Protein AF-A0A965RZA2-F1 (afdb_monomer_lite)

Secondary structure (DSSP, 8-state):
--EEEE-TTT--TTS-S--------SSTTEEETTEEE-TT----SSSTTTT-EEEEE-SSSEEEEEEEEEEETTEEEEEEPTTPPP-----S---EEESPPBS-SSTTSS-GGG--TT-EEEEEPPPPPEEEEEEEE----S-TTTTEEEEEEE-SSSSEEEEESS-TTTTT--TT-EEEEE--BS-GGG-EEEEEEEEETTEEEETT----S---B--EEEE-GGGEEEESS--SEEEES-S-TTTT--PPEEPTTEEEEEESS--SSTT-EEEEEE-TT--SEEEEEEEEEEE--TT--EEEEEEEEEESSPPPTTSEEEEEESSSSS-SEEEEEEPPP--STT--EEEEEE-SS---S-EEEEEEEESS--SSEEEEEEEEEEE--TTSTT---TT-EEE---TTPPPEEEEEEETTEEEEP-S-TT--SSSSS-----S--S--EEEEEEEE--EEPPPPSSTT-BSSB------SSS-EEEEEEE-TTTS-SB-S-EEEE-SSS-SEEEEEES--SEEEESEEEESSSEEEEES-BS-EEEEEEEES-SS-SEEEES-BS-EEEEEEEES-SSSEEEETT-BS-EEEEEEEES-SSEEEEE-TT-BS-EES-EEEESSSEEEEESS-BS-EESSEEEE--

Foldseek 3Di:
DAEAEADQPPAALVQADGWDFDPDDPPAQWQDQQKTFGPPAQDDPPCRQAQFKKWWQQVPGTFIWGFHADDGRGMTGTHHDVPTDHRDGHDDHTTMTRGTHHNAQDCSHVAPVRDDFQYAYEYAAFDDWFFQAWWWADADDDDQPLFKWFWPFWDQAVQTKTFTPAACVSNVHDQQFKKAKAPFPFFQQNGWIFGWDPRDTRMITGHQFHTDGGTPGTMMIGGQRQQKIFHPFFQWFFQAQAEEPRRPHDWWAFDPQKDWDWDQQFALHIRTWIKIKHAQPDFWWFGTKAFRAWAFQQQFFKKKWKKAWADADWDAWQQKWKFFALDRGRDHGDDIFTDHTPLAHQFIFIDMGGNVHTDHGGGGMMTMIGRGDRGIIMMTIHGIITFGDPPDSNRDHQQKWKDLPDDQDDTFGFSYDDTRITGTAFAARNPRGPPNDASQQFGDHDDRDTHTMIITHAAEFDADNAQAAARHENNAAHDPVRAYEHEAQQHNPSSPDRDAAHEYENRRQHHAQYEYECHERYEYERYHYYRHQEHEYENYEDYEYEDYEAYRHHHESYEAEQYEHYEYEEYYYHRHCEYYEYHANHEPYEYQEYHFGSHRAESYEYEAHYEQYEYNEYHQYRHCHSYHDYNYYNYYYHYYDRHHD

Structure (mmCIF, N/CA/C/O backbone):
data_AF-A0A965RZA2-F1
#
_entry.id   AF-A0A965RZA2-F1
#
loop_
_atom_site.group_PDB
_atom_site.id
_atom_site.type_symbol
_atom_site.label_atom_id
_atom_site.label_alt_id
_atom_site.label_comp_id
_atom_site.label_asym_id
_atom_site.label_entity_id
_atom_site.label_seq_id
_atom_site.pdbx_PDB_ins_code
_atom_site.Cartn_x
_atom_site.Cartn_y
_atom_site.Cartn_z
_atom_site.occupancy
_atom_site.B_iso_or_equiv
_atom_site.auth_seq_id
_atom_site.auth_comp_id
_atom_site.auth_asym_id
_atom_site.auth_atom_id
_atom_site.pdbx_PDB_model_num
ATOM 1 N N . MET A 1 1 ? 28.730 -8.278 -23.843 1.00 75.50 1 MET A N 1
ATOM 2 C CA . MET A 1 1 ? 27.408 -8.115 -23.217 1.00 75.50 1 MET A CA 1
ATOM 3 C C . MET A 1 1 ? 27.199 -9.292 -22.291 1.00 75.50 1 MET A C 1
ATOM 5 O O . MET A 1 1 ? 27.036 -10.414 -22.763 1.00 75.50 1 MET A O 1
ATOM 9 N N . ALA A 1 2 ? 27.329 -9.055 -20.994 1.00 77.75 2 ALA A N 1
ATOM 10 C CA . ALA A 1 2 ? 27.080 -10.045 -19.962 1.00 77.75 2 ALA A CA 1
ATOM 11 C C . ALA A 1 2 ? 25.588 -10.082 -19.606 1.00 77.75 2 ALA A C 1
ATOM 13 O O . ALA A 1 2 ? 24.869 -9.091 -19.738 1.00 77.75 2 ALA A O 1
ATOM 14 N N . THR A 1 3 ? 25.128 -11.242 -19.138 1.00 85.12 3 THR A N 1
ATOM 15 C CA . THR A 1 3 ? 23.869 -11.350 -18.396 1.00 85.12 3 THR A CA 1
ATOM 16 C C . THR A 1 3 ? 24.204 -11.483 -16.917 1.00 85.12 3 THR A C 1
ATOM 18 O O . THR A 1 3 ? 24.947 -12.381 -16.526 1.00 85.12 3 THR A O 1
ATOM 21 N N . LEU A 1 4 ? 23.671 -10.572 -16.117 1.00 86.88 4 LEU A N 1
ATOM 22 C CA . LEU A 1 4 ? 23.908 -10.434 -14.685 1.00 86.88 4 LEU A CA 1
ATOM 23 C C . LEU A 1 4 ? 22.589 -10.658 -13.941 1.00 86.88 4 LEU A C 1
ATOM 25 O O . LEU A 1 4 ? 21.515 -10.506 -14.525 1.00 86.88 4 LEU A O 1
ATOM 29 N N . PHE A 1 5 ? 22.653 -11.018 -12.661 1.00 89.19 5 PHE A N 1
ATOM 30 C CA . PHE A 1 5 ? 21.478 -11.461 -11.910 1.00 89.19 5 PHE A CA 1
ATOM 31 C C . PHE A 1 5 ? 21.377 -10.761 -10.561 1.00 89.19 5 PHE A C 1
ATOM 33 O O . PHE A 1 5 ? 22.367 -10.653 -9.835 1.00 89.19 5 PHE A O 1
ATOM 40 N N . ILE A 1 6 ? 20.164 -10.329 -10.221 1.00 92.69 6 ILE A N 1
ATOM 41 C CA . ILE A 1 6 ? 19.840 -9.683 -8.950 1.00 92.69 6 ILE A CA 1
ATOM 42 C C . ILE A 1 6 ? 18.740 -10.463 -8.234 1.00 92.69 6 ILE A C 1
ATOM 44 O O . ILE A 1 6 ? 17.632 -10.633 -8.752 1.00 92.69 6 ILE A O 1
ATOM 48 N N . ASP A 1 7 ? 19.054 -10.880 -7.014 1.00 93.06 7 ASP A N 1
ATOM 49 C CA . ASP A 1 7 ? 18.174 -11.561 -6.073 1.00 93.0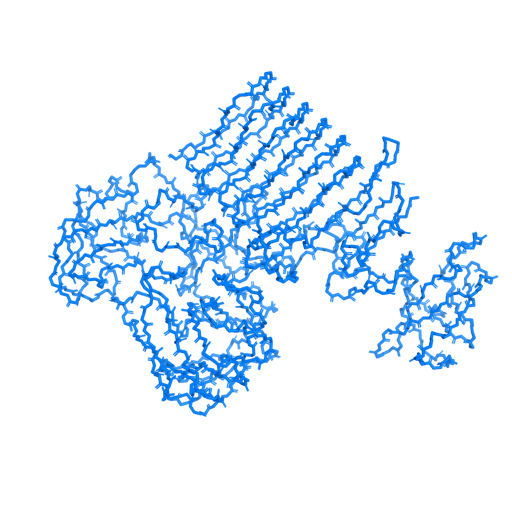6 7 ASP A CA 1
ATOM 50 C C . ASP A 1 7 ? 18.133 -10.748 -4.778 1.00 93.06 7 ASP A C 1
ATOM 52 O O . ASP A 1 7 ? 19.061 -10.760 -3.974 1.00 93.06 7 ASP A O 1
ATOM 56 N N . TYR A 1 8 ? 17.056 -9.995 -4.590 1.00 93.19 8 TYR A N 1
ATOM 57 C CA . TYR A 1 8 ? 16.898 -9.096 -3.450 1.00 93.19 8 TYR A CA 1
ATOM 58 C C . TYR A 1 8 ? 16.758 -9.819 -2.106 1.00 93.19 8 TYR A C 1
ATOM 60 O O . TYR A 1 8 ? 16.966 -9.205 -1.056 1.00 93.19 8 TYR A O 1
ATOM 68 N N . GLU A 1 9 ? 16.415 -11.105 -2.117 1.00 90.19 9 GLU A N 1
ATOM 69 C CA . GLU A 1 9 ? 16.160 -11.874 -0.902 1.00 90.19 9 GLU A CA 1
ATOM 70 C C . GLU A 1 9 ? 17.418 -12.608 -0.439 1.00 90.19 9 GLU A C 1
ATOM 72 O O . GLU A 1 9 ? 17.782 -12.519 0.735 1.00 90.19 9 GLU A O 1
ATOM 77 N N . ASN A 1 10 ? 18.120 -13.263 -1.368 1.00 87.75 10 ASN A N 1
ATOM 78 C CA . ASN A 1 10 ? 19.255 -14.141 -1.070 1.00 87.75 10 ASN A CA 1
ATOM 79 C C . ASN A 1 10 ? 20.590 -13.651 -1.650 1.00 87.75 10 ASN A C 1
ATOM 81 O O . ASN A 1 10 ? 21.641 -14.211 -1.333 1.00 87.75 10 ASN A O 1
ATOM 85 N N . GLY A 1 11 ? 20.567 -12.631 -2.510 1.00 85.88 11 GLY A N 1
ATOM 86 C CA . GLY A 1 11 ? 21.761 -12.081 -3.140 1.00 85.88 11 GLY A CA 1
ATOM 87 C C . GLY A 1 11 ? 22.679 -11.348 -2.165 1.00 85.88 11 GLY A C 1
ATOM 88 O O . GLY A 1 11 ? 22.316 -11.016 -1.030 1.00 85.88 11 GLY A O 1
ATOM 89 N N . ASN A 1 12 ? 23.898 -11.068 -2.625 1.00 82.88 12 ASN A N 1
ATOM 90 C CA . ASN A 1 12 ? 24.902 -10.351 -1.847 1.00 82.88 12 ASN A CA 1
ATOM 91 C C . ASN A 1 12 ? 25.753 -9.437 -2.738 1.00 82.88 12 ASN A C 1
ATOM 93 O O . ASN A 1 12 ? 26.473 -9.889 -3.627 1.00 82.88 12 ASN A O 1
ATOM 97 N N . ASP A 1 13 ? 25.714 -8.139 -2.447 1.00 81.94 13 ASP A N 1
ATOM 98 C CA . ASP A 1 13 ? 26.432 -7.095 -3.189 1.00 81.94 13 ASP A CA 1
ATOM 99 C C . ASP A 1 13 ? 27.968 -7.199 -3.083 1.00 81.94 13 ASP A C 1
ATOM 101 O O . ASP A 1 13 ? 28.698 -6.660 -3.924 1.00 81.94 13 ASP A O 1
ATOM 105 N N . ASN A 1 14 ? 28.467 -7.944 -2.090 1.00 72.81 14 ASN A N 1
ATOM 106 C CA . ASN A 1 14 ? 29.896 -8.163 -1.875 1.00 72.81 14 ASN A CA 1
ATOM 107 C C . ASN A 1 14 ? 30.501 -9.259 -2.779 1.00 72.81 14 ASN A C 1
ATOM 109 O O . ASN A 1 14 ? 31.723 -9.369 -2.820 1.00 72.81 14 ASN A O 1
ATOM 113 N N . TYR A 1 15 ? 29.704 -10.069 -3.496 1.00 58.44 15 TYR A N 1
ATOM 114 C CA . TYR A 1 15 ? 30.184 -11.278 -4.205 1.00 58.44 15 TYR A CA 1
ATOM 115 C C . TYR A 1 15 ? 30.051 -11.238 -5.743 1.00 58.44 15 TYR A C 1
ATOM 117 O O . TYR A 1 15 ? 29.784 -12.257 -6.375 1.00 58.44 15 TYR A O 1
ATOM 125 N N . ALA A 1 16 ? 30.255 -10.074 -6.359 1.00 49.06 16 ALA A N 1
ATOM 126 C CA . ALA A 1 16 ? 29.997 -9.837 -7.781 1.00 49.06 16 ALA A CA 1
ATOM 127 C C . ALA A 1 16 ? 30.829 -10.654 -8.795 1.00 49.06 16 ALA A C 1
ATOM 129 O O . ALA A 1 16 ? 32.048 -10.712 -8.670 1.00 49.06 16 ALA A O 1
ATOM 130 N N . GLY A 1 17 ? 30.169 -11.190 -9.837 1.00 50.19 17 GLY A N 1
ATOM 131 C CA . GLY A 1 17 ? 30.768 -11.744 -11.068 1.00 50.19 17 GLY A CA 1
ATOM 132 C C . GLY A 1 17 ? 29.711 -12.395 -11.993 1.00 50.19 17 GLY A C 1
ATOM 133 O O . GLY A 1 17 ? 28.518 -12.324 -11.717 1.00 50.19 17 GLY A O 1
ATOM 134 N N . THR A 1 18 ? 30.125 -13.015 -13.100 1.00 44.62 18 THR A N 1
ATOM 135 C CA . THR A 1 18 ? 29.249 -13.651 -14.105 1.00 44.62 18 THR A CA 1
ATOM 136 C C . THR A 1 18 ? 28.754 -15.037 -13.666 1.00 44.62 18 THR A C 1
ATOM 138 O O . THR A 1 18 ? 29.510 -16.005 -13.688 1.00 44.62 18 THR A O 1
ATOM 141 N N . SER A 1 19 ? 27.470 -15.172 -13.317 1.00 45.72 19 SER A N 1
ATOM 142 C CA . SER A 1 19 ? 26.909 -16.456 -12.874 1.00 45.72 19 SER A CA 1
ATOM 143 C C . SER A 1 19 ? 26.759 -17.465 -14.015 1.00 45.72 19 SER A C 1
ATOM 145 O O . SER A 1 19 ? 25.868 -17.347 -14.859 1.00 45.72 19 SER A O 1
ATOM 147 N N . PHE A 1 20 ? 27.586 -18.509 -13.998 1.00 48.94 20 PHE A N 1
ATOM 148 C CA . PHE A 1 20 ? 27.369 -19.730 -14.771 1.00 48.94 20 PHE A CA 1
ATOM 149 C C . PHE A 1 20 ? 26.520 -20.683 -13.931 1.00 48.94 20 PHE A C 1
ATOM 151 O O . PHE A 1 20 ? 27.013 -21.275 -12.974 1.00 48.94 20 PHE A O 1
ATOM 158 N N . ASN A 1 21 ? 25.234 -20.808 -14.261 1.00 40.97 21 ASN A N 1
ATOM 159 C CA . ASN A 1 21 ? 24.364 -21.788 -13.622 1.00 40.97 21 ASN A CA 1
ATOM 160 C C . ASN A 1 21 ? 24.612 -23.145 -14.300 1.00 40.97 21 ASN A C 1
ATOM 162 O O . ASN A 1 21 ? 24.090 -23.405 -15.382 1.00 40.97 21 ASN A O 1
ATOM 166 N N . LEU A 1 22 ? 25.459 -23.985 -13.707 1.00 48.12 22 LEU A N 1
ATOM 167 C CA . LEU A 1 22 ? 25.618 -25.378 -14.120 1.00 48.12 22 LEU A CA 1
ATOM 168 C C . LEU A 1 22 ? 24.924 -26.253 -13.081 1.00 48.12 22 LEU A C 1
ATOM 170 O O . LEU A 1 22 ? 25.338 -26.324 -11.925 1.00 48.12 22 LEU A O 1
ATOM 174 N N . LEU A 1 23 ? 23.828 -26.889 -13.500 1.00 41.28 23 LEU A N 1
ATOM 175 C CA . LEU A 1 23 ? 23.187 -27.966 -12.752 1.00 41.28 23 LEU A CA 1
ATOM 176 C C . LEU A 1 23 ? 24.181 -29.128 -12.673 1.00 41.28 23 LEU A C 1
ATOM 178 O O . LEU A 1 23 ? 24.303 -29.913 -13.609 1.00 41.28 23 LEU A O 1
ATOM 182 N N . ALA A 1 24 ? 24.922 -29.195 -11.570 1.00 44.31 24 ALA A N 1
ATOM 183 C CA . ALA A 1 24 ? 25.894 -30.245 -11.319 1.00 44.31 24 ALA A CA 1
ATOM 184 C C . ALA A 1 24 ? 25.198 -31.615 -11.247 1.00 44.31 24 ALA A C 1
ATOM 186 O O . ALA A 1 24 ? 24.317 -31.835 -10.413 1.00 44.31 24 ALA A O 1
ATOM 187 N N . SER A 1 25 ? 25.631 -32.553 -12.089 1.00 44.00 25 SER A N 1
ATOM 188 C CA . SER A 1 25 ? 25.414 -33.987 -11.873 1.00 44.00 25 SER A CA 1
ATOM 189 C C . SER A 1 25 ? 26.753 -34.705 -12.044 1.00 44.00 25 SER A C 1
ATOM 191 O O . SER A 1 25 ? 27.433 -34.500 -13.046 1.00 44.00 25 SER A O 1
ATOM 193 N N . GLY A 1 26 ? 27.155 -35.528 -11.072 1.00 57.25 26 GLY A N 1
ATOM 194 C CA . GLY A 1 26 ? 28.480 -36.160 -11.049 1.00 57.25 26 GLY A CA 1
ATOM 195 C C . GLY A 1 26 ? 29.558 -35.269 -10.418 1.00 57.25 26 GLY A C 1
ATOM 196 O O . GLY A 1 26 ? 29.262 -34.473 -9.540 1.00 57.25 26 GLY A O 1
ATOM 197 N N . ILE A 1 27 ? 30.813 -35.386 -10.868 1.00 57.41 27 ILE A N 1
ATOM 198 C CA . ILE A 1 27 ? 32.014 -34.718 -10.306 1.00 57.41 27 ILE A CA 1
ATOM 199 C C . ILE A 1 27 ? 32.064 -33.178 -10.465 1.00 57.41 27 ILE A C 1
ATOM 201 O O . ILE A 1 27 ? 33.130 -32.576 -10.322 1.00 57.41 27 ILE A O 1
ATOM 205 N N . ASP A 1 28 ? 30.938 -32.540 -10.774 1.00 65.31 28 ASP A N 1
ATOM 206 C CA . ASP A 1 28 ? 30.820 -31.099 -10.970 1.00 65.31 28 ASP A CA 1
ATOM 207 C C . ASP A 1 28 ? 30.882 -30.336 -9.637 1.00 65.31 28 ASP A C 1
ATOM 209 O O . ASP A 1 28 ? 30.158 -30.642 -8.689 1.00 65.31 28 ASP A O 1
ATOM 213 N N . GLY A 1 29 ? 31.740 -29.313 -9.562 1.00 67.56 29 GLY A N 1
ATOM 214 C CA . GLY A 1 29 ? 31.825 -28.411 -8.409 1.00 67.56 29 GLY A CA 1
ATOM 215 C C . GLY A 1 29 ? 32.807 -28.828 -7.314 1.00 67.56 29 GLY A C 1
ATOM 216 O O . GLY A 1 29 ? 32.721 -28.325 -6.192 1.00 67.56 29 GLY A O 1
ATOM 217 N N . ARG A 1 30 ? 33.740 -29.744 -7.599 1.00 75.44 30 ARG A N 1
ATOM 218 C CA . ARG A 1 30 ? 34.694 -30.241 -6.597 1.00 75.44 30 ARG A CA 1
ATOM 219 C C . ARG A 1 30 ? 35.865 -29.288 -6.403 1.00 75.44 30 ARG A C 1
ATOM 221 O O . ARG A 1 30 ? 36.517 -28.881 -7.361 1.00 75.44 30 ARG A O 1
ATOM 228 N N . ILE A 1 31 ? 36.179 -29.014 -5.137 1.00 79.31 31 ILE A N 1
ATOM 229 C CA . ILE A 1 31 ? 37.440 -28.390 -4.733 1.00 79.31 31 ILE A CA 1
ATOM 230 C C . ILE A 1 31 ? 38.409 -29.500 -4.327 1.00 79.31 31 ILE A C 1
ATOM 232 O O . ILE A 1 31 ? 38.156 -30.233 -3.366 1.00 79.31 31 ILE A O 1
ATOM 236 N N . SER A 1 32 ? 39.517 -29.607 -5.055 1.00 84.12 32 SER A N 1
ATOM 237 C CA . SER A 1 32 ? 40.664 -30.446 -4.718 1.00 84.12 32 SER A CA 1
ATOM 238 C C . SER A 1 32 ? 41.873 -29.544 -4.510 1.00 84.12 32 SER A C 1
ATOM 240 O O . SER A 1 32 ? 42.429 -29.009 -5.472 1.00 84.12 32 SER A O 1
ATOM 242 N N . SER A 1 33 ? 42.292 -29.367 -3.256 1.00 83.62 33 SER A N 1
ATOM 243 C CA . SER A 1 33 ? 43.303 -28.373 -2.876 1.00 83.62 33 SER A CA 1
ATOM 244 C C . SER A 1 33 ? 42.891 -26.958 -3.329 1.00 83.62 33 SER A C 1
ATOM 246 O O . SER A 1 33 ? 41.844 -26.467 -2.919 1.00 83.62 33 SER A O 1
ATOM 248 N N . THR A 1 34 ? 43.685 -26.299 -4.171 1.00 86.69 34 THR A N 1
ATOM 249 C CA . THR A 1 34 ? 43.398 -24.983 -4.760 1.00 86.69 34 THR A CA 1
ATOM 250 C C . THR A 1 34 ? 42.669 -25.074 -6.092 1.00 86.69 34 THR A C 1
ATOM 252 O O . THR A 1 34 ? 42.414 -24.048 -6.703 1.00 86.69 34 THR A O 1
ATOM 255 N N . THR A 1 35 ? 42.352 -26.268 -6.588 1.00 87.69 35 THR A N 1
ATOM 256 C CA . THR A 1 35 ? 41.692 -26.424 -7.885 1.00 87.69 35 THR A CA 1
ATOM 257 C C . THR A 1 35 ? 40.202 -26.629 -7.697 1.00 87.69 35 THR A C 1
ATOM 259 O O . THR A 1 35 ? 39.772 -27.562 -7.022 1.00 87.69 35 THR A O 1
ATOM 262 N N . PHE A 1 36 ? 39.421 -25.764 -8.323 1.00 85.75 36 PHE A N 1
ATOM 263 C CA . PHE A 1 36 ? 37.998 -25.930 -8.524 1.00 85.75 36 PHE A CA 1
ATOM 264 C C . PHE A 1 36 ? 37.761 -26.577 -9.894 1.00 85.75 36 PHE A C 1
ATOM 266 O O . PHE A 1 36 ? 38.231 -26.048 -10.901 1.00 85.75 36 PHE A O 1
ATOM 273 N N . SER A 1 37 ? 37.037 -27.695 -9.946 1.00 85.19 37 SER A N 1
ATOM 274 C CA . SER A 1 37 ? 36.746 -28.419 -11.188 1.00 85.19 37 SER A CA 1
ATOM 275 C C . SER A 1 37 ? 35.252 -28.651 -11.387 1.00 85.19 37 SER A C 1
ATOM 277 O O . SER A 1 37 ? 34.529 -29.017 -10.460 1.00 85.19 37 SER A O 1
ATOM 279 N N . ALA A 1 38 ? 34.811 -28.493 -12.631 1.00 79.81 38 ALA A N 1
ATOM 280 C CA . ALA A 1 38 ? 33.471 -28.807 -13.091 1.00 79.81 38 ALA A CA 1
ATOM 281 C C . ALA A 1 38 ? 33.525 -29.388 -14.508 1.00 79.81 38 ALA A C 1
ATOM 283 O O . ALA A 1 38 ? 33.878 -28.697 -15.461 1.00 79.81 38 ALA A O 1
ATOM 284 N N . ALA A 1 39 ? 33.194 -30.671 -14.639 1.00 75.62 39 ALA A N 1
ATOM 285 C CA . ALA A 1 39 ? 33.249 -31.427 -15.886 1.00 75.62 39 ALA A CA 1
ATOM 286 C C . ALA A 1 39 ? 32.291 -30.890 -16.960 1.00 75.62 39 ALA A C 1
ATOM 288 O O . ALA A 1 39 ? 32.595 -30.994 -18.146 1.00 75.62 39 ALA A O 1
ATOM 289 N N . THR A 1 40 ? 31.165 -30.296 -16.562 1.00 68.69 40 THR A N 1
ATOM 290 C CA . THR A 1 40 ? 30.206 -29.657 -17.480 1.00 68.69 40 THR A CA 1
ATOM 291 C C . THR A 1 40 ? 30.495 -28.176 -17.740 1.00 68.69 40 THR A C 1
ATOM 293 O O . THR A 1 40 ? 29.803 -27.550 -18.545 1.00 68.69 40 THR A O 1
ATOM 296 N N . ALA A 1 41 ? 31.516 -27.593 -17.099 1.00 70.00 41 ALA A N 1
ATOM 297 C CA . ALA A 1 41 ? 31.842 -26.188 -17.294 1.00 70.00 41 ALA A CA 1
ATOM 298 C C . ALA A 1 41 ? 32.548 -25.898 -18.622 1.00 70.00 41 ALA A C 1
ATOM 300 O O . ALA A 1 41 ? 33.217 -26.746 -19.211 1.00 70.00 41 ALA A O 1
ATOM 301 N N . ASN A 1 42 ? 32.391 -24.650 -19.068 1.00 77.44 42 ASN A N 1
ATOM 302 C CA . ASN A 1 42 ? 33.123 -24.073 -20.188 1.00 77.44 42 ASN A CA 1
ATOM 303 C C . ASN A 1 42 ? 33.688 -22.698 -19.793 1.00 77.44 42 ASN A C 1
ATOM 305 O O . ASN A 1 42 ? 33.226 -21.655 -20.255 1.00 77.44 42 ASN A O 1
ATOM 309 N N . PHE A 1 43 ? 34.6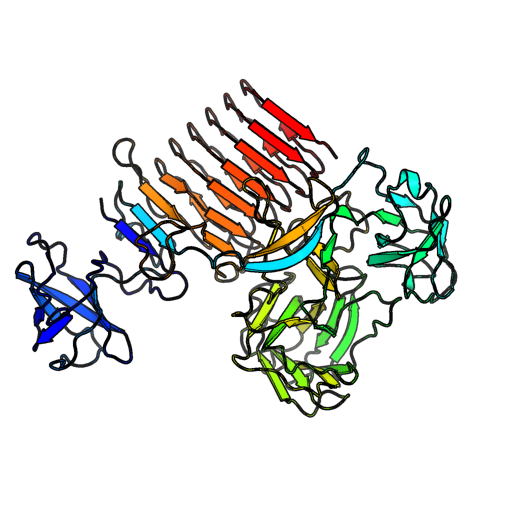44 -22.698 -18.867 1.00 79.94 43 PHE A N 1
ATOM 310 C CA . PHE A 1 43 ? 35.354 -21.510 -18.415 1.00 79.94 43 PHE A CA 1
ATOM 311 C C . PHE A 1 43 ? 36.153 -20.897 -19.570 1.00 79.94 43 PHE A C 1
ATOM 313 O O . PHE A 1 43 ? 37.024 -21.573 -20.129 1.00 79.94 43 PHE A O 1
ATOM 320 N N . PRO A 1 44 ? 35.910 -19.627 -19.928 1.00 73.69 44 PRO A N 1
ATOM 321 C CA . PRO A 1 44 ? 36.624 -18.991 -21.022 1.00 73.69 44 PRO A CA 1
ATOM 322 C C . PRO A 1 44 ? 38.112 -18.820 -20.682 1.00 73.69 44 PRO A C 1
ATOM 324 O O . PRO A 1 44 ? 38.472 -18.378 -19.590 1.00 73.69 44 PRO A O 1
ATOM 327 N N . ASN A 1 45 ? 38.982 -19.168 -21.636 1.00 85.50 45 ASN A N 1
ATOM 328 C CA . ASN A 1 45 ? 40.433 -18.955 -21.557 1.00 85.50 45 ASN A CA 1
ATOM 329 C C . ASN A 1 45 ? 40.821 -17.536 -22.006 1.00 85.50 45 ASN A C 1
ATOM 331 O O . ASN A 1 45 ? 41.660 -17.346 -22.884 1.00 85.50 45 ASN A O 1
ATOM 335 N N . ASP A 1 46 ? 40.134 -16.531 -21.479 1.00 74.88 46 ASP A N 1
ATOM 336 C CA . ASP A 1 46 ? 40.329 -15.122 -21.839 1.00 74.88 46 ASP A CA 1
ATOM 337 C C . ASP A 1 46 ? 40.724 -14.263 -20.628 1.00 74.88 46 ASP A C 1
ATOM 339 O O . ASP A 1 46 ? 40.723 -13.036 -20.700 1.00 74.88 46 ASP A O 1
ATOM 343 N N . ASN A 1 47 ? 41.070 -14.913 -19.511 1.00 76.12 47 ASN A N 1
ATOM 344 C CA . ASN A 1 47 ? 41.362 -14.309 -18.210 1.00 76.12 47 ASN A CA 1
ATOM 345 C C . ASN A 1 47 ? 40.204 -13.518 -17.577 1.00 76.12 47 ASN A C 1
ATOM 347 O O . ASN A 1 47 ? 40.400 -12.957 -16.500 1.00 76.12 47 ASN A O 1
ATOM 351 N N . SER A 1 48 ? 38.998 -13.512 -18.159 1.00 69.12 48 SER A N 1
ATOM 352 C CA . SER A 1 48 ? 37.844 -12.776 -17.612 1.00 69.12 48 SER A CA 1
ATOM 353 C C . SER A 1 48 ? 37.432 -13.248 -16.216 1.00 69.12 48 SER A C 1
ATOM 355 O O . SER A 1 48 ? 36.847 -12.487 -15.447 1.00 69.12 48 SER A O 1
ATOM 357 N N . LEU A 1 49 ? 37.770 -14.495 -15.873 1.00 74.19 49 LEU A N 1
ATOM 358 C CA . LEU A 1 49 ? 37.477 -15.101 -14.579 1.00 74.19 49 LEU A CA 1
ATOM 359 C C . LEU A 1 49 ? 38.548 -14.843 -13.515 1.00 74.19 49 LEU A C 1
ATOM 361 O O . LEU A 1 49 ? 38.272 -15.037 -12.337 1.00 74.19 49 LEU A O 1
ATOM 365 N N . ILE A 1 50 ? 39.761 -14.421 -13.881 1.00 82.88 50 ILE A N 1
ATOM 366 C CA . ILE A 1 50 ? 40.828 -14.188 -12.897 1.00 82.88 50 ILE A CA 1
ATOM 367 C C . ILE A 1 50 ? 40.470 -12.958 -12.050 1.00 82.88 50 ILE A C 1
ATOM 369 O O . ILE A 1 50 ? 40.019 -11.939 -12.565 1.00 82.88 50 ILE A O 1
ATOM 373 N N . ASN A 1 51 ? 40.669 -13.065 -10.737 1.00 78.50 51 ASN A N 1
ATOM 374 C CA . ASN A 1 51 ? 40.227 -12.140 -9.689 1.00 78.50 51 ASN A CA 1
ATOM 375 C C . ASN A 1 51 ? 38.705 -12.045 -9.490 1.00 78.50 51 ASN A C 1
ATOM 377 O O . ASN A 1 51 ? 38.259 -11.262 -8.651 1.00 78.50 51 ASN A O 1
ATOM 381 N N . GLN A 1 52 ? 37.905 -12.846 -10.201 1.00 75.31 52 GLN A N 1
ATOM 382 C CA . GLN A 1 52 ? 36.477 -12.967 -9.914 1.00 75.31 52 GLN A CA 1
ATOM 383 C C . GLN A 1 52 ? 36.253 -13.855 -8.691 1.00 75.31 52 GLN A C 1
ATOM 385 O O . GLN A 1 52 ? 37.072 -14.714 -8.352 1.00 75.31 52 GLN A O 1
ATOM 390 N N . TYR A 1 53 ? 35.122 -13.658 -8.022 1.00 75.62 53 TYR A N 1
ATOM 391 C CA . TYR A 1 53 ? 34.746 -14.480 -6.881 1.00 75.62 53 TYR A CA 1
ATOM 392 C C . TYR A 1 53 ? 34.002 -15.733 -7.331 1.00 75.62 53 TYR A C 1
ATOM 394 O O . TYR A 1 53 ? 33.216 -15.699 -8.272 1.00 75.62 53 TYR A O 1
ATOM 402 N N . ILE A 1 54 ? 34.207 -16.838 -6.626 1.00 75.56 54 ILE A N 1
ATOM 403 C CA . ILE A 1 54 ? 33.427 -18.064 -6.767 1.00 75.56 54 ILE A CA 1
ATOM 404 C C . ILE A 1 54 ? 32.898 -18.482 -5.403 1.00 75.56 54 ILE A C 1
ATOM 406 O O . ILE A 1 54 ? 33.656 -18.715 -4.470 1.00 75.56 54 ILE A O 1
ATOM 410 N N . SER A 1 55 ? 31.583 -18.550 -5.275 1.00 69.75 55 SER A N 1
ATOM 411 C CA . SER A 1 55 ? 30.886 -19.011 -4.087 1.00 69.75 55 SER A CA 1
ATOM 412 C C . SER A 1 55 ? 30.494 -20.473 -4.259 1.00 69.75 55 SER A C 1
ATOM 414 O O . SER A 1 55 ? 29.745 -20.814 -5.167 1.00 69.75 55 SER A O 1
ATOM 416 N N . VAL A 1 56 ? 31.002 -21.354 -3.407 1.00 71.75 56 VAL A N 1
ATOM 417 C CA . VAL A 1 56 ? 30.731 -22.795 -3.450 1.00 71.75 56 VAL A CA 1
ATOM 418 C C . VAL A 1 56 ? 29.880 -23.143 -2.236 1.00 71.75 56 VAL A C 1
ATOM 420 O O . VAL A 1 56 ? 30.286 -22.887 -1.100 1.00 71.75 56 VAL A O 1
ATOM 423 N N . PHE A 1 57 ? 28.680 -23.692 -2.449 1.00 65.75 57 PHE A N 1
ATOM 424 C CA . PHE A 1 57 ? 27.874 -24.211 -1.345 1.00 65.75 57 PHE A CA 1
ATOM 425 C C . PHE A 1 57 ? 28.659 -25.322 -0.671 1.00 65.75 57 PHE A C 1
ATOM 427 O O . PHE A 1 57 ? 29.287 -26.097 -1.379 1.00 65.75 57 PHE A O 1
ATOM 434 N N . ASN A 1 58 ? 28.628 -25.425 0.658 1.00 66.44 58 ASN A N 1
ATOM 435 C CA . ASN A 1 58 ? 29.366 -26.438 1.397 1.00 66.44 58 ASN A CA 1
ATOM 436 C C . ASN A 1 58 ? 28.488 -27.481 2.116 1.00 66.44 58 ASN A C 1
ATOM 438 O O . ASN A 1 58 ? 28.958 -28.177 3.015 1.00 66.44 58 ASN A O 1
ATOM 442 N N . GLY A 1 59 ? 27.213 -27.592 1.746 1.00 61.81 59 GLY A N 1
ATOM 443 C CA . GLY A 1 59 ? 26.236 -28.434 2.445 1.00 61.81 59 GLY A CA 1
ATOM 444 C C . GLY A 1 59 ? 25.542 -27.728 3.615 1.00 61.81 59 GLY A C 1
ATOM 445 O O . GLY A 1 59 ? 24.441 -28.124 3.978 1.00 61.81 59 GLY A O 1
ATOM 446 N N . THR A 1 60 ? 26.137 -26.660 4.155 1.00 63.12 60 THR A N 1
ATOM 447 C CA . THR A 1 60 ? 25.559 -25.837 5.235 1.00 63.12 60 THR A CA 1
ATOM 448 C C . THR A 1 60 ? 25.468 -24.352 4.885 1.00 63.12 60 THR A C 1
ATOM 450 O O . THR A 1 60 ? 24.502 -23.696 5.257 1.00 63.12 60 THR A O 1
ATOM 453 N N . SER A 1 61 ? 26.442 -23.804 4.159 1.00 57.72 61 SER A N 1
ATOM 454 C CA . SER A 1 61 ? 26.481 -22.396 3.753 1.00 57.72 61 SER A CA 1
ATOM 455 C C . SER A 1 61 ? 27.286 -22.209 2.466 1.00 57.72 61 SER A C 1
ATOM 457 O O . SER A 1 61 ? 28.013 -23.105 2.040 1.00 57.72 61 SER A O 1
ATOM 459 N N . TYR A 1 62 ? 27.157 -21.048 1.823 1.00 65.75 62 TYR A N 1
ATOM 460 C CA . TYR A 1 62 ? 28.008 -20.666 0.697 1.00 65.75 62 TYR A CA 1
ATOM 461 C C . TYR A 1 62 ? 29.347 -20.111 1.194 1.00 65.75 62 TYR A C 1
ATOM 463 O O . TYR A 1 62 ? 29.375 -19.223 2.046 1.00 65.75 62 TYR A O 1
ATOM 471 N N . VAL A 1 63 ? 30.454 -20.633 0.658 1.00 71.12 63 VAL A N 1
ATOM 472 C CA . VAL A 1 63 ? 31.821 -20.186 0.960 1.00 71.12 63 VAL A CA 1
ATOM 473 C C . VAL A 1 63 ? 32.423 -19.536 -0.279 1.00 71.12 63 VAL A C 1
ATOM 475 O O . VAL A 1 63 ? 32.467 -20.151 -1.341 1.00 71.12 63 VAL A O 1
ATOM 478 N N . THR A 1 64 ? 32.900 -18.300 -0.144 1.00 73.25 64 THR A N 1
ATOM 479 C CA . THR A 1 64 ? 33.455 -17.523 -1.260 1.00 73.25 64 THR A CA 1
ATOM 480 C C . THR A 1 64 ? 34.976 -17.658 -1.352 1.00 73.25 64 THR A C 1
ATOM 482 O O . THR A 1 64 ? 35.687 -17.493 -0.363 1.00 73.25 64 THR A O 1
ATOM 485 N N . TYR A 1 65 ? 35.468 -17.895 -2.564 1.00 81.88 65 TYR A N 1
ATOM 486 C CA . TYR A 1 65 ? 36.874 -17.949 -2.953 1.00 81.88 65 TYR A CA 1
ATOM 487 C C . TYR A 1 65 ? 37.152 -16.923 -4.057 1.00 81.88 65 TYR A C 1
ATOM 489 O O . TYR A 1 65 ? 36.224 -16.452 -4.713 1.00 81.88 65 TYR A O 1
ATOM 497 N N . ILE A 1 66 ? 38.420 -16.580 -4.280 1.00 82.69 66 ILE A N 1
ATOM 498 C CA . ILE A 1 66 ? 38.853 -15.773 -5.431 1.00 82.69 66 ILE A CA 1
ATOM 499 C C . ILE A 1 66 ? 39.493 -16.681 -6.477 1.00 82.69 66 ILE A C 1
ATOM 501 O O . ILE A 1 66 ? 40.295 -17.540 -6.128 1.00 82.69 66 ILE A O 1
ATOM 505 N N . ILE A 1 67 ? 39.159 -16.512 -7.750 1.00 86.44 67 ILE A N 1
ATOM 506 C CA . ILE A 1 67 ? 39.785 -17.252 -8.847 1.00 86.44 67 ILE A CA 1
ATOM 507 C C . ILE A 1 67 ? 41.153 -16.621 -9.121 1.00 86.44 67 ILE A C 1
ATOM 509 O O . ILE A 1 67 ? 41.245 -15.448 -9.467 1.00 86.44 67 ILE A O 1
ATOM 513 N N . THR A 1 68 ? 42.229 -17.381 -8.949 1.00 91.44 68 THR A N 1
ATOM 514 C CA . THR A 1 68 ? 43.612 -16.894 -9.081 1.00 91.44 68 THR A CA 1
ATOM 515 C C . THR A 1 68 ? 44.259 -17.284 -10.404 1.00 91.44 68 THR A C 1
ATOM 517 O O . THR A 1 68 ? 45.201 -16.621 -10.832 1.00 91.44 68 THR A O 1
ATOM 520 N N . ALA A 1 69 ? 43.759 -18.325 -11.071 1.00 92.06 69 ALA A N 1
ATOM 521 C CA . ALA A 1 69 ? 44.197 -18.695 -12.412 1.00 92.06 69 ALA A CA 1
ATOM 522 C C . ALA A 1 69 ? 43.128 -19.507 -13.149 1.00 92.06 69 ALA A C 1
ATOM 524 O O . ALA A 1 69 ? 42.349 -20.238 -12.537 1.00 92.06 69 ALA A O 1
ATOM 525 N N . TRP A 1 70 ? 43.131 -19.420 -14.475 1.00 91.75 70 TRP A N 1
ATOM 526 C CA . TRP A 1 70 ? 42.445 -20.378 -15.337 1.00 91.75 70 TRP A CA 1
ATOM 527 C C . TRP A 1 70 ? 43.362 -21.588 -15.576 1.00 91.75 70 TRP A C 1
ATOM 529 O O . TRP A 1 70 ? 44.558 -21.406 -15.799 1.00 91.75 70 TRP A O 1
ATOM 539 N N . ILE A 1 71 ? 42.829 -22.813 -15.506 1.00 92.50 71 ILE A N 1
ATOM 540 C CA . ILE A 1 71 ? 43.596 -24.048 -15.774 1.00 92.50 71 ILE A CA 1
ATOM 541 C C . ILE A 1 71 ? 43.130 -24.682 -17.085 1.00 92.50 71 ILE A C 1
ATOM 543 O O . ILE A 1 71 ? 43.941 -25.039 -17.937 1.00 92.50 71 ILE A O 1
ATOM 547 N N . SER A 1 72 ? 41.817 -24.859 -17.225 1.00 90.94 72 SER A N 1
ATOM 548 C CA . SER A 1 72 ? 41.174 -25.428 -18.407 1.00 90.94 72 SER A CA 1
ATOM 549 C C . SER A 1 72 ? 39.735 -24.922 -18.514 1.00 90.94 72 SER A C 1
ATOM 551 O O . SER A 1 72 ? 39.219 -24.287 -17.595 1.00 90.94 72 SER A O 1
ATOM 553 N N . SER A 1 73 ? 39.035 -25.270 -19.598 1.00 83.06 73 SER A N 1
ATOM 554 C CA . SER A 1 73 ? 37.602 -24.978 -19.739 1.00 83.06 73 SER A CA 1
ATOM 555 C C . SER A 1 73 ? 36.747 -25.610 -18.633 1.00 83.06 73 SER A C 1
ATOM 557 O O . SER A 1 73 ? 35.606 -25.216 -18.444 1.00 83.06 73 SER A O 1
ATOM 559 N N . SER A 1 74 ? 37.293 -26.552 -17.868 1.00 86.88 74 SER A N 1
ATOM 560 C CA . SER A 1 74 ? 36.611 -27.257 -16.785 1.00 86.88 74 SER A CA 1
ATOM 561 C C . SE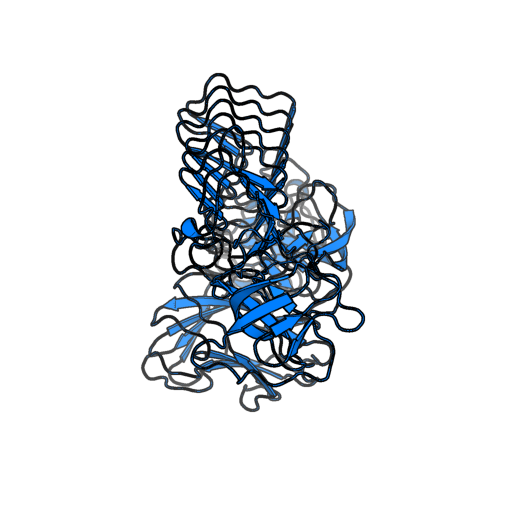R A 1 74 ? 37.250 -27.033 -15.411 1.00 86.88 74 SER A C 1
ATOM 563 O O . SER A 1 74 ? 36.780 -27.615 -14.437 1.00 86.88 74 SER A O 1
ATOM 565 N N . SER A 1 75 ? 38.331 -26.250 -15.302 1.00 88.56 75 SER A N 1
ATOM 566 C CA . SER A 1 75 ? 39.082 -26.104 -14.050 1.00 88.56 75 SER A CA 1
ATOM 567 C C . SER A 1 75 ? 39.653 -24.701 -13.837 1.00 88.56 75 SER A C 1
ATOM 569 O O . SER A 1 75 ? 40.191 -24.078 -14.753 1.00 88.56 75 SER A O 1
ATOM 571 N N . LEU A 1 76 ? 39.609 -24.239 -12.588 1.00 89.25 76 LEU A N 1
ATOM 572 C CA . LEU A 1 76 ? 40.121 -22.949 -12.124 1.00 89.25 76 LEU A CA 1
ATOM 573 C C . LEU A 1 76 ? 41.001 -23.152 -10.890 1.00 89.25 76 LEU A C 1
ATOM 575 O O . LEU A 1 76 ? 40.696 -23.992 -10.046 1.00 89.25 76 LEU A O 1
ATOM 579 N N . THR A 1 77 ? 42.047 -22.348 -10.733 1.00 91.38 77 THR A N 1
ATOM 580 C CA . THR A 1 77 ? 42.726 -22.202 -9.443 1.00 91.38 77 THR A CA 1
ATOM 581 C C . THR A 1 77 ? 41.971 -21.171 -8.617 1.00 91.38 77 THR A C 1
ATOM 583 O O . THR A 1 77 ? 41.654 -20.089 -9.110 1.00 91.38 77 THR A O 1
ATOM 586 N N . ILE A 1 78 ? 41.697 -21.493 -7.360 1.00 89.31 78 ILE A N 1
ATOM 587 C CA . ILE A 1 78 ? 40.999 -20.654 -6.396 1.00 89.31 78 ILE A CA 1
ATOM 588 C C . ILE A 1 78 ? 41.847 -20.456 -5.134 1.00 89.31 78 ILE A C 1
ATOM 590 O O . ILE A 1 78 ? 42.598 -21.337 -4.712 1.00 89.31 78 ILE A O 1
ATOM 594 N N . GLY A 1 79 ? 41.728 -19.282 -4.525 1.00 88.00 79 GLY A N 1
ATOM 595 C CA . GLY A 1 79 ? 42.357 -18.914 -3.262 1.00 88.00 79 GLY A CA 1
ATOM 596 C C . GLY A 1 79 ? 41.316 -18.606 -2.189 1.00 88.00 79 GLY A C 1
ATOM 597 O O . GLY A 1 79 ? 40.247 -18.065 -2.478 1.00 88.00 79 GLY A O 1
ATOM 598 N N . ALA A 1 80 ? 41.630 -18.932 -0.935 1.00 79.81 80 ALA A N 1
ATOM 599 C CA . ALA A 1 80 ? 40.834 -18.481 0.202 1.00 79.81 80 ALA A CA 1
ATOM 600 C C . ALA A 1 80 ? 40.964 -16.958 0.371 1.00 79.81 80 ALA A C 1
ATOM 602 O O . ALA A 1 80 ? 42.057 -16.403 0.260 1.00 79.81 80 ALA A O 1
ATOM 603 N N . ILE A 1 81 ? 39.852 -16.287 0.665 1.00 78.06 81 ILE A N 1
ATOM 604 C CA . ILE A 1 81 ? 39.852 -14.881 1.087 1.00 78.06 81 ILE A CA 1
ATOM 605 C C . ILE A 1 81 ? 40.182 -14.788 2.585 1.00 78.06 81 ILE A C 1
ATOM 607 O O . ILE A 1 81 ? 39.875 -15.704 3.351 1.00 78.06 81 ILE A O 1
ATOM 611 N N . SER A 1 82 ? 40.829 -13.700 3.013 1.00 62.12 82 SER A N 1
ATOM 612 C CA . SER A 1 82 ? 41.212 -13.494 4.419 1.00 62.12 82 SER A CA 1
ATOM 613 C C . SER A 1 82 ? 39.993 -13.622 5.348 1.00 62.12 82 SER A C 1
ATOM 615 O O . SER A 1 82 ? 38.989 -12.946 5.138 1.00 62.12 82 SER A O 1
ATOM 617 N N . GLY A 1 83 ? 40.067 -14.516 6.344 1.00 54.84 83 GLY A N 1
ATOM 618 C CA . GLY A 1 83 ? 38.954 -14.848 7.250 1.00 54.84 83 GLY A CA 1
ATOM 619 C C . GLY A 1 83 ? 38.018 -15.974 6.776 1.00 54.84 83 GLY A C 1
ATOM 620 O O . GLY A 1 83 ? 37.054 -16.285 7.472 1.00 54.84 83 GLY A O 1
ATOM 621 N N . GLY A 1 84 ? 38.281 -16.592 5.619 1.00 56.03 84 GLY A N 1
ATOM 622 C CA . GLY A 1 84 ? 37.512 -17.720 5.082 1.00 56.03 84 GLY A CA 1
ATOM 623 C C . GLY A 1 84 ? 37.915 -19.095 5.635 1.00 56.03 84 GLY A C 1
ATOM 624 O O . GLY A 1 84 ? 38.964 -19.269 6.254 1.00 56.03 84 GLY A O 1
ATOM 625 N N . THR A 1 85 ? 37.074 -20.104 5.389 1.00 58.69 85 THR A N 1
ATOM 626 C CA . THR A 1 85 ? 37.361 -21.513 5.708 1.00 58.69 85 THR A CA 1
ATOM 627 C C . THR A 1 85 ? 38.506 -22.039 4.836 1.00 58.69 85 THR A C 1
ATOM 629 O O . THR A 1 85 ? 38.574 -21.746 3.642 1.00 58.69 85 THR A O 1
ATOM 632 N N . ALA A 1 86 ? 39.409 -22.829 5.426 1.00 63.47 86 ALA A N 1
ATOM 633 C CA . ALA A 1 86 ? 40.524 -23.434 4.701 1.00 63.47 86 ALA A CA 1
ATOM 634 C C . ALA A 1 86 ? 40.033 -24.301 3.527 1.00 63.47 86 ALA A C 1
ATOM 636 O O . ALA A 1 86 ? 38.993 -24.957 3.614 1.00 63.47 86 ALA A O 1
ATOM 637 N N . LEU A 1 87 ? 40.802 -24.313 2.435 1.00 63.12 87 LEU A N 1
ATOM 638 C CA . LEU A 1 87 ? 40.575 -25.183 1.282 1.00 63.12 87 LEU A CA 1
ATOM 639 C C . LEU A 1 87 ? 40.735 -26.648 1.717 1.00 63.12 87 LEU A C 1
ATOM 641 O O . LEU A 1 87 ? 41.847 -27.163 1.800 1.00 63.12 87 LEU A O 1
ATOM 645 N N . ALA A 1 88 ? 39.628 -27.310 2.040 1.00 65.06 88 ALA A N 1
ATOM 646 C CA . ALA A 1 88 ? 39.601 -28.735 2.339 1.00 65.06 88 ALA A CA 1
ATOM 647 C C . ALA A 1 88 ? 38.984 -29.491 1.159 1.00 65.06 88 ALA A C 1
ATOM 649 O O . ALA A 1 88 ? 37.987 -29.041 0.592 1.00 65.06 88 ALA A O 1
ATOM 650 N N . ASN A 1 89 ? 39.567 -30.644 0.812 1.00 64.12 89 ASN A N 1
ATOM 651 C CA . ASN A 1 89 ? 39.016 -31.541 -0.204 1.00 64.12 89 ASN A CA 1
ATOM 652 C C . ASN A 1 89 ? 37.565 -31.881 0.144 1.00 64.12 89 ASN A C 1
ATOM 654 O O . ASN A 1 89 ? 37.284 -32.384 1.234 1.00 64.12 89 ASN A O 1
ATOM 658 N N . GLN A 1 90 ? 36.647 -31.604 -0.777 1.00 64.88 90 GLN A N 1
ATOM 659 C CA . GLN A 1 90 ? 35.222 -31.830 -0.548 1.00 64.88 90 GLN A CA 1
ATOM 660 C C . GLN A 1 90 ? 34.803 -33.190 -1.120 1.00 64.88 90 GLN A C 1
ATOM 662 O O . GLN A 1 90 ? 35.148 -33.526 -2.251 1.00 64.88 90 GLN A O 1
ATOM 667 N N . SER A 1 91 ? 34.085 -33.988 -0.324 1.00 60.53 91 SER A N 1
ATOM 668 C CA . SER A 1 91 ? 33.698 -35.370 -0.656 1.00 60.53 91 SER A CA 1
ATOM 669 C C . SER A 1 91 ? 32.278 -35.522 -1.212 1.00 60.53 91 SER A C 1
ATOM 671 O O . SER A 1 91 ? 31.883 -36.636 -1.548 1.00 60.53 91 SER A O 1
ATOM 673 N N . ILE A 1 92 ? 31.515 -34.431 -1.313 1.00 60.41 92 ILE A N 1
ATOM 674 C CA . ILE A 1 92 ? 30.160 -34.421 -1.877 1.00 60.41 92 ILE A CA 1
ATOM 675 C C . ILE A 1 92 ? 30.072 -33.396 -3.008 1.00 60.41 92 ILE A C 1
ATOM 677 O O . ILE A 1 92 ? 30.751 -32.371 -2.959 1.00 60.41 92 ILE A O 1
ATOM 681 N N . ASP A 1 93 ? 29.241 -33.687 -4.006 1.00 59.38 93 ASP A N 1
ATOM 682 C CA . ASP A 1 93 ? 29.005 -32.825 -5.167 1.00 59.38 93 ASP A CA 1
ATOM 683 C C . ASP A 1 93 ? 28.093 -31.648 -4.757 1.00 59.38 93 ASP A C 1
ATOM 685 O O . ASP A 1 93 ? 27.177 -31.823 -3.944 1.00 59.38 93 ASP A O 1
ATOM 689 N N . ARG A 1 94 ? 28.377 -30.421 -5.226 1.00 60.50 94 ARG A N 1
ATOM 690 C CA . ARG A 1 94 ? 27.741 -29.194 -4.700 1.00 60.50 94 ARG A CA 1
ATOM 691 C C . ARG A 1 94 ? 27.465 -28.149 -5.779 1.00 60.50 94 ARG A C 1
ATOM 693 O O . ARG A 1 94 ? 28.128 -28.092 -6.808 1.00 60.50 94 ARG A O 1
ATOM 700 N N . GLN A 1 95 ? 26.495 -27.280 -5.494 1.00 57.09 95 GLN A N 1
ATOM 701 C CA . GLN A 1 95 ? 26.210 -26.089 -6.295 1.00 57.09 95 GLN A CA 1
ATOM 702 C C . GLN A 1 95 ? 27.295 -25.030 -6.082 1.00 57.09 95 GLN A C 1
ATOM 704 O O . GLN A 1 95 ? 27.706 -24.765 -4.950 1.00 57.09 95 GLN A O 1
ATOM 709 N N . TYR A 1 96 ? 27.717 -24.381 -7.159 1.00 54.50 96 TYR A N 1
ATOM 710 C CA . TYR A 1 96 ? 28.669 -23.281 -7.120 1.00 54.50 96 TYR A CA 1
ATOM 711 C C . TYR A 1 96 ? 28.205 -22.149 -8.033 1.00 54.50 96 TYR A C 1
ATOM 713 O O . TYR A 1 96 ? 27.540 -22.366 -9.041 1.00 54.50 96 TYR A O 1
ATOM 721 N N . TYR A 1 97 ? 28.593 -20.937 -7.667 1.00 53.91 97 TYR A N 1
ATOM 722 C CA . TYR A 1 97 ? 28.312 -19.709 -8.384 1.00 53.91 97 TYR A CA 1
ATOM 723 C C . TYR A 1 97 ? 29.621 -18.969 -8.565 1.00 53.91 97 TYR A C 1
ATOM 725 O O . TYR A 1 97 ? 30.184 -18.455 -7.604 1.00 53.91 97 TYR A O 1
ATOM 733 N N . ILE A 1 98 ? 30.113 -18.878 -9.790 1.00 53.28 98 ILE A N 1
ATOM 734 C CA . ILE A 1 98 ? 31.112 -17.856 -10.094 1.00 53.28 98 ILE A CA 1
ATOM 735 C C . ILE A 1 98 ? 30.345 -16.538 -10.129 1.00 53.28 98 ILE A C 1
ATOM 737 O O . ILE A 1 98 ? 29.409 -16.416 -10.901 1.00 53.28 98 ILE A O 1
ATOM 741 N N . GLY A 1 99 ? 30.647 -15.613 -9.222 1.00 57.22 99 GLY A N 1
ATOM 742 C CA . GLY A 1 99 ? 29.985 -14.320 -9.137 1.00 57.22 99 GLY A CA 1
ATOM 743 C C . GLY A 1 99 ? 28.500 -14.383 -8.796 1.00 57.22 99 GLY A C 1
ATOM 744 O O . GLY A 1 99 ? 27.659 -14.188 -9.664 1.00 57.22 99 GLY A O 1
ATOM 745 N N . GLY A 1 100 ? 28.170 -14.699 -7.543 1.00 66.56 100 GLY A N 1
ATOM 746 C CA . GLY A 1 100 ? 26.787 -14.869 -7.090 1.00 66.56 100 GLY A CA 1
ATOM 747 C C . GLY A 1 100 ? 25.856 -13.697 -7.436 1.00 66.56 100 GLY A C 1
ATOM 748 O O . GLY A 1 100 ? 26.289 -12.594 -7.771 1.00 66.56 100 GLY A O 1
ATOM 749 N N . ARG A 1 101 ? 24.546 -13.941 -7.321 1.00 82.44 101 ARG A N 1
ATOM 750 C CA . ARG A 1 101 ? 23.523 -12.919 -7.578 1.00 82.44 101 ARG A CA 1
ATOM 751 C C . ARG A 1 101 ? 23.755 -11.705 -6.678 1.00 82.44 101 ARG A C 1
ATOM 753 O O . ARG A 1 101 ? 23.936 -11.853 -5.464 1.00 82.44 101 ARG A O 1
ATOM 760 N N . TRP A 1 102 ? 23.725 -10.510 -7.255 1.00 87.56 102 TRP A N 1
ATOM 761 C CA . TRP A 1 102 ? 23.751 -9.282 -6.464 1.00 87.56 102 TRP A CA 1
ATOM 762 C C . TRP A 1 102 ? 22.461 -9.138 -5.681 1.00 87.56 102 TRP A C 1
ATOM 764 O O . TRP A 1 102 ? 21.430 -9.701 -6.049 1.00 87.56 102 TRP A O 1
ATOM 774 N N . LYS A 1 103 ? 22.515 -8.372 -4.597 1.00 89.75 103 LYS A N 1
ATOM 775 C CA . LYS A 1 103 ? 21.330 -8.078 -3.806 1.00 89.75 103 LYS A CA 1
ATOM 776 C C . LYS A 1 103 ? 20.563 -6.897 -4.376 1.00 89.75 103 LYS A C 1
ATOM 778 O O . LYS A 1 103 ? 19.340 -6.916 -4.370 1.00 89.75 103 LYS A O 1
ATOM 783 N N . THR A 1 104 ? 21.259 -5.865 -4.851 1.00 92.06 104 THR A N 1
ATOM 784 C CA . THR A 1 104 ? 20.617 -4.599 -5.217 1.00 92.06 104 THR A CA 1
ATOM 785 C C . THR A 1 104 ? 21.031 -4.075 -6.589 1.00 92.06 104 THR A C 1
ATOM 787 O O . THR A 1 104 ? 22.121 -4.332 -7.096 1.00 92.06 104 THR A O 1
ATOM 790 N N . ILE A 1 105 ? 20.142 -3.275 -7.180 1.00 90.81 105 ILE A N 1
ATOM 791 C CA . ILE A 1 105 ? 20.412 -2.489 -8.397 1.00 90.81 105 ILE A CA 1
ATOM 792 C C . ILE A 1 105 ? 21.286 -1.258 -8.083 1.00 90.81 105 ILE A C 1
ATOM 794 O O . ILE A 1 105 ? 21.797 -0.606 -8.986 1.00 90.81 105 ILE A O 1
ATOM 798 N N . SER A 1 106 ? 21.465 -0.931 -6.801 1.00 85.44 106 SER A N 1
ATOM 799 C CA . SER A 1 106 ? 22.151 0.279 -6.351 1.00 85.44 106 SER A CA 1
ATOM 800 C C . SER A 1 106 ? 23.673 0.226 -6.547 1.00 85.44 106 SER A C 1
ATOM 802 O O . SER A 1 106 ? 24.245 -0.794 -6.938 1.00 85.44 106 SER A O 1
ATOM 804 N N . SER A 1 107 ? 24.344 1.328 -6.206 1.00 77.06 107 SER A N 1
ATOM 805 C CA . SER A 1 107 ? 25.797 1.495 -6.301 1.00 77.06 107 SER A CA 1
ATOM 806 C C . SER A 1 107 ? 26.628 0.489 -5.492 1.00 77.06 107 SER A C 1
ATOM 808 O O . SER A 1 107 ? 27.827 0.371 -5.743 1.00 77.06 107 SER A O 1
ATOM 810 N N . THR A 1 108 ? 26.036 -0.260 -4.557 1.00 79.88 108 THR A N 1
ATOM 811 C CA . THR A 1 108 ? 26.721 -1.363 -3.860 1.00 79.88 108 THR A CA 1
ATOM 812 C C . THR A 1 108 ? 26.686 -2.674 -4.646 1.00 79.88 108 THR A C 1
ATOM 814 O O . THR A 1 108 ? 27.658 -3.429 -4.609 1.00 79.88 108 THR A O 1
ATOM 817 N N . GLY A 1 109 ? 25.598 -2.945 -5.372 1.00 82.94 109 GLY A N 1
ATOM 818 C CA . GLY A 1 109 ? 25.414 -4.153 -6.176 1.00 82.94 109 GLY A CA 1
ATOM 819 C C . GLY A 1 109 ? 25.862 -3.945 -7.617 1.00 82.94 109 GLY A C 1
ATOM 820 O O . GLY A 1 109 ? 27.043 -4.126 -7.940 1.00 82.94 109 GLY A O 1
ATOM 821 N N . ALA A 1 110 ? 24.919 -3.540 -8.468 1.00 85.62 110 ALA A N 1
ATOM 822 C CA . ALA A 1 110 ? 25.119 -3.246 -9.887 1.00 85.62 110 ALA A CA 1
ATOM 823 C C . ALA A 1 110 ? 25.792 -1.881 -10.134 1.00 85.62 110 ALA A C 1
ATOM 825 O O . ALA A 1 110 ? 25.254 -1.025 -10.831 1.00 85.62 110 ALA A O 1
ATOM 826 N N . SER A 1 111 ? 26.962 -1.653 -9.539 1.00 86.00 111 SER A N 1
ATOM 827 C CA . SER A 1 111 ? 27.682 -0.380 -9.639 1.00 86.00 111 SER A CA 1
ATOM 828 C C . SER A 1 111 ? 28.215 -0.106 -11.050 1.00 86.00 111 SER A C 1
ATOM 830 O O . SER A 1 111 ? 28.574 -1.034 -11.767 1.00 86.00 111 SER A O 1
ATOM 832 N N . ALA A 1 112 ? 28.355 1.167 -11.434 1.00 83.25 112 ALA A N 1
ATOM 833 C CA . ALA A 1 112 ? 28.883 1.559 -12.751 1.00 83.25 112 ALA A CA 1
ATOM 834 C C . ALA A 1 112 ? 30.253 0.924 -13.072 1.00 83.25 112 ALA A C 1
ATOM 836 O O . ALA A 1 112 ? 30.513 0.518 -14.196 1.00 83.25 112 ALA A O 1
ATOM 837 N N . ALA A 1 113 ? 31.111 0.731 -12.063 1.00 76.69 113 ALA A N 1
ATOM 838 C CA . ALA A 1 113 ? 32.413 0.075 -12.230 1.00 76.69 113 ALA A CA 1
ATOM 839 C C . ALA A 1 113 ? 32.323 -1.411 -12.638 1.00 76.69 113 ALA A C 1
ATOM 841 O O . ALA A 1 113 ? 33.330 -2.007 -13.015 1.00 76.69 113 ALA A O 1
ATOM 842 N N . ARG A 1 114 ? 31.140 -2.022 -12.513 1.00 78.75 114 ARG A N 1
ATOM 843 C CA . ARG A 1 114 ? 30.864 -3.438 -12.792 1.00 78.75 114 ARG A CA 1
ATOM 844 C C . ARG A 1 114 ? 29.996 -3.638 -14.034 1.00 78.75 114 ARG A C 1
ATOM 846 O O . ARG A 1 114 ? 29.685 -4.782 -14.353 1.00 78.75 114 ARG A O 1
ATOM 853 N N . LEU A 1 115 ? 29.581 -2.556 -14.688 1.00 86.00 115 LEU A N 1
ATOM 854 C CA . LEU A 1 115 ? 28.631 -2.569 -15.793 1.00 86.00 115 LEU A CA 1
ATOM 855 C C . LEU A 1 115 ? 29.265 -1.973 -17.045 1.00 86.00 115 LEU A C 1
ATOM 857 O O . LEU A 1 115 ? 30.047 -1.028 -16.966 1.00 86.00 115 LEU A O 1
ATOM 861 N N . VAL A 1 116 ? 28.896 -2.500 -18.211 1.00 85.31 116 VAL A N 1
ATOM 862 C CA . VAL A 1 116 ? 29.239 -1.894 -19.501 1.00 85.31 116 VAL A CA 1
ATOM 863 C C . VAL A 1 116 ? 28.008 -1.789 -20.409 1.00 85.31 116 VAL A C 1
ATOM 865 O O . VAL A 1 116 ? 27.065 -2.576 -20.273 1.00 85.31 116 VAL A O 1
ATOM 868 N N . PRO A 1 117 ? 27.982 -0.838 -21.364 1.00 91.50 117 PRO A N 1
ATOM 869 C CA . PRO A 1 117 ? 26.895 -0.737 -22.334 1.00 91.50 117 PRO A CA 1
ATOM 870 C C . PRO A 1 117 ? 26.607 -2.066 -23.047 1.00 91.50 117 PRO A C 1
ATOM 872 O O . PRO A 1 117 ? 27.521 -2.753 -23.512 1.00 91.50 117 PRO A O 1
ATOM 875 N N . GLY A 1 118 ? 25.323 -2.408 -23.161 1.00 88.50 118 GLY A N 1
ATOM 876 C CA . GLY A 1 118 ? 24.848 -3.658 -23.757 1.00 88.50 118 GLY A CA 1
ATOM 877 C C . GLY A 1 118 ? 24.642 -4.808 -22.772 1.00 88.50 118 GLY A C 1
ATOM 878 O O . GLY A 1 118 ? 24.081 -5.836 -23.153 1.00 88.50 118 GLY A O 1
ATOM 879 N N . ASP A 1 119 ? 25.071 -4.680 -21.515 1.00 88.81 119 ASP A N 1
ATOM 880 C CA . ASP A 1 119 ? 24.765 -5.703 -20.517 1.00 88.81 119 ASP A CA 1
ATOM 881 C C . ASP A 1 119 ? 23.256 -5.804 -20.251 1.00 88.81 119 ASP A C 1
ATOM 883 O O . ASP A 1 119 ? 22.464 -4.882 -20.476 1.00 88.81 119 ASP A O 1
ATOM 887 N N . THR A 1 120 ? 22.855 -6.983 -19.781 1.00 93.12 120 THR A N 1
ATOM 888 C CA . THR A 1 120 ? 21.488 -7.274 -19.356 1.00 93.12 120 THR A CA 1
ATOM 889 C C . THR A 1 120 ? 21.496 -7.690 -17.897 1.00 93.12 120 THR A C 1
ATOM 891 O O . THR A 1 120 ? 22.187 -8.631 -17.515 1.00 93.12 120 THR A O 1
ATOM 894 N N . ILE A 1 121 ? 20.697 -7.016 -17.080 1.00 93.56 121 ILE A N 1
ATOM 895 C CA . ILE A 1 121 ? 20.479 -7.363 -15.682 1.00 93.56 121 ILE A CA 1
ATOM 896 C C . ILE A 1 121 ? 19.107 -8.013 -15.564 1.00 93.56 121 ILE A C 1
ATOM 898 O O . ILE A 1 121 ? 18.086 -7.389 -15.845 1.00 93.56 121 ILE A O 1
ATOM 902 N N . ARG A 1 122 ? 19.085 -9.266 -15.117 1.00 95.00 122 ARG A N 1
ATOM 903 C CA . ARG A 1 122 ? 17.878 -10.023 -14.791 1.00 95.00 122 ARG A CA 1
ATOM 904 C C . ARG A 1 122 ? 17.575 -9.867 -13.309 1.00 95.00 122 ARG A C 1
ATOM 906 O O . ARG A 1 122 ? 18.430 -10.151 -12.474 1.00 95.00 122 ARG A O 1
ATOM 913 N N . ILE A 1 123 ? 16.365 -9.438 -12.976 1.00 96.81 123 ILE A N 1
ATOM 914 C CA . ILE A 1 123 ? 15.922 -9.214 -11.597 1.00 96.81 123 ILE A CA 1
ATOM 915 C C . ILE A 1 123 ? 14.810 -10.202 -11.242 1.00 96.81 123 ILE A C 1
ATOM 917 O O . ILE A 1 123 ? 13.878 -10.410 -12.026 1.00 96.81 123 ILE A O 1
ATOM 921 N N . MET A 1 124 ? 14.925 -10.820 -10.062 1.00 96.38 124 MET A N 1
ATOM 922 C CA . MET A 1 124 ? 13.976 -11.826 -9.578 1.00 96.38 124 MET A CA 1
ATOM 923 C C . MET A 1 124 ? 12.547 -11.268 -9.501 1.00 96.38 124 MET A C 1
ATOM 925 O O . MET A 1 124 ? 12.347 -10.092 -9.189 1.00 96.38 124 MET A O 1
ATOM 929 N N . SER A 1 125 ? 11.545 -12.106 -9.746 1.00 97.50 125 SER A N 1
ATOM 930 C CA . SER A 1 125 ? 10.136 -11.759 -9.601 1.00 97.50 125 SER A CA 1
ATOM 931 C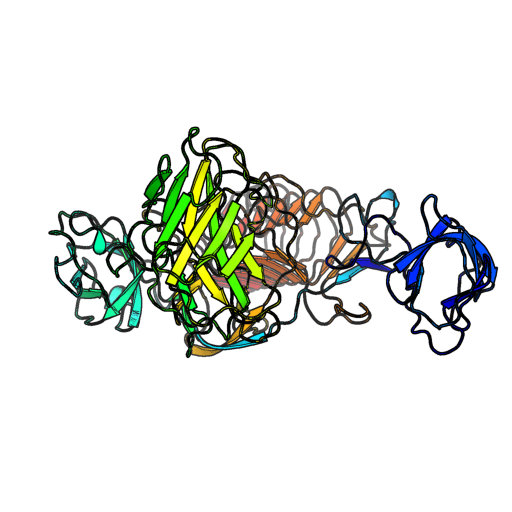 C . SER A 1 125 ? 9.735 -11.639 -8.131 1.00 97.50 125 SER A C 1
ATOM 933 O O . SER A 1 125 ? 10.309 -12.263 -7.228 1.00 97.50 125 SER A O 1
ATOM 935 N N . SER A 1 126 ? 8.689 -10.853 -7.886 1.00 97.25 126 SER A N 1
ATOM 936 C CA . SER A 1 126 ? 7.942 -10.964 -6.631 1.00 97.25 126 SER A CA 1
ATOM 937 C C . SER A 1 126 ? 7.210 -12.309 -6.573 1.00 97.25 126 SER A C 1
ATOM 939 O O . SER A 1 126 ? 7.052 -12.954 -7.614 1.00 97.25 126 SER A O 1
ATOM 941 N N . PRO A 1 127 ? 6.747 -12.751 -5.390 1.00 96.25 127 PRO A N 1
ATOM 942 C CA . PRO A 1 127 ? 5.896 -13.931 -5.304 1.00 96.25 127 PRO A CA 1
ATOM 943 C C . PRO A 1 127 ? 4.704 -13.844 -6.269 1.00 96.25 127 PRO A C 1
ATOM 945 O O . PRO A 1 127 ? 4.143 -12.764 -6.497 1.00 96.25 127 PRO A O 1
ATOM 948 N N . GLU A 1 128 ? 4.330 -14.985 -6.848 1.00 95.81 128 GLU A N 1
ATOM 949 C CA . GLU A 1 128 ? 3.182 -15.047 -7.751 1.00 95.81 128 GLU A CA 1
ATOM 950 C C . GLU A 1 128 ? 1.875 -14.723 -7.012 1.00 95.81 128 GLU A C 1
ATOM 952 O O . GLU A 1 128 ? 1.754 -15.000 -5.811 1.00 95.81 128 GLU A O 1
ATOM 957 N N . PRO A 1 129 ? 0.873 -14.162 -7.711 1.00 97.31 129 PRO A N 1
ATOM 958 C CA . PRO A 1 129 ? -0.451 -13.977 -7.145 1.00 97.31 129 PRO A CA 1
ATOM 959 C C . PRO A 1 129 ? -1.056 -15.280 -6.629 1.00 97.31 129 PRO A C 1
ATOM 961 O O . PRO A 1 129 ? -0.964 -16.326 -7.269 1.00 97.31 129 PRO A O 1
ATOM 964 N N . THR A 1 130 ? -1.753 -15.198 -5.501 1.00 98.06 130 THR A N 1
ATOM 965 C CA . THR A 1 130 ? -2.462 -16.328 -4.888 1.00 98.06 130 THR A CA 1
ATOM 966 C C . THR A 1 130 ? -3.924 -15.974 -4.650 1.00 98.06 130 THR A C 1
ATOM 968 O O . THR A 1 130 ? -4.272 -14.805 -4.487 1.00 98.06 130 THR A O 1
ATOM 971 N N . ILE A 1 131 ? -4.803 -16.978 -4.697 1.00 98.38 131 ILE A N 1
ATOM 972 C CA . ILE A 1 131 ? -6.251 -16.786 -4.554 1.00 98.38 131 ILE A CA 1
ATOM 973 C C . ILE A 1 131 ? -6.594 -16.586 -3.077 1.00 98.38 131 ILE A C 1
ATOM 975 O O . ILE A 1 131 ? -6.292 -17.443 -2.250 1.00 98.38 131 ILE A O 1
ATOM 979 N N . VAL A 1 132 ? -7.289 -15.490 -2.776 1.00 98.00 132 VAL A N 1
ATOM 980 C CA . VAL A 1 132 ? -7.816 -15.188 -1.433 1.00 98.00 132 VAL A CA 1
ATOM 981 C C . VAL A 1 132 ? -9.231 -15.741 -1.253 1.00 98.00 132 VAL A C 1
ATOM 983 O O . VAL A 1 132 ? -9.642 -16.071 -0.146 1.00 98.00 132 VAL A O 1
ATOM 986 N N . GLY A 1 133 ? -9.986 -15.843 -2.347 1.00 98.06 133 GLY A N 1
ATOM 987 C CA . GLY A 1 133 ? -11.380 -16.275 -2.367 1.00 98.06 133 GLY A CA 1
ATOM 988 C C . GLY A 1 133 ? -12.164 -15.504 -3.422 1.00 98.06 133 GLY A C 1
ATOM 989 O O . GLY A 1 133 ? -11.577 -14.959 -4.355 1.00 98.06 133 GLY A O 1
ATOM 990 N N . ASN A 1 134 ? -13.482 -15.432 -3.265 1.00 98.44 134 ASN A N 1
ATOM 991 C CA . ASN A 1 134 ? -14.327 -14.535 -4.050 1.00 98.44 134 ASN A CA 1
ATOM 992 C C . ASN A 1 134 ? -14.618 -13.258 -3.258 1.00 98.44 134 ASN A C 1
ATOM 994 O O . ASN A 1 134 ? -14.643 -13.271 -2.021 1.00 98.44 134 ASN A O 1
ATOM 998 N N . ALA A 1 135 ? -14.820 -12.160 -3.977 1.00 98.56 135 ALA A N 1
ATOM 999 C CA . ALA A 1 135 ? -15.197 -10.890 -3.386 1.00 98.56 135 ALA A CA 1
ATOM 1000 C C . ALA A 1 135 ? -16.075 -10.071 -4.326 1.00 98.56 135 ALA A C 1
ATOM 1002 O O . ALA A 1 135 ? -15.879 -10.076 -5.544 1.00 98.56 135 ALA A O 1
ATOM 1003 N N . LEU A 1 136 ? -16.992 -9.306 -3.737 1.00 98.12 136 LEU A N 1
ATOM 1004 C CA . LEU A 1 136 ? -17.749 -8.283 -4.436 1.00 98.12 136 LEU A CA 1
ATOM 1005 C C . LEU A 1 136 ? -16.873 -7.041 -4.612 1.00 98.12 136 LEU A C 1
ATOM 1007 O O . LEU A 1 136 ? -16.610 -6.298 -3.658 1.00 98.12 136 LEU A O 1
ATOM 1011 N N . TRP A 1 137 ? -16.477 -6.803 -5.856 1.00 97.25 137 TRP A N 1
ATOM 1012 C CA . TRP A 1 137 ? -15.865 -5.566 -6.318 1.00 97.25 137 TRP A CA 1
ATOM 1013 C C . TRP A 1 137 ? -16.978 -4.636 -6.766 1.00 97.25 137 TRP A C 1
ATOM 1015 O O . TRP A 1 137 ? -17.799 -5.009 -7.597 1.00 97.25 137 TRP A O 1
ATOM 1025 N N . THR A 1 138 ? -17.048 -3.433 -6.203 1.00 93.56 138 THR A N 1
ATOM 1026 C CA . THR A 1 138 ? -18.065 -2.449 -6.594 1.00 93.56 138 THR A CA 1
ATOM 1027 C C . THR A 1 138 ? -17.388 -1.291 -7.289 1.00 93.56 138 THR A C 1
ATOM 1029 O O . THR A 1 138 ? -16.512 -0.667 -6.704 1.00 93.56 138 THR A O 1
ATOM 1032 N N . SER A 1 139 ? -17.760 -0.998 -8.531 1.00 89.69 139 SER A N 1
ATOM 1033 C CA . SER A 1 139 ? -17.248 0.188 -9.210 1.00 89.69 139 SER A CA 1
ATOM 1034 C C . SER A 1 139 ? -18.048 1.432 -8.841 1.00 89.69 139 SER A C 1
ATOM 1036 O O . SER A 1 139 ? -19.190 1.356 -8.383 1.00 89.69 139 SER A O 1
ATOM 1038 N N . LEU A 1 140 ? -17.449 2.600 -9.054 1.00 81.25 140 LEU A N 1
ATOM 1039 C CA . LEU A 1 140 ? -18.157 3.866 -8.977 1.00 81.25 140 LEU A CA 1
ATOM 1040 C C . LEU A 1 140 ? -19.090 4.001 -10.194 1.00 81.25 140 LEU A C 1
ATOM 1042 O O . LEU A 1 140 ? -18.646 4.324 -11.291 1.00 81.25 140 LEU A O 1
ATOM 1046 N N . THR A 1 141 ? -20.389 3.759 -10.010 1.00 66.19 141 THR A N 1
ATOM 1047 C CA . THR A 1 141 ? -21.409 3.986 -11.048 1.00 66.19 141 THR A CA 1
ATOM 1048 C C . THR A 1 141 ? -22.090 5.346 -10.848 1.00 66.19 141 THR A C 1
ATOM 1050 O O . THR A 1 141 ? -22.715 5.553 -9.808 1.00 66.19 141 THR A O 1
ATOM 1053 N N . GLY A 1 142 ? -22.024 6.255 -11.831 1.00 59.97 142 GLY A N 1
ATOM 1054 C CA . GLY A 1 142 ? -22.807 7.507 -11.863 1.00 59.97 142 GLY A CA 1
ATOM 1055 C C . GLY A 1 142 ? -21.996 8.799 -12.043 1.00 59.97 142 GLY A C 1
ATOM 1056 O O . GLY A 1 142 ? -20.768 8.779 -12.059 1.00 59.97 142 GLY A O 1
ATOM 1057 N N . THR A 1 143 ? -22.699 9.935 -12.193 1.00 50.81 143 THR A N 1
ATOM 1058 C CA . THR A 1 143 ? -22.085 11.269 -12.319 1.00 50.81 143 THR A CA 1
ATOM 1059 C C . THR A 1 143 ? -21.327 11.630 -11.059 1.00 50.81 143 THR A C 1
ATOM 1061 O O . THR A 1 143 ? -21.826 11.564 -9.930 1.00 50.81 143 THR A O 1
ATOM 1064 N N . VAL A 1 144 ? -20.097 12.056 -11.266 1.00 51.06 144 VAL A N 1
ATOM 1065 C CA . VAL A 1 144 ? -19.157 12.206 -10.190 1.00 51.06 144 VAL A CA 1
ATOM 1066 C C . VAL A 1 144 ? -19.372 13.557 -9.509 1.00 51.06 144 VAL A C 1
ATOM 1068 O O . VAL A 1 144 ? -19.133 14.637 -10.017 1.00 51.06 144 VAL A O 1
ATOM 1071 N N . GLY A 1 145 ? -19.963 13.475 -8.322 1.00 52.66 145 GLY A N 1
ATOM 1072 C CA . GLY A 1 145 ? -20.461 14.614 -7.538 1.00 52.66 145 GLY A CA 1
ATOM 1073 C C . GLY A 1 145 ? -21.519 14.146 -6.550 1.00 52.66 145 GLY A C 1
ATOM 1074 O O . GLY A 1 145 ? -21.541 14.580 -5.405 1.00 52.66 145 GLY A O 1
ATOM 1075 N N . ALA A 1 146 ? -22.257 13.119 -6.972 1.00 54.12 146 ALA A N 1
ATOM 1076 C CA . ALA A 1 146 ? -23.202 12.330 -6.201 1.00 54.12 146 ALA A CA 1
ATOM 1077 C C . ALA A 1 146 ? -22.632 11.696 -4.917 1.00 54.12 146 ALA A C 1
ATOM 1079 O O . ALA A 1 146 ? -23.374 11.155 -4.128 1.00 54.12 146 ALA A O 1
ATOM 1080 N N . GLY A 1 147 ? -21.329 11.721 -4.646 1.00 69.69 147 GLY A N 1
ATOM 1081 C CA . GLY A 1 147 ? -20.779 10.962 -3.521 1.00 69.69 147 GLY A CA 1
ATOM 1082 C C . GLY A 1 147 ? -21.025 11.567 -2.141 1.00 69.69 147 GLY A C 1
ATOM 1083 O O . GLY A 1 147 ? -20.968 10.814 -1.177 1.00 69.69 147 GLY A O 1
ATOM 1084 N N . THR A 1 148 ? -21.262 12.879 -2.028 1.00 85.44 148 THR A N 1
ATOM 1085 C CA . THR A 1 148 ? -21.193 13.606 -0.748 1.00 85.44 148 THR A CA 1
ATOM 1086 C C . THR A 1 148 ? -22.478 14.375 -0.459 1.00 85.44 148 THR A C 1
ATOM 1088 O O . THR A 1 148 ? -22.975 15.096 -1.318 1.00 85.44 148 THR A O 1
ATOM 1091 N N . SER A 1 149 ? -22.977 14.297 0.775 1.00 91.69 149 SER A N 1
ATOM 1092 C CA . SER A 1 149 ? -24.084 15.126 1.258 1.00 91.69 149 SER A CA 1
ATOM 1093 C C . SER A 1 149 ? -23.791 15.705 2.633 1.00 91.69 149 SER A C 1
ATOM 1095 O O . SER A 1 149 ? -23.171 15.055 3.472 1.00 91.69 149 SER A O 1
ATOM 1097 N N . ASN A 1 150 ? -24.307 16.908 2.886 1.00 94.44 150 ASN A N 1
ATOM 1098 C CA . ASN A 1 150 ? -24.385 17.453 4.235 1.00 94.44 150 ASN A CA 1
ATOM 1099 C C . ASN A 1 150 ? -25.338 16.602 5.079 1.00 94.44 150 ASN A C 1
ATOM 1101 O O . ASN A 1 150 ? -26.436 16.257 4.625 1.00 94.44 150 ASN A O 1
ATOM 1105 N N . THR A 1 151 ? -24.924 16.312 6.309 1.00 95.56 151 THR A N 1
ATOM 1106 C CA . THR A 1 151 ? -25.750 15.647 7.316 1.00 95.56 151 THR A CA 1
ATOM 1107 C C . THR A 1 151 ? -26.631 16.687 8.008 1.00 95.56 151 THR A C 1
ATOM 1109 O O . THR A 1 151 ? -26.139 17.645 8.600 1.00 95.56 151 THR A O 1
ATOM 1112 N N . ASN A 1 152 ? -27.948 16.509 7.937 1.00 96.69 152 ASN A N 1
ATOM 1113 C CA . ASN A 1 152 ? -28.925 17.360 8.617 1.00 96.69 152 ASN A CA 1
ATOM 1114 C C . ASN A 1 152 ? -29.151 16.906 10.060 1.00 96.69 152 ASN A C 1
ATOM 1116 O O . ASN A 1 152 ? -29.324 17.743 10.941 1.00 96.69 152 ASN A O 1
ATOM 1120 N N . THR A 1 153 ? -29.160 15.592 10.306 1.00 97.62 153 THR A N 1
ATOM 1121 C CA . THR A 1 153 ? -29.313 15.018 11.649 1.00 97.62 153 THR A CA 1
ATOM 1122 C C . THR A 1 153 ? -28.547 13.704 11.790 1.00 97.62 153 THR A C 1
ATOM 1124 O O . THR A 1 153 ? -28.389 12.959 10.821 1.00 97.62 153 THR A O 1
ATOM 1127 N N . ALA A 1 154 ? -28.115 13.412 13.019 1.00 97.94 154 ALA A N 1
ATOM 1128 C CA . ALA A 1 154 ? -27.596 12.115 13.447 1.00 97.94 154 ALA A CA 1
ATOM 1129 C C . ALA A 1 154 ? -28.198 11.761 14.816 1.00 97.94 154 ALA A C 1
ATOM 1131 O O . ALA A 1 154 ? -27.880 12.396 15.824 1.00 97.94 154 ALA A O 1
ATOM 1132 N N . THR A 1 155 ? -29.100 10.781 14.877 1.00 98.25 155 THR A N 1
ATOM 1133 C CA . THR A 1 155 ? -29.857 10.491 16.108 1.00 98.25 155 THR A CA 1
ATOM 1134 C C . THR A 1 155 ? -28.966 9.975 17.237 1.00 98.25 155 THR A C 1
ATOM 1136 O O . THR A 1 155 ? -28.117 9.115 17.007 1.00 98.25 155 THR A O 1
ATOM 1139 N N . ASN A 1 156 ? -29.223 10.401 18.475 1.00 97.88 156 ASN A N 1
ATOM 1140 C CA . ASN A 1 156 ? -28.625 9.790 19.665 1.00 97.88 156 ASN A CA 1
ATOM 1141 C C . ASN A 1 156 ? -29.325 8.458 20.008 1.00 97.88 156 ASN A C 1
ATOM 1143 O O . ASN A 1 156 ? -30.056 8.368 20.990 1.00 97.88 156 ASN A O 1
ATOM 1147 N N . ALA A 1 157 ? -29.191 7.463 19.133 1.00 97.75 157 ALA A N 1
ATOM 1148 C CA . ALA A 1 157 ? -29.864 6.168 19.226 1.00 97.75 157 ALA A CA 1
ATOM 1149 C C . ALA A 1 157 ? -28.916 5.033 18.808 1.00 97.75 157 ALA A C 1
ATOM 1151 O O . ALA A 1 157 ? -27.786 5.288 18.389 1.00 97.75 157 ALA A O 1
ATOM 1152 N N . SER A 1 158 ? -29.378 3.788 18.943 1.00 97.06 158 SER A N 1
ATOM 1153 C CA . SER A 1 158 ? -28.694 2.590 18.441 1.00 97.06 158 SER A CA 1
ATOM 1154 C C . SER A 1 158 ? -29.688 1.775 17.591 1.00 97.06 158 SER A C 1
ATOM 1156 O O . SER A 1 158 ? -30.637 1.239 18.166 1.00 97.06 158 SER A O 1
ATOM 1158 N N . PRO A 1 159 ? -29.538 1.700 16.252 1.00 98.19 159 PRO A N 1
ATOM 1159 C CA . PRO A 1 159 ? -28.513 2.365 15.445 1.00 98.19 159 PRO A CA 1
ATOM 1160 C C . PRO A 1 159 ? -28.692 3.895 15.376 1.00 98.19 159 PRO A C 1
ATOM 1162 O O . PRO A 1 159 ? -29.790 4.430 15.537 1.00 98.19 159 PRO A O 1
ATOM 1165 N N . ILE A 1 160 ? -27.602 4.611 15.099 1.00 98.62 160 ILE A N 1
ATOM 1166 C CA . ILE A 1 160 ? -27.614 6.016 14.686 1.00 98.62 160 ILE A CA 1
ATOM 1167 C C . ILE A 1 160 ? -28.247 6.097 13.292 1.00 98.62 160 ILE A C 1
ATOM 1169 O O . ILE A 1 160 ? -27.691 5.590 12.316 1.00 98.62 160 ILE A O 1
ATOM 1173 N N . ARG A 1 161 ? -29.381 6.791 13.186 1.00 98.44 161 ARG A N 1
ATOM 1174 C CA . ARG A 1 161 ? -29.998 7.167 11.916 1.00 98.44 161 ARG A CA 1
ATOM 1175 C C . ARG A 1 161 ? -29.482 8.524 11.468 1.00 98.44 161 ARG A C 1
ATOM 1177 O O . ARG A 1 161 ? -29.530 9.503 12.218 1.00 98.44 161 ARG A O 1
ATOM 1184 N N . LEU A 1 162 ? -29.018 8.585 10.229 1.00 98.44 162 LEU A N 1
ATOM 1185 C CA . LEU A 1 162 ? -28.640 9.823 9.570 1.00 98.44 162 LEU A CA 1
ATOM 1186 C C . LEU A 1 162 ? -29.775 10.328 8.690 1.00 98.44 162 LEU A C 1
ATOM 1188 O O . LEU A 1 162 ? -30.419 9.541 8.000 1.00 98.44 162 LEU A O 1
ATOM 1192 N N . THR A 1 163 ? -29.951 11.647 8.648 1.00 98.06 163 THR A N 1
ATOM 1193 C CA . THR A 1 163 ? -30.745 12.330 7.615 1.00 98.06 163 THR A CA 1
ATOM 1194 C C . THR A 1 163 ? -29.847 13.293 6.859 1.00 98.06 163 THR A C 1
ATOM 1196 O O . THR A 1 163 ? -29.097 14.051 7.469 1.00 98.06 163 THR A O 1
ATOM 1199 N N . GLN A 1 164 ? -29.920 13.271 5.536 1.00 96.88 164 GLN A N 1
ATOM 1200 C CA . GLN A 1 164 ? -29.036 13.992 4.631 1.00 96.88 164 GLN A CA 1
ATOM 1201 C C . GLN A 1 164 ? -29.784 15.084 3.861 1.00 96.88 164 GLN A C 1
ATOM 1203 O O . GLN A 1 164 ? -31.010 15.054 3.730 1.00 96.88 164 GLN A O 1
ATOM 1208 N N . ALA A 1 165 ? -29.037 16.053 3.336 1.00 95.44 165 ALA A N 1
ATOM 1209 C CA . ALA A 1 165 ? -29.566 17.046 2.407 1.00 95.44 165 ALA A CA 1
ATOM 1210 C C . ALA A 1 165 ? -29.968 16.426 1.053 1.00 95.44 165 ALA A C 1
ATOM 1212 O O . ALA A 1 165 ? -30.981 16.819 0.481 1.00 95.44 165 ALA A O 1
ATOM 1213 N N . SER A 1 166 ? -29.209 15.440 0.561 1.00 93.62 166 SER A N 1
ATOM 1214 C CA . SER A 1 166 ? -29.508 14.703 -0.679 1.00 93.62 166 SER A CA 1
ATOM 1215 C C . SER A 1 166 ? -30.195 13.361 -0.409 1.00 93.62 166 SER A C 1
ATOM 1217 O O . SER A 1 166 ? -30.033 12.774 0.661 1.00 93.62 166 SER A O 1
ATOM 1219 N N . THR A 1 167 ? -30.940 12.838 -1.391 1.00 94.88 167 THR A N 1
ATOM 1220 C CA . THR A 1 167 ? -31.510 11.482 -1.294 1.00 94.88 167 THR A CA 1
ATOM 1221 C C . THR A 1 167 ? -30.425 10.415 -1.426 1.00 94.88 167 THR A C 1
ATOM 1223 O O . THR A 1 167 ? -29.465 10.593 -2.173 1.00 94.88 167 THR A O 1
ATOM 1226 N N . MET A 1 168 ? -30.590 9.276 -0.754 1.00 94.62 168 MET A N 1
ATOM 1227 C CA . MET A 1 168 ? -29.632 8.167 -0.803 1.00 94.62 168 MET A CA 1
ATOM 1228 C C . MET A 1 168 ? -29.476 7.606 -2.218 1.00 94.62 168 MET A C 1
ATOM 1230 O O . MET A 1 168 ? -28.363 7.294 -2.627 1.00 94.62 168 MET A O 1
ATOM 1234 N N . THR A 1 169 ? -30.555 7.578 -3.009 1.00 92.31 169 THR A N 1
ATOM 1235 C CA . THR A 1 169 ? -30.510 7.188 -4.426 1.00 92.31 169 THR A CA 1
ATOM 1236 C C . THR A 1 169 ? -29.641 8.133 -5.248 1.00 92.31 169 THR A C 1
ATOM 1238 O O . THR A 1 169 ? -28.794 7.663 -6.001 1.00 92.31 169 THR A O 1
ATOM 1241 N N . THR A 1 170 ? -29.791 9.454 -5.073 1.00 90.06 170 THR A N 1
ATOM 1242 C CA . THR A 1 170 ? -28.897 10.436 -5.709 1.00 90.06 170 THR A CA 1
ATOM 1243 C C . THR A 1 170 ? -27.452 10.221 -5.280 1.00 90.06 170 THR A C 1
ATOM 1245 O O . THR A 1 170 ? -26.561 10.471 -6.081 1.00 90.06 170 THR A O 1
ATOM 1248 N N . LEU A 1 171 ? -27.221 9.724 -4.057 1.00 89.56 171 LEU A N 1
ATOM 1249 C CA . LEU A 1 171 ? -25.884 9.428 -3.552 1.00 89.56 171 LEU A CA 1
ATOM 1250 C C . LEU A 1 171 ? -25.301 8.071 -3.996 1.00 89.56 171 LEU A C 1
ATOM 1252 O O . LEU A 1 171 ? -24.163 7.727 -3.658 1.00 89.56 171 LEU A O 1
ATOM 1256 N N . GLY A 1 172 ? -26.083 7.262 -4.717 1.00 90.50 172 GLY A N 1
ATOM 1257 C CA . GLY A 1 172 ? -25.734 5.876 -5.038 1.00 90.50 172 GLY A CA 1
ATOM 1258 C C . GLY A 1 172 ? -25.615 4.981 -3.798 1.00 90.50 172 GLY A C 1
ATOM 1259 O O . GLY A 1 172 ? -24.857 4.013 -3.813 1.00 90.50 172 GLY A O 1
ATOM 1260 N N . ILE A 1 173 ? -26.300 5.333 -2.706 1.00 93.06 173 ILE A N 1
ATOM 1261 C CA . ILE A 1 173 ? -26.282 4.611 -1.433 1.00 93.06 173 ILE A CA 1
ATOM 1262 C C . ILE A 1 173 ? -27.528 3.725 -1.344 1.00 93.06 173 ILE A C 1
ATOM 1264 O O . ILE A 1 173 ? -28.662 4.188 -1.467 1.00 93.06 173 ILE A O 1
ATOM 1268 N N . SER A 1 174 ? -27.301 2.442 -1.087 1.00 95.38 174 SER A N 1
ATOM 1269 C CA . SER A 1 174 ? -28.310 1.405 -0.845 1.00 95.38 174 SER A CA 1
ATOM 1270 C C . SER A 1 174 ? -27.956 0.592 0.408 1.00 95.38 174 SER A C 1
ATOM 1272 O O . SER A 1 174 ? -26.863 0.736 0.959 1.00 95.38 174 SER A O 1
ATOM 1274 N N . ASN A 1 175 ? -28.866 -0.264 0.885 1.00 97.50 175 ASN A N 1
ATOM 1275 C CA . ASN A 1 175 ? -28.560 -1.174 1.996 1.00 97.50 175 ASN A CA 1
ATOM 1276 C C . ASN A 1 175 ? -27.329 -2.035 1.665 1.00 97.50 175 ASN A C 1
ATOM 1278 O O . ASN A 1 175 ? -27.204 -2.544 0.552 1.00 97.50 175 ASN A O 1
ATOM 1282 N N . GLY A 1 176 ? -26.420 -2.179 2.628 1.00 95.75 176 GLY A N 1
ATOM 1283 C CA . GLY A 1 176 ? -25.139 -2.857 2.446 1.00 95.75 176 GLY A CA 1
ATOM 1284 C C . GLY A 1 176 ? -24.071 -2.002 1.754 1.00 95.75 176 GLY A C 1
ATOM 1285 O O . GLY A 1 176 ? -22.968 -2.494 1.516 1.00 95.75 176 GLY A O 1
ATOM 1286 N N . SER A 1 177 ? -24.342 -0.734 1.418 1.00 95.38 177 SER A N 1
ATOM 1287 C CA . SER A 1 177 ? -23.301 0.203 0.969 1.00 95.38 177 SER A CA 1
ATOM 1288 C C . SER A 1 177 ? -22.334 0.521 2.107 1.00 95.38 177 SER A C 1
ATOM 1290 O O . SER A 1 177 ? -22.713 0.523 3.280 1.00 95.38 177 SER A O 1
ATOM 1292 N N . THR A 1 178 ? -21.085 0.829 1.763 1.00 94.31 178 THR A N 1
ATOM 1293 C CA . THR A 1 178 ? -20.131 1.390 2.723 1.00 94.31 178 THR A CA 1
ATOM 1294 C C . THR A 1 178 ? -20.082 2.893 2.559 1.00 94.31 178 THR A C 1
ATOM 1296 O O . THR A 1 178 ? -19.882 3.406 1.461 1.00 94.31 178 THR A O 1
ATOM 1299 N N . VAL A 1 179 ? -20.255 3.603 3.664 1.00 93.56 179 VAL A N 1
ATOM 1300 C CA . VAL A 1 179 ? -20.226 5.060 3.721 1.00 93.56 179 VAL A CA 1
ATOM 1301 C C . VAL A 1 179 ? -19.166 5.523 4.701 1.00 93.56 179 VAL A C 1
ATOM 1303 O O . VAL A 1 179 ? -18.711 4.768 5.559 1.00 93.56 179 VAL A O 1
ATOM 1306 N N . MET A 1 180 ? -18.804 6.788 4.597 1.00 92.25 180 MET A N 1
ATOM 1307 C CA . MET A 1 180 ? -18.011 7.469 5.597 1.00 92.25 180 MET A CA 1
ATOM 1308 C C . MET A 1 180 ? -18.726 8.723 6.066 1.00 92.25 180 MET A C 1
ATOM 1310 O O . MET A 1 180 ? -19.265 9.476 5.259 1.00 92.25 180 MET A O 1
ATOM 1314 N N . VAL A 1 181 ? -18.712 8.940 7.372 1.00 93.00 181 VAL A N 1
ATOM 1315 C CA . VAL A 1 181 ? -19.278 10.115 8.024 1.00 93.00 181 VAL A CA 1
ATOM 1316 C C . VAL A 1 181 ? -18.139 10.888 8.661 1.00 93.00 181 VAL A C 1
ATOM 1318 O O . VAL A 1 181 ? -17.325 10.316 9.389 1.00 93.00 181 VAL A O 1
ATOM 1321 N N . THR A 1 182 ? -18.071 12.184 8.395 1.00 90.31 182 THR A N 1
ATOM 1322 C CA . THR A 1 182 ? -17.013 13.050 8.916 1.00 90.31 182 THR A CA 1
ATOM 1323 C C . THR A 1 182 ? -17.609 14.328 9.500 1.00 90.31 182 THR A C 1
ATOM 1325 O O . THR A 1 182 ? -18.734 14.681 9.158 1.00 90.31 182 THR A O 1
ATOM 1328 N N . THR A 1 183 ? -16.877 14.979 10.413 1.00 91.12 183 THR A N 1
ATOM 1329 C CA . THR A 1 183 ? -17.242 16.234 11.110 1.00 91.12 183 THR A CA 1
ATOM 1330 C C . THR A 1 183 ? -18.607 16.285 11.819 1.00 91.12 183 THR A C 1
ATOM 1332 O O . THR A 1 183 ? -19.044 17.379 12.174 1.00 91.12 183 THR A O 1
ATOM 1335 N N . ALA A 1 184 ? -19.261 15.150 12.097 1.00 94.12 184 ALA A N 1
ATOM 1336 C CA . ALA A 1 184 ? -20.506 15.118 12.866 1.00 94.12 184 ALA A CA 1
ATOM 1337 C C . ALA A 1 184 ? -20.276 15.670 14.282 1.00 94.12 184 ALA A C 1
ATOM 1339 O O . ALA A 1 184 ? -19.564 15.040 15.076 1.00 94.12 184 ALA A O 1
ATOM 1340 N N . ALA A 1 185 ? -20.851 16.839 14.594 1.00 95.38 185 ALA A N 1
ATOM 1341 C CA . ALA A 1 185 ? -20.710 17.474 15.903 1.00 95.38 185 ALA A CA 1
ATOM 1342 C C . ALA A 1 185 ? -21.861 17.108 16.851 1.00 95.38 185 ALA A C 1
ATOM 1344 O O . ALA A 1 185 ? -22.981 16.781 16.444 1.00 95.38 185 ALA A O 1
ATOM 1345 N N . GLY A 1 186 ? -21.563 17.130 18.151 1.00 96.12 186 GLY A N 1
ATOM 1346 C CA . GLY A 1 186 ? -22.462 16.626 19.184 1.00 96.12 186 GLY A CA 1
ATOM 1347 C C . GLY A 1 186 ? -22.435 15.099 19.219 1.00 96.12 186 GLY A C 1
ATOM 1348 O O . GLY A 1 186 ? -21.731 14.526 20.049 1.00 96.12 186 GLY A O 1
ATOM 1349 N N . ASN A 1 187 ? -23.097 14.437 18.265 1.00 97.06 187 ASN A N 1
ATOM 1350 C CA . ASN A 1 187 ? -23.081 12.976 18.130 1.00 97.06 187 ASN A CA 1
ATOM 1351 C C . ASN A 1 187 ? -21.816 12.478 17.407 1.00 97.06 187 ASN A C 1
ATOM 1353 O O . ASN A 1 187 ? -21.862 11.993 16.274 1.00 97.06 187 ASN A O 1
ATOM 1357 N N . THR A 1 188 ? -20.657 12.640 18.045 1.00 95.56 188 THR A N 1
ATOM 1358 C CA . THR A 1 188 ? -19.357 12.332 17.427 1.00 95.56 188 THR A CA 1
ATOM 1359 C C . THR A 1 188 ? -19.151 10.845 17.142 1.00 95.56 188 THR A C 1
ATOM 1361 O O . THR A 1 188 ? -18.322 10.518 16.294 1.00 95.56 188 THR A O 1
ATOM 1364 N N . ASN A 1 189 ? -19.939 9.964 17.767 1.00 96.56 189 ASN A N 1
ATOM 1365 C CA . ASN A 1 189 ? -19.960 8.532 17.469 1.00 96.56 189 ASN A CA 1
ATOM 1366 C C . ASN A 1 189 ? -20.515 8.202 16.079 1.00 96.56 189 ASN A C 1
ATOM 1368 O O . ASN A 1 189 ? -20.315 7.087 15.612 1.00 96.56 189 ASN A O 1
ATOM 1372 N N . ALA A 1 190 ? -21.178 9.145 15.405 1.00 96.88 190 ALA A N 1
ATOM 1373 C CA . ALA A 1 190 ? -21.579 8.963 14.016 1.00 96.88 190 ALA A CA 1
ATOM 1374 C C . ALA A 1 190 ? -20.380 8.980 13.054 1.00 96.88 190 ALA A C 1
ATOM 1376 O O . ALA A 1 190 ? -20.487 8.437 11.960 1.00 96.88 190 ALA A O 1
ATOM 1377 N N . ASN A 1 191 ? -19.248 9.589 13.431 1.00 94.69 191 ASN A N 1
ATOM 1378 C CA . ASN A 1 191 ? -18.074 9.674 12.562 1.00 94.69 191 ASN A CA 1
ATOM 1379 C C . ASN A 1 191 ? -17.450 8.291 12.322 1.00 94.69 191 ASN A C 1
ATOM 1381 O O . ASN A 1 191 ? -17.425 7.448 13.217 1.00 94.69 191 ASN A O 1
ATOM 1385 N N . GLY A 1 192 ? -16.920 8.078 11.117 1.00 92.44 192 GLY A N 1
ATOM 1386 C CA . GLY A 1 192 ? -16.175 6.873 10.751 1.00 92.44 192 GLY A CA 1
ATOM 1387 C C . GLY A 1 192 ? -16.686 6.185 9.500 1.00 92.44 192 GLY A C 1
ATOM 1388 O O . GLY A 1 192 ? -17.406 6.787 8.704 1.00 92.44 192 GLY A O 1
ATOM 1389 N N . VAL A 1 193 ? -16.278 4.932 9.310 1.00 93.00 193 VAL A N 1
ATOM 1390 C CA . VAL A 1 193 ? -16.614 4.114 8.138 1.00 93.00 193 VAL A CA 1
ATOM 1391 C C . VAL A 1 193 ? -17.652 3.070 8.518 1.00 93.00 193 VAL A C 1
ATOM 1393 O O . VAL A 1 193 ? -17.409 2.215 9.369 1.00 93.00 193 VAL A O 1
ATOM 1396 N N . TRP A 1 194 ? -18.802 3.111 7.859 1.00 96.00 194 TRP A N 1
ATOM 1397 C CA . TRP A 1 194 ? -19.981 2.344 8.240 1.00 96.00 194 TRP A CA 1
ATOM 1398 C C . TRP A 1 194 ? -20.510 1.519 7.082 1.00 96.00 194 TRP A C 1
ATOM 1400 O O . TRP A 1 194 ? -20.435 1.928 5.927 1.00 96.00 194 TRP A O 1
ATOM 1410 N N . GLU A 1 195 ? -21.090 0.370 7.401 1.00 97.00 195 GLU A N 1
ATOM 1411 C CA . GLU A 1 195 ? -22.111 -0.218 6.542 1.00 97.00 195 GLU A CA 1
ATOM 1412 C C . GLU A 1 195 ? -23.457 0.435 6.867 1.00 97.00 195 GLU A C 1
ATOM 1414 O O . GLU A 1 195 ? -23.716 0.764 8.029 1.00 97.00 195 GLU A O 1
ATOM 1419 N N . VAL A 1 196 ? -24.296 0.650 5.853 1.00 97.88 196 VAL A N 1
ATOM 1420 C CA . VAL A 1 196 ? -25.625 1.242 6.046 1.00 97.88 196 VAL A CA 1
ATOM 1421 C C . VAL A 1 196 ? -26.754 0.249 5.827 1.00 97.88 196 VAL A C 1
ATOM 1423 O O . VAL A 1 196 ? -26.683 -0.638 4.978 1.00 97.88 196 VAL A O 1
ATOM 1426 N N . SER A 1 197 ? -27.838 0.455 6.562 1.00 98.31 197 SER A N 1
ATOM 1427 C CA . SER A 1 197 ? -29.115 -0.239 6.394 1.00 98.31 197 SER A CA 1
ATOM 1428 C C . SER A 1 197 ? -30.273 0.765 6.474 1.00 98.31 197 SER A C 1
ATOM 1430 O O . SER A 1 197 ? -30.037 1.975 6.517 1.00 98.31 197 SER A O 1
ATOM 1432 N N . GLY A 1 198 ? -31.523 0.292 6.438 1.00 97.56 198 GLY A N 1
ATOM 1433 C CA . GLY A 1 198 ? -32.702 1.148 6.613 1.00 97.56 198 GLY A CA 1
ATOM 1434 C C . GLY A 1 198 ? -32.795 2.320 5.626 1.00 97.56 198 GLY A C 1
ATOM 1435 O O . GLY A 1 198 ? -33.366 3.356 5.972 1.00 97.56 198 GLY A O 1
ATOM 1436 N N . VAL A 1 199 ? -32.206 2.185 4.429 1.00 97.81 199 VAL A N 1
ATOM 1437 C CA . VAL A 1 199 ? -32.121 3.258 3.432 1.00 97.81 199 VAL A CA 1
ATOM 1438 C C . VAL A 1 199 ? -33.514 3.630 2.922 1.00 97.81 199 VAL A C 1
ATOM 1440 O O . VAL A 1 199 ? -34.200 2.817 2.303 1.00 97.81 199 VAL A O 1
ATOM 1443 N N . SER A 1 200 ? -33.925 4.879 3.155 1.00 97.62 200 SER A N 1
ATOM 1444 C CA . SER A 1 200 ? -35.217 5.416 2.711 1.00 97.62 200 SER A CA 1
ATOM 1445 C C . SER A 1 200 ? -35.144 6.927 2.483 1.00 97.62 200 SER A C 1
ATOM 1447 O O . SER A 1 200 ? -34.810 7.678 3.405 1.00 97.62 200 SER A O 1
ATOM 1449 N N . GLY A 1 201 ? -35.486 7.391 1.277 1.00 96.75 201 GLY A N 1
ATOM 1450 C CA . GLY A 1 201 ? -35.457 8.816 0.932 1.00 96.75 201 GLY A CA 1
ATOM 1451 C C . GLY A 1 201 ? -34.066 9.419 1.139 1.00 96.75 201 GLY A C 1
ATOM 1452 O O . GLY A 1 201 ? -33.112 9.036 0.467 1.00 96.75 201 GLY A O 1
ATOM 1453 N N . ASN A 1 202 ? -33.942 10.348 2.084 1.00 97.56 202 ASN A N 1
ATOM 1454 C CA . ASN A 1 202 ? -32.686 10.987 2.485 1.00 97.56 202 ASN A CA 1
ATOM 1455 C C . ASN A 1 202 ? -32.108 10.442 3.803 1.00 97.56 202 ASN A C 1
ATOM 1457 O O . ASN A 1 202 ? -31.289 11.114 4.427 1.00 97.56 202 ASN A O 1
ATOM 1461 N N . SER A 1 203 ? -32.524 9.255 4.251 1.00 98.12 203 SER A N 1
ATOM 1462 C CA . SER A 1 203 ? -32.081 8.674 5.523 1.00 98.12 203 SER A CA 1
ATOM 1463 C C . SER A 1 203 ? -31.515 7.263 5.386 1.00 98.12 203 SER A C 1
ATOM 1465 O O . SER A 1 203 ? -31.883 6.525 4.471 1.00 98.12 203 SER A O 1
ATOM 1467 N N . CYS A 1 204 ? -30.600 6.914 6.290 1.00 98.44 204 CYS A N 1
ATOM 1468 C CA . CYS A 1 204 ? -30.004 5.585 6.426 1.00 98.44 204 CYS A CA 1
ATOM 1469 C C . CYS A 1 204 ? -29.563 5.345 7.878 1.00 98.44 204 CYS A C 1
ATOM 1471 O O . CYS A 1 204 ? -29.242 6.297 8.591 1.00 98.44 204 CYS A O 1
ATOM 1473 N N . ASP A 1 205 ? -29.495 4.085 8.296 1.00 98.62 205 ASP A N 1
ATOM 1474 C CA . ASP A 1 205 ? -29.021 3.666 9.617 1.00 98.62 205 ASP A CA 1
ATOM 1475 C C . ASP A 1 205 ? -27.570 3.181 9.533 1.00 98.62 205 ASP A C 1
ATOM 1477 O O . ASP A 1 205 ? -27.226 2.397 8.645 1.00 98.62 205 ASP A O 1
ATOM 1481 N N . LEU A 1 206 ? -26.719 3.622 10.461 1.00 98.38 206 LEU A N 1
ATOM 1482 C CA . LEU A 1 206 ? -25.339 3.154 10.590 1.00 98.38 206 LEU A CA 1
ATOM 1483 C C . LEU A 1 206 ? -25.329 1.824 11.361 1.00 98.38 206 LEU A C 1
ATOM 1485 O O . LEU A 1 206 ? -25.675 1.782 12.545 1.00 98.38 206 LEU A O 1
ATOM 1489 N N . VAL A 1 207 ? -24.956 0.726 10.703 1.00 97.62 207 VAL A N 1
ATOM 1490 C CA . VAL A 1 207 ? -25.020 -0.627 11.288 1.00 97.62 207 VAL A CA 1
ATOM 1491 C C . VAL A 1 207 ? -24.092 -0.739 12.506 1.00 97.62 207 VAL A C 1
ATOM 1493 O O . VAL A 1 207 ? -22.946 -0.296 12.457 1.00 97.62 207 VAL A O 1
ATOM 1496 N N . ASN A 1 208 ? -24.594 -1.337 13.595 1.00 96.38 208 ASN A N 1
ATOM 1497 C CA . ASN A 1 208 ? -23.888 -1.535 14.875 1.00 96.38 208 ASN A CA 1
ATOM 1498 C C . ASN A 1 208 ? -23.365 -0.246 15.535 1.00 96.38 208 ASN A C 1
ATOM 1500 O O . ASN A 1 208 ? -22.412 -0.278 16.309 1.00 96.38 208 ASN A O 1
ATOM 1504 N N . SER A 1 209 ? -23.969 0.898 15.219 1.00 97.94 209 SER A N 1
ATOM 1505 C CA . SER A 1 209 ? -23.602 2.173 15.833 1.00 97.94 209 SER A CA 1
ATOM 1506 C C . SER A 1 209 ? -24.389 2.454 17.115 1.00 97.94 209 SER A C 1
ATOM 1508 O O . SER A 1 209 ? -25.560 2.086 17.231 1.00 97.94 209 SER A O 1
ATOM 1510 N N . SER A 1 210 ? -23.761 3.189 18.031 1.00 97.94 210 SER A N 1
ATOM 1511 C CA . SER A 1 210 ? -24.383 3.706 19.252 1.00 97.94 210 SER A CA 1
ATOM 1512 C C . SER A 1 210 ? -24.099 5.198 19.412 1.00 97.94 210 SER A C 1
ATOM 1514 O O . SER A 1 210 ? -22.938 5.607 19.502 1.00 97.94 210 SER A O 1
ATOM 1516 N N . GLY A 1 211 ? -25.149 6.023 19.455 1.00 97.56 211 GLY A N 1
ATOM 1517 C CA . GLY A 1 211 ? -25.035 7.469 19.669 1.00 97.56 211 GLY A CA 1
ATOM 1518 C C . GLY A 1 211 ? -24.443 7.837 21.035 1.00 97.56 211 GLY A C 1
ATOM 1519 O O . GLY A 1 211 ? -24.584 7.085 21.998 1.00 97.56 211 GLY A O 1
ATOM 1520 N N . ASN A 1 212 ? -23.768 8.990 21.116 1.00 97.00 212 ASN A N 1
ATOM 1521 C CA . ASN A 1 212 ? -23.190 9.494 22.373 1.00 97.00 212 ASN A CA 1
ATOM 1522 C C . ASN A 1 212 ? -23.728 10.850 22.847 1.00 97.00 212 ASN A C 1
ATOM 1524 O O . ASN A 1 212 ? -23.561 11.181 24.019 1.00 97.00 212 ASN A O 1
ATOM 1528 N N . ALA A 1 213 ? -24.352 11.641 21.977 1.00 97.69 213 ALA A N 1
ATOM 1529 C CA . ALA A 1 213 ? -25.007 12.891 22.353 1.00 97.69 213 ALA A CA 1
ATOM 1530 C C . ALA A 1 213 ? -25.991 13.347 21.267 1.00 97.69 213 ALA A C 1
ATOM 1532 O O . ALA A 1 213 ? -26.078 12.753 20.192 1.00 97.69 213 ALA A O 1
ATOM 1533 N N . ALA A 1 214 ? -26.727 14.428 21.538 1.00 97.56 214 ALA A N 1
ATOM 1534 C CA . ALA A 1 214 ? -27.533 15.100 20.525 1.00 97.56 214 ALA A CA 1
ATOM 1535 C C . ALA A 1 214 ? -26.643 15.697 19.423 1.00 97.56 214 ALA A C 1
ATOM 1537 O O . ALA A 1 214 ? -25.580 16.245 19.708 1.00 97.56 214 ALA A O 1
ATOM 1538 N N . TYR A 1 215 ? -27.090 15.616 18.171 1.00 97.69 215 TYR A N 1
ATOM 1539 C CA . TYR A 1 215 ? -26.427 16.266 17.042 1.00 97.69 215 TYR A CA 1
ATOM 1540 C C . TYR A 1 215 ? -26.547 17.790 17.144 1.00 97.69 215 TYR A C 1
ATOM 1542 O O . TYR A 1 215 ? -27.648 18.309 17.322 1.00 97.69 215 TYR A O 1
ATOM 1550 N N . THR A 1 216 ? -25.429 18.505 17.006 1.00 96.56 216 THR A N 1
ATOM 1551 C CA . THR A 1 216 ? -25.381 19.975 17.120 1.00 96.56 216 THR A CA 1
ATOM 1552 C C . THR A 1 216 ? -25.061 20.680 15.798 1.00 96.56 216 THR A C 1
ATOM 1554 O O . THR A 1 216 ? -24.849 21.890 15.786 1.00 96.56 216 THR A O 1
ATOM 1557 N N . GLY A 1 217 ? -25.066 19.949 14.678 1.00 92.31 217 GLY A N 1
ATOM 1558 C CA . GLY A 1 217 ? -24.751 20.471 13.345 1.00 92.31 217 GLY A CA 1
ATOM 1559 C C . GLY A 1 217 ? -23.392 20.002 12.822 1.00 92.31 217 GLY A C 1
ATOM 1560 O O . GLY A 1 217 ? -22.634 19.358 13.538 1.00 92.31 217 GLY A O 1
ATOM 1561 N N . SER A 1 218 ? -23.081 20.383 11.578 1.00 87.19 218 SER A N 1
ATOM 1562 C CA . SER A 1 218 ? -21.891 19.962 10.813 1.00 87.19 218 SER A CA 1
ATOM 1563 C C . SER A 1 218 ? -21.820 18.459 10.535 1.00 87.19 218 SER A C 1
ATOM 1565 O O . SER A 1 218 ? -22.063 17.634 11.403 1.00 87.19 218 SER A O 1
ATOM 1567 N N . GLY A 1 219 ? -21.456 18.078 9.317 1.00 91.69 219 GLY A N 1
ATOM 1568 C CA . GLY A 1 219 ? -21.201 16.680 9.000 1.00 91.69 219 GLY A CA 1
ATOM 1569 C C . GLY A 1 219 ? -21.345 16.389 7.521 1.00 91.69 219 GLY A C 1
ATOM 1570 O O . GLY A 1 219 ? -22.209 16.963 6.854 1.00 91.69 219 GLY A O 1
ATOM 1571 N N . PHE A 1 220 ? -20.537 15.467 7.017 1.00 91.44 220 PHE A N 1
ATOM 1572 C CA . PHE A 1 220 ? -20.614 15.002 5.636 1.00 91.44 220 PHE A CA 1
ATOM 1573 C C . PHE A 1 220 ? -20.767 13.487 5.601 1.00 91.44 220 PHE A C 1
ATOM 1575 O O . PHE A 1 220 ? -19.965 12.775 6.200 1.00 91.44 220 PHE A O 1
ATOM 1582 N N . LEU A 1 221 ? -21.764 12.999 4.865 1.00 92.88 221 LEU A N 1
ATOM 1583 C CA . LEU A 1 221 ? -21.872 11.597 4.474 1.00 92.88 221 LEU A CA 1
ATOM 1584 C C . LEU A 1 221 ? -21.257 11.424 3.092 1.00 92.88 221 LEU A C 1
ATOM 1586 O O . LEU A 1 221 ? -21.569 12.196 2.184 1.00 92.88 221 LEU A O 1
ATOM 1590 N N . ARG A 1 222 ? -20.427 10.396 2.927 1.00 89.94 222 ARG A N 1
ATOM 1591 C CA . ARG A 1 222 ? -19.785 10.049 1.661 1.00 89.94 222 ARG A CA 1
ATOM 1592 C C . ARG A 1 222 ? -19.996 8.588 1.303 1.00 89.94 222 ARG A C 1
ATOM 1594 O O . ARG A 1 222 ? -19.785 7.725 2.148 1.00 89.94 222 ARG A O 1
ATOM 1601 N N . ASN A 1 223 ? -20.348 8.290 0.057 1.00 90.56 223 ASN A N 1
ATOM 1602 C CA . ASN A 1 223 ? -20.368 6.917 -0.443 1.00 90.56 223 ASN A CA 1
ATOM 1603 C C . ASN A 1 223 ? -18.937 6.422 -0.713 1.00 90.56 223 ASN A C 1
ATOM 1605 O O . ASN A 1 223 ? -18.208 6.996 -1.520 1.00 90.56 223 ASN A O 1
ATOM 1609 N N . MET A 1 224 ? -18.553 5.333 -0.054 1.00 90.00 224 MET A N 1
ATOM 1610 C CA . MET A 1 224 ? -17.218 4.728 -0.099 1.00 90.00 224 MET A CA 1
ATOM 1611 C C . MET A 1 224 ? -17.251 3.295 -0.638 1.00 90.00 224 MET A C 1
ATOM 1613 O O . MET A 1 224 ? -16.245 2.591 -0.585 1.00 90.00 224 MET A O 1
ATOM 1617 N N . THR A 1 225 ? -18.391 2.846 -1.169 1.00 92.88 225 THR A N 1
ATOM 1618 C CA . THR A 1 225 ? -18.576 1.459 -1.618 1.00 92.88 225 THR A CA 1
ATOM 1619 C C . THR A 1 225 ? -17.585 1.078 -2.719 1.00 92.88 225 THR A C 1
ATOM 1621 O O . THR A 1 225 ? -17.086 -0.039 -2.726 1.00 92.88 225 THR A O 1
ATOM 1624 N N . HIS A 1 226 ? -17.201 2.027 -3.577 1.00 90.69 226 HIS A N 1
ATOM 1625 C CA . HIS A 1 226 ? -16.203 1.817 -4.631 1.00 90.69 226 HIS A CA 1
ATOM 1626 C C . HIS A 1 226 ? -14.763 1.626 -4.125 1.00 90.69 226 HIS A C 1
ATOM 1628 O O . HIS A 1 226 ? -13.882 1.206 -4.870 1.00 90.69 226 HIS A O 1
ATOM 1634 N N . ARG A 1 227 ? -14.495 1.938 -2.853 1.00 91.12 227 ARG A N 1
ATOM 1635 C CA . ARG A 1 227 ? -13.214 1.659 -2.187 1.00 91.12 227 ARG A CA 1
ATOM 1636 C C . ARG A 1 227 ? -13.229 0.351 -1.416 1.00 91.12 227 ARG A C 1
ATOM 1638 O O . ARG A 1 227 ? -12.198 -0.028 -0.868 1.00 91.12 227 ARG A O 1
ATOM 1645 N N . ARG A 1 228 ? -14.383 -0.307 -1.336 1.00 94.50 228 ARG A N 1
ATOM 1646 C CA . ARG A 1 228 ? -14.541 -1.572 -0.640 1.00 94.50 228 ARG A CA 1
ATOM 1647 C C . ARG A 1 228 ? -14.435 -2.726 -1.623 1.00 94.50 228 ARG A C 1
ATOM 1649 O O . ARG A 1 228 ? -15.154 -2.781 -2.617 1.00 94.50 228 ARG A O 1
ATOM 1656 N N . ILE A 1 229 ? -13.652 -3.711 -1.219 1.00 97.81 229 ILE A N 1
ATOM 1657 C CA . ILE A 1 229 ? -13.735 -5.084 -1.697 1.00 97.81 229 ILE A CA 1
ATOM 1658 C C . ILE A 1 229 ? -14.358 -5.889 -0.554 1.00 97.81 229 ILE A C 1
ATOM 1660 O O . ILE A 1 229 ? -13.843 -5.882 0.567 1.00 97.81 229 ILE A O 1
ATOM 1664 N N . LEU A 1 230 ? -15.515 -6.504 -0.795 1.00 98.19 230 LEU A N 1
ATOM 1665 C CA . LEU A 1 230 ? -16.221 -7.282 0.225 1.00 98.19 230 LEU A CA 1
ATOM 1666 C C . LEU A 1 230 ? -16.003 -8.769 -0.041 1.00 98.19 230 LEU A C 1
ATOM 1668 O O . LEU A 1 230 ? -16.631 -9.329 -0.934 1.00 98.19 230 LEU A O 1
ATOM 1672 N N . LEU A 1 231 ? -15.115 -9.392 0.728 1.00 98.62 231 LEU A N 1
ATOM 1673 C CA . LEU A 1 231 ? -14.824 -10.821 0.624 1.00 98.62 231 LEU A CA 1
ATOM 1674 C C . LEU A 1 231 ? -16.065 -11.651 0.978 1.00 98.62 231 LEU A C 1
ATOM 1676 O O . LEU A 1 231 ? -16.875 -11.240 1.811 1.00 98.62 231 LEU A O 1
ATOM 1680 N N . ASP A 1 232 ? -16.203 -12.848 0.415 1.00 98.44 232 ASP A N 1
ATOM 1681 C CA . ASP A 1 232 ? -17.275 -13.778 0.802 1.00 98.44 232 ASP A CA 1
ATOM 1682 C C . ASP A 1 232 ? -17.088 -14.308 2.233 1.00 98.44 232 ASP A C 1
ATOM 1684 O O . ASP A 1 232 ? -18.061 -14.469 2.967 1.00 98.44 232 ASP A O 1
ATOM 1688 N N . ASN A 1 233 ? -15.835 -14.484 2.663 1.00 98.00 233 ASN A N 1
ATOM 1689 C CA . ASN A 1 233 ? -15.463 -14.933 4.004 1.00 98.00 233 ASN A CA 1
ATOM 1690 C C . ASN A 1 233 ? -14.371 -14.035 4.592 1.00 98.00 233 ASN A C 1
ATOM 1692 O O . ASN A 1 233 ? -13.552 -13.487 3.856 1.00 98.00 233 ASN A O 1
ATOM 1696 N N . SER A 1 234 ? -14.339 -13.901 5.921 1.00 97.56 234 SER A N 1
ATOM 1697 C CA . SER A 1 234 ? -13.198 -13.262 6.582 1.00 97.56 234 SER A CA 1
ATOM 1698 C C . SER A 1 234 ? -11.978 -14.173 6.481 1.00 97.56 234 SER A C 1
ATOM 1700 O O . SER A 1 234 ? -12.070 -15.369 6.759 1.00 97.56 234 SER A O 1
ATOM 1702 N N . VAL A 1 235 ? -10.835 -13.604 6.110 1.00 98.12 235 VAL A N 1
ATOM 1703 C CA . VAL A 1 235 ? -9.548 -14.321 6.017 1.00 98.12 235 VAL A CA 1
ATOM 1704 C C . VAL A 1 235 ? -8.550 -13.873 7.091 1.00 98.12 235 VAL A C 1
ATOM 1706 O O . VAL A 1 235 ? -7.486 -14.469 7.248 1.00 98.12 235 VAL A O 1
ATOM 1709 N N . THR A 1 236 ? -8.924 -12.871 7.887 1.00 98.44 236 THR A N 1
ATOM 1710 C CA . THR A 1 236 ? -8.151 -12.305 9.002 1.00 98.44 236 THR A CA 1
ATOM 1711 C C . THR A 1 236 ? -9.001 -12.248 10.270 1.00 98.44 236 THR A C 1
ATOM 1713 O O . THR A 1 236 ? -10.230 -12.319 10.200 1.00 98.44 236 THR A O 1
ATOM 1716 N N . VAL A 1 237 ? -8.365 -12.070 11.429 1.00 98.38 237 VAL A N 1
ATOM 1717 C CA . VAL A 1 237 ? -9.063 -11.771 12.692 1.00 98.38 237 VAL A CA 1
ATOM 1718 C C . VAL A 1 237 ? -8.617 -10.412 13.206 1.00 98.38 237 VAL A C 1
ATOM 1720 O O . VAL A 1 237 ? -7.428 -10.180 13.409 1.00 98.38 237 VAL A O 1
ATOM 1723 N N . ASN A 1 238 ? -9.578 -9.519 13.426 1.00 97.75 238 ASN A N 1
ATOM 1724 C CA . ASN A 1 238 ? -9.351 -8.243 14.091 1.00 97.75 238 ASN A CA 1
ATOM 1725 C C . ASN A 1 238 ? -8.941 -8.469 15.559 1.00 97.75 238 ASN A C 1
ATOM 1727 O O . ASN A 1 238 ? -9.614 -9.208 16.275 1.00 97.75 238 ASN A O 1
ATOM 1731 N N . ILE A 1 239 ? -7.868 -7.818 16.018 1.00 98.00 239 ILE A N 1
ATOM 1732 C CA . ILE A 1 239 ? -7.400 -7.897 17.413 1.00 98.00 239 ILE A CA 1
ATOM 1733 C C . ILE A 1 239 ? -7.700 -6.590 18.148 1.00 98.00 239 ILE A C 1
ATOM 1735 O O . ILE A 1 239 ? -8.372 -6.593 19.175 1.00 98.00 239 ILE A O 1
ATOM 1739 N N . ALA A 1 240 ? -7.202 -5.459 17.639 1.00 97.88 240 ALA A N 1
ATOM 1740 C CA . ALA A 1 240 ? -7.323 -4.157 18.297 1.00 97.88 240 ALA A CA 1
ATOM 1741 C C . ALA A 1 240 ? -7.184 -2.990 17.307 1.00 97.88 240 ALA A C 1
ATOM 1743 O O . ALA A 1 240 ? -6.796 -3.167 16.152 1.00 97.88 240 ALA A O 1
ATOM 1744 N N . SER A 1 241 ? -7.505 -1.778 17.769 1.00 96.81 241 SER A N 1
ATOM 1745 C CA . SER A 1 241 ? -7.363 -0.538 16.989 1.00 96.81 241 SER A CA 1
ATOM 1746 C C . SER A 1 241 ? -8.134 -0.530 15.662 1.00 96.81 241 SER A C 1
ATOM 1748 O O . SER A 1 241 ? -7.677 0.068 14.688 1.00 96.81 241 SER A O 1
ATOM 1750 N N . PHE A 1 242 ? -9.289 -1.199 15.627 1.00 94.81 242 PHE A N 1
ATOM 1751 C CA . PHE A 1 242 ? -10.198 -1.279 14.484 1.00 94.81 242 PHE A CA 1
ATOM 1752 C C . PHE A 1 242 ? -11.601 -0.773 14.863 1.00 94.81 242 PHE A C 1
ATOM 1754 O O . PHE A 1 242 ? -11.940 -0.661 16.043 1.00 94.81 242 PHE A O 1
ATOM 1761 N N . GLY A 1 243 ? -12.432 -0.503 13.865 1.00 92.94 243 GLY A N 1
ATOM 1762 C CA . GLY A 1 243 ? -13.769 0.044 14.003 1.00 92.94 243 GLY A CA 1
ATOM 1763 C C . GLY A 1 243 ? -13.798 1.545 14.302 1.00 92.94 243 GLY A C 1
ATOM 1764 O O . GLY A 1 243 ? -12.782 2.234 14.424 1.00 92.94 243 GLY A O 1
ATOM 1765 N N . ASN A 1 244 ? -15.022 2.044 14.452 1.00 94.44 244 ASN A N 1
ATOM 1766 C CA . ASN A 1 244 ? -15.303 3.430 14.820 1.00 94.44 244 ASN A CA 1
ATOM 1767 C C . ASN A 1 244 ? -15.519 3.539 16.332 1.00 94.44 244 ASN A C 1
ATOM 1769 O O . ASN A 1 244 ? -15.957 2.575 16.966 1.00 94.44 244 ASN A O 1
ATOM 1773 N N . ARG A 1 245 ? -15.340 4.733 16.908 1.00 94.50 245 ARG A N 1
ATOM 1774 C CA . ARG A 1 245 ? -15.716 5.002 18.315 1.00 94.50 245 ARG A CA 1
ATOM 1775 C C . ARG A 1 245 ? -17.173 4.642 18.618 1.00 94.50 245 ARG A C 1
ATOM 1777 O O . ARG A 1 245 ? -17.464 4.094 19.676 1.00 94.50 245 ARG A O 1
ATOM 1784 N N . GLY A 1 246 ? -18.076 4.885 17.667 1.00 93.25 246 GLY A N 1
ATOM 1785 C CA . GLY A 1 246 ? -19.487 4.514 17.786 1.00 93.25 246 GLY A CA 1
ATOM 1786 C C . GLY A 1 246 ? -19.782 3.015 17.705 1.00 93.25 246 GLY A C 1
ATOM 1787 O O . GLY A 1 246 ? -20.942 2.651 17.838 1.00 93.25 246 GLY A O 1
ATOM 1788 N N . ASN A 1 247 ? -18.781 2.161 17.466 1.00 93.25 247 ASN A N 1
ATOM 1789 C CA . ASN A 1 247 ? -18.911 0.707 17.330 1.00 93.25 247 ASN A CA 1
ATOM 1790 C C . ASN A 1 247 ? -17.970 -0.014 18.315 1.00 93.25 247 ASN A C 1
ATOM 1792 O O . ASN A 1 247 ? -17.099 -0.789 17.929 1.00 93.25 247 ASN A O 1
ATOM 1796 N N . GLY A 1 248 ? -18.076 0.325 19.604 1.00 87.94 248 GLY A N 1
ATOM 1797 C CA . GLY A 1 248 ? -17.384 -0.380 20.691 1.00 87.94 248 GLY A CA 1
ATOM 1798 C C . GLY A 1 248 ? -15.872 -0.141 20.811 1.00 87.94 248 GLY A C 1
ATOM 1799 O O . GLY A 1 248 ? -15.257 -0.640 21.757 1.00 87.94 248 GLY A O 1
ATOM 1800 N N . ARG A 1 249 ? -15.249 0.643 19.918 1.00 93.75 249 ARG A N 1
ATOM 1801 C CA . ARG A 1 249 ? -13.824 0.982 20.024 1.00 93.75 249 ARG A CA 1
ATOM 1802 C C . ARG A 1 249 ? -13.572 1.855 21.253 1.00 93.75 249 ARG A C 1
ATOM 1804 O O . ARG A 1 249 ? -14.138 2.934 21.403 1.00 93.75 249 ARG A O 1
ATOM 1811 N N . THR A 1 250 ? -12.679 1.401 22.125 1.00 94.19 250 THR A N 1
ATOM 1812 C CA . THR A 1 250 ? -12.326 2.074 23.389 1.00 94.19 250 THR A CA 1
ATOM 1813 C C . THR A 1 250 ? -10.837 2.441 23.427 1.00 94.19 250 THR A C 1
ATOM 1815 O O . THR A 1 250 ? -10.046 1.899 22.654 1.00 94.19 250 THR A O 1
ATOM 1818 N N . ILE A 1 251 ? -10.430 3.343 24.322 1.00 96.44 251 ILE A N 1
ATOM 1819 C CA . ILE A 1 251 ? -9.019 3.747 24.488 1.00 96.44 251 ILE A CA 1
ATOM 1820 C C . ILE A 1 251 ? -8.213 2.574 25.089 1.00 96.44 251 ILE A C 1
ATOM 1822 O O . ILE A 1 251 ? -8.788 1.662 25.694 1.00 96.44 251 ILE A O 1
ATOM 1826 N N . TRP A 1 252 ? -6.901 2.540 24.858 1.00 98.62 252 TRP A N 1
ATOM 1827 C CA . TRP A 1 252 ? -5.998 1.585 25.511 1.00 98.62 252 TRP A CA 1
ATOM 1828 C C . TRP A 1 252 ? -5.899 1.879 27.010 1.00 98.62 252 TRP A C 1
ATOM 1830 O O . TRP A 1 252 ? -6.122 3.001 27.451 1.00 98.62 252 TRP A O 1
ATOM 1840 N N . THR A 1 253 ? -5.566 0.879 27.813 1.00 98.75 253 THR A N 1
ATOM 1841 C CA . THR A 1 253 ? -5.258 1.088 29.227 1.00 98.75 253 THR A CA 1
ATOM 1842 C C . THR A 1 253 ? -3.769 1.378 29.369 1.00 98.75 253 THR A C 1
ATOM 1844 O O . THR A 1 253 ? -2.934 0.582 28.942 1.00 98.75 253 THR A O 1
ATOM 1847 N N . GLN A 1 254 ? -3.437 2.529 29.950 1.00 98.56 254 GLN A N 1
ATOM 1848 C CA . GLN A 1 254 ? -2.061 3.004 30.107 1.00 98.56 254 GLN A CA 1
ATOM 1849 C C . GLN A 1 254 ? -1.385 2.472 31.376 1.00 98.56 254 GLN A C 1
ATOM 1851 O O . GLN A 1 254 ? -2.044 2.245 32.392 1.00 98.56 254 GLN A O 1
ATOM 1856 N N . ALA A 1 255 ? -0.061 2.337 31.332 1.00 98.44 255 ALA A N 1
ATOM 1857 C CA . ALA A 1 255 ? 0.778 2.231 32.521 1.00 98.44 255 ALA A CA 1
ATOM 1858 C C . ALA A 1 255 ? 1.095 3.621 33.112 1.00 98.44 255 ALA A C 1
ATOM 1860 O O . ALA A 1 255 ? 0.784 4.660 32.525 1.00 98.44 255 ALA A O 1
ATOM 1861 N N . SER A 1 256 ? 1.736 3.651 34.283 1.00 98.31 256 SER A N 1
ATOM 1862 C CA . SER A 1 256 ? 2.281 4.889 34.858 1.00 98.31 256 SER A CA 1
ATOM 1863 C C . SER A 1 256 ? 3.237 5.569 33.876 1.00 98.31 256 SER A C 1
ATOM 1865 O O . SER A 1 256 ? 4.000 4.884 33.208 1.00 98.31 256 SER A O 1
ATOM 1867 N N . ASN A 1 257 ? 3.231 6.905 33.815 1.00 98.50 257 ASN A N 1
ATOM 1868 C CA . ASN A 1 257 ? 4.045 7.707 32.882 1.00 98.50 257 ASN A CA 1
ATOM 1869 C C . ASN A 1 257 ? 3.721 7.497 31.389 1.00 98.50 257 ASN A C 1
ATOM 1871 O O . ASN A 1 257 ? 4.500 7.895 30.524 1.00 98.50 257 ASN A O 1
ATOM 1875 N N . VAL A 1 258 ? 2.558 6.926 31.074 1.00 98.81 258 VAL A N 1
ATOM 1876 C CA . VAL A 1 258 ? 2.041 6.814 29.708 1.00 98.81 258 VAL A CA 1
ATOM 1877 C C . VAL A 1 258 ? 0.674 7.484 29.641 1.00 98.81 258 VAL A C 1
ATOM 1879 O O . VAL A 1 258 ? -0.126 7.372 30.566 1.00 98.81 258 VAL A O 1
ATOM 1882 N N . THR A 1 259 ? 0.412 8.201 28.551 1.00 98.75 259 THR A N 1
ATOM 1883 C CA . THR A 1 259 ? -0.899 8.770 28.229 1.00 98.75 259 THR A CA 1
ATOM 1884 C C . THR A 1 259 ? -1.459 8.085 26.994 1.00 98.75 259 THR A C 1
ATOM 1886 O O . THR A 1 259 ? -0.819 8.068 25.945 1.00 98.75 259 THR A O 1
ATOM 1889 N N . THR A 1 260 ? -2.670 7.549 27.097 1.00 98.75 260 THR A N 1
ATOM 1890 C CA . THR A 1 260 ? -3.385 6.955 25.959 1.00 98.75 260 THR A CA 1
ATOM 1891 C C . THR A 1 260 ? -4.605 7.789 25.585 1.00 98.75 260 THR A C 1
ATOM 1893 O O . THR A 1 260 ? -5.297 8.328 26.446 1.00 98.75 260 THR A O 1
ATOM 1896 N N . SER A 1 261 ? -4.861 7.948 24.289 1.00 98.31 261 SER A N 1
ATOM 1897 C CA . SER A 1 261 ? -5.997 8.732 23.784 1.00 98.31 261 SER A CA 1
ATOM 1898 C C . SER A 1 261 ? -6.364 8.330 22.356 1.00 98.31 261 SER A C 1
ATOM 1900 O O . SER A 1 261 ? -5.635 7.584 21.707 1.00 98.31 261 SER A O 1
ATOM 1902 N N . PHE A 1 262 ? -7.488 8.829 21.846 1.00 96.62 262 PHE A N 1
ATOM 1903 C CA . PHE A 1 262 ? -7.791 8.746 20.420 1.00 96.62 262 PHE A CA 1
ATOM 1904 C C . PHE A 1 262 ? -7.228 9.951 19.673 1.00 96.62 262 PHE A C 1
ATOM 1906 O O . PHE A 1 262 ? -7.468 11.094 20.065 1.00 96.62 262 PHE A O 1
ATOM 1913 N N . ASN A 1 263 ? -6.563 9.704 18.548 1.00 94.44 263 ASN A N 1
ATOM 1914 C CA . ASN A 1 263 ? -6.256 10.738 17.571 1.00 94.44 263 ASN A CA 1
ATOM 1915 C C . ASN A 1 263 ? -7.354 10.749 16.497 1.00 94.44 263 ASN A C 1
ATOM 1917 O O . ASN A 1 263 ? -7.571 9.749 15.821 1.00 94.44 263 ASN A O 1
ATOM 1921 N N . THR A 1 264 ? -8.058 11.874 16.364 1.00 90.75 264 THR A N 1
ATOM 1922 C CA . THR A 1 264 ? -9.225 12.036 15.472 1.00 90.75 264 THR A CA 1
ATOM 1923 C C . THR A 1 264 ? -8.889 12.648 14.115 1.00 90.75 264 THR A C 1
ATOM 1925 O O . THR A 1 264 ? -9.757 12.735 13.247 1.00 90.75 264 THR A O 1
ATOM 1928 N N . THR A 1 265 ? -7.649 13.091 13.922 1.00 86.81 265 THR A N 1
ATOM 1929 C CA . THR A 1 265 ? -7.202 13.712 12.674 1.00 86.81 265 THR A CA 1
ATOM 1930 C C . THR A 1 265 ? -6.397 12.747 11.818 1.00 86.81 265 THR A C 1
ATOM 1932 O O . THR A 1 265 ? -6.385 12.913 10.604 1.00 86.81 265 THR A O 1
ATOM 1935 N N . ASP A 1 266 ? -5.808 11.714 12.426 1.00 88.50 266 ASP A N 1
ATOM 1936 C CA . ASP A 1 266 ? -4.848 10.821 11.788 1.00 88.50 266 ASP A CA 1
ATOM 1937 C C . ASP A 1 266 ? -5.174 9.350 12.032 1.00 88.50 266 ASP A C 1
ATOM 1939 O O . ASP A 1 266 ? -5.025 8.850 13.144 1.00 88.50 266 ASP A O 1
ATOM 1943 N N . SER A 1 267 ? -5.658 8.650 11.005 1.00 90.12 267 SER A N 1
ATOM 1944 C CA . SER A 1 267 ? -6.065 7.243 11.094 1.00 90.12 267 SER A CA 1
ATOM 1945 C C . SER A 1 267 ? -6.003 6.538 9.739 1.00 90.12 267 SER A C 1
ATOM 1947 O O . SER A 1 267 ? -6.117 7.169 8.688 1.00 90.12 267 SER A O 1
ATOM 1949 N N . LYS A 1 268 ? -5.820 5.212 9.772 1.00 90.25 268 LYS A N 1
ATOM 1950 C CA . LYS A 1 268 ? -5.887 4.321 8.596 1.00 90.25 268 LYS A CA 1
ATOM 1951 C C . LYS A 1 268 ? -7.169 3.482 8.555 1.00 90.25 268 LYS A C 1
ATOM 1953 O O . LYS A 1 268 ? -7.525 2.921 7.523 1.00 90.25 268 LYS A O 1
ATOM 1958 N N . GLU A 1 269 ? -7.898 3.416 9.660 1.00 90.25 269 GLU A N 1
ATOM 1959 C CA . GLU A 1 269 ? -9.152 2.688 9.791 1.00 90.25 269 GLU A CA 1
ATOM 1960 C C . GLU A 1 269 ? -10.076 3.427 10.762 1.00 90.25 269 GLU A C 1
ATOM 1962 O O . GLU A 1 269 ? -9.626 3.984 11.767 1.00 90.25 269 GLU A O 1
ATOM 1967 N N . GLY A 1 270 ? -11.367 3.436 10.427 1.00 89.25 270 GLY A N 1
ATOM 1968 C CA . GLY A 1 270 ? -12.400 4.065 11.238 1.00 89.25 270 GLY A CA 1
ATOM 1969 C C . GLY A 1 270 ? -12.315 5.592 11.251 1.00 89.25 270 GLY A C 1
ATOM 1970 O O . GLY A 1 270 ? -11.991 6.215 10.239 1.00 89.25 270 GLY A O 1
ATOM 1971 N N . ASP A 1 271 ? -12.660 6.202 12.387 1.00 91.19 271 ASP A N 1
ATOM 1972 C CA . ASP A 1 271 ? -12.590 7.652 12.605 1.00 91.19 271 ASP A CA 1
ATOM 1973 C C . ASP A 1 271 ? -11.397 8.109 13.453 1.00 91.19 271 ASP A C 1
ATOM 1975 O O . ASP A 1 271 ? -11.208 9.316 13.621 1.00 91.19 271 ASP A O 1
ATOM 1979 N N . VAL A 1 272 ? -10.618 7.171 14.004 1.00 92.94 272 VAL A N 1
ATOM 1980 C CA . VAL A 1 272 ? -9.525 7.457 14.942 1.00 92.94 272 VAL A CA 1
ATOM 1981 C C . VAL A 1 272 ? -8.357 6.475 14.817 1.00 92.94 272 VAL A C 1
ATOM 1983 O O . VAL A 1 272 ? -8.525 5.327 14.412 1.00 92.94 272 VAL A O 1
ATOM 1986 N N . SER A 1 273 ? -7.155 6.897 15.208 1.00 95.25 273 SER A N 1
ATOM 1987 C CA . SER A 1 273 ? -6.073 5.983 15.608 1.00 95.25 273 SER A CA 1
ATOM 1988 C C . SER A 1 273 ? -5.892 6.001 17.122 1.00 95.25 273 SER A C 1
ATOM 1990 O O . SER A 1 273 ? -6.344 6.923 17.809 1.00 95.25 273 SER A O 1
ATOM 1992 N N . ASP A 1 274 ? -5.243 4.966 17.647 1.00 98.00 274 ASP A N 1
ATOM 1993 C CA . ASP A 1 274 ? -4.974 4.864 19.075 1.00 98.00 274 ASP A CA 1
ATOM 1994 C C . ASP A 1 274 ? -3.593 5.463 19.355 1.00 98.00 274 ASP A C 1
ATOM 1996 O O . ASP A 1 274 ? -2.583 4.971 18.857 1.00 98.00 274 ASP A O 1
ATOM 2000 N N . SER A 1 275 ? -3.561 6.551 20.122 1.00 98.44 275 SER A N 1
ATOM 2001 C CA . SER A 1 275 ? -2.346 7.272 20.492 1.00 98.44 275 SER A CA 1
ATOM 2002 C C . SER A 1 275 ? -1.818 6.773 21.831 1.00 98.44 275 SER A C 1
ATOM 2004 O O . SER A 1 275 ? -2.568 6.718 22.810 1.00 98.44 275 SER A O 1
ATOM 2006 N N . VAL A 1 276 ? -0.527 6.449 21.879 1.00 98.81 276 VAL A N 1
ATOM 2007 C CA . VAL A 1 276 ? 0.216 6.068 23.083 1.00 98.81 276 VAL A CA 1
ATOM 2008 C C . VAL A 1 276 ? 1.422 6.998 23.217 1.00 98.81 276 VAL A C 1
ATOM 2010 O O . VAL A 1 276 ? 2.408 6.864 22.493 1.00 98.81 276 VAL A O 1
ATOM 2013 N N . ALA A 1 277 ? 1.324 7.964 24.128 1.00 98.69 277 ALA A N 1
ATOM 2014 C CA . ALA A 1 277 ? 2.374 8.925 24.443 1.00 98.69 277 ALA A CA 1
ATOM 2015 C C . ALA A 1 277 ? 3.134 8.481 25.698 1.00 98.69 277 ALA A C 1
ATOM 2017 O O . ALA A 1 277 ? 2.588 8.451 26.801 1.00 98.69 277 ALA A O 1
ATOM 2018 N N . ILE A 1 278 ? 4.399 8.134 25.516 1.00 98.75 278 ILE A N 1
ATOM 2019 C CA . ILE A 1 278 ? 5.333 7.668 26.535 1.00 98.75 278 ILE A CA 1
ATOM 2020 C C . ILE A 1 278 ? 6.088 8.889 27.056 1.00 98.75 278 ILE A C 1
ATOM 2022 O O . ILE A 1 278 ? 6.712 9.614 26.278 1.00 98.75 278 ILE A O 1
ATOM 2026 N N . ALA A 1 279 ? 6.002 9.160 28.358 1.00 98.44 279 ALA A N 1
ATOM 2027 C CA . ALA A 1 279 ? 6.714 10.275 28.972 1.00 98.44 279 ALA A CA 1
ATOM 2028 C C . ALA A 1 279 ? 8.187 9.923 29.226 1.00 98.44 279 ALA A C 1
ATOM 2030 O O . ALA A 1 279 ? 8.541 8.761 29.373 1.00 98.44 279 ALA A O 1
ATOM 2031 N N . ALA A 1 280 ? 9.040 10.940 29.365 1.00 97.25 280 ALA A N 1
ATOM 2032 C CA . ALA A 1 280 ? 10.479 10.755 29.590 1.00 97.25 280 ALA A CA 1
ATOM 2033 C C . ALA A 1 280 ? 10.834 10.038 30.910 1.00 97.25 280 ALA A C 1
ATOM 2035 O O . ALA A 1 280 ? 11.969 9.614 31.081 1.00 97.25 280 ALA A O 1
ATOM 2036 N N . SER A 1 281 ? 9.896 9.945 31.859 1.00 97.69 281 SER A N 1
ATOM 2037 C CA . SER A 1 281 ? 10.055 9.207 33.120 1.00 97.69 281 SER A CA 1
ATOM 2038 C C . SER A 1 281 ? 9.649 7.732 33.023 1.00 97.69 281 SER A C 1
ATOM 2040 O O . SER A 1 281 ? 9.798 6.993 33.998 1.00 97.69 281 SER A O 1
ATOM 2042 N N . PHE A 1 282 ? 9.083 7.301 31.894 1.00 98.31 282 PHE A N 1
ATOM 2043 C CA . PHE A 1 282 ? 8.870 5.888 31.610 1.00 98.31 282 PHE A CA 1
ATOM 2044 C C . PHE A 1 282 ? 10.203 5.253 31.208 1.00 98.31 282 PHE A C 1
ATOM 2046 O O . PHE A 1 282 ? 10.963 5.870 30.475 1.00 98.31 282 PHE A O 1
ATOM 2053 N N . THR A 1 283 ? 10.477 4.038 31.679 1.00 97.12 283 THR A N 1
ATOM 2054 C CA . THR A 1 283 ? 11.705 3.307 31.341 1.00 97.12 283 THR A CA 1
ATOM 2055 C C . THR A 1 283 ? 11.399 2.198 30.331 1.00 97.12 283 THR A C 1
ATOM 2057 O O . THR A 1 283 ? 11.170 2.470 29.157 1.00 97.12 283 THR A O 1
ATOM 2060 N N . THR A 1 284 ? 11.350 0.941 30.766 1.00 98.31 284 THR A N 1
ATOM 2061 C CA . THR A 1 284 ? 11.043 -0.226 29.932 1.00 98.31 284 THR A CA 1
ATOM 2062 C C . THR A 1 284 ? 9.849 -0.997 30.493 1.00 98.31 284 THR A C 1
ATOM 2064 O O . THR A 1 284 ? 9.451 -0.825 31.647 1.00 98.31 284 THR A O 1
ATOM 2067 N N . GLY A 1 285 ? 9.260 -1.866 29.674 1.00 98.50 285 GLY A N 1
ATOM 2068 C CA . GLY A 1 285 ? 8.117 -2.702 30.032 1.00 98.50 285 GLY A CA 1
ATOM 2069 C C . GLY A 1 285 ? 6.833 -2.315 29.303 1.00 98.50 285 GLY A C 1
ATOM 2070 O O . GLY A 1 285 ? 6.852 -1.675 28.252 1.00 98.50 285 GLY A O 1
ATOM 2071 N N . LYS A 1 286 ? 5.696 -2.749 29.852 1.00 98.50 286 LYS A N 1
ATOM 2072 C CA . LYS A 1 286 ? 4.366 -2.549 29.265 1.00 98.50 286 LYS A CA 1
ATOM 2073 C C . LYS A 1 286 ? 3.970 -1.076 29.332 1.00 98.50 286 LYS A C 1
ATOM 2075 O O . LYS A 1 286 ? 3.697 -0.573 30.418 1.00 98.50 286 LYS A O 1
ATOM 2080 N N . ALA A 1 287 ? 3.898 -0.401 28.189 1.00 98.69 287 ALA A N 1
ATOM 2081 C CA . ALA A 1 287 ? 3.474 0.995 28.118 1.00 98.69 287 ALA A CA 1
ATOM 2082 C C . ALA A 1 287 ? 1.944 1.120 28.137 1.00 98.69 287 ALA A C 1
ATOM 2084 O O . ALA A 1 287 ? 1.379 1.949 28.852 1.00 98.69 287 ALA A O 1
ATOM 2085 N N . ALA A 1 288 ? 1.261 0.276 27.365 1.00 98.88 288 ALA A N 1
ATOM 2086 C CA . ALA A 1 288 ? -0.193 0.239 27.302 1.00 98.88 288 ALA A CA 1
ATOM 2087 C C . ALA A 1 288 ? -0.684 -1.143 26.861 1.00 98.88 288 ALA A C 1
ATOM 2089 O O . ALA A 1 288 ? 0.048 -1.889 26.209 1.00 98.88 288 ALA A O 1
ATOM 2090 N N . TYR A 1 289 ? -1.937 -1.472 27.171 1.00 98.81 289 TYR A N 1
ATOM 2091 C CA . TYR A 1 289 ? -2.576 -2.699 26.700 1.00 98.81 289 TYR A CA 1
ATOM 2092 C C . TYR A 1 289 ? -4.033 -2.497 26.295 1.00 98.81 289 TYR A C 1
ATOM 2094 O O . TYR A 1 289 ? -4.683 -1.507 26.638 1.00 98.81 289 TYR A O 1
ATOM 2102 N N . LYS A 1 290 ? -4.553 -3.480 25.567 1.00 98.38 290 LYS A N 1
ATOM 2103 C CA . LYS A 1 290 ? -5.932 -3.566 25.124 1.00 98.38 290 LYS A CA 1
ATOM 2104 C C . LYS A 1 290 ? -6.471 -4.964 25.394 1.00 98.38 290 LYS A C 1
ATOM 2106 O O . LYS A 1 290 ? -5.982 -5.927 24.811 1.00 98.38 290 LYS A O 1
ATOM 2111 N N . SER A 1 291 ? -7.488 -5.068 26.248 1.00 97.50 291 SER A N 1
ATOM 2112 C CA . SER A 1 291 ? -8.252 -6.312 26.394 1.00 97.50 291 SER A CA 1
ATOM 2113 C C . SER A 1 291 ? -9.044 -6.591 25.117 1.00 97.50 291 SER A C 1
ATOM 2115 O O . SER A 1 291 ? -9.678 -5.682 24.573 1.00 97.50 291 SER A O 1
ATOM 2117 N N . THR A 1 292 ? -9.002 -7.835 24.649 1.00 95.56 292 THR A N 1
ATOM 2118 C CA . THR A 1 292 ? -9.663 -8.285 23.414 1.00 95.56 292 THR A CA 1
ATOM 2119 C C . THR A 1 292 ? -10.857 -9.200 23.683 1.00 95.56 292 THR A C 1
ATOM 2121 O O . THR A 1 292 ? -11.576 -9.561 22.756 1.00 95.56 292 THR A O 1
ATOM 2124 N N . GLY A 1 293 ? -11.058 -9.613 24.941 1.00 93.25 293 GLY A N 1
ATOM 2125 C CA . GLY A 1 293 ? -11.801 -10.841 25.236 1.00 93.25 293 GLY A CA 1
ATOM 2126 C C . GLY A 1 293 ? -11.043 -12.077 24.732 1.00 93.25 293 GLY A C 1
ATOM 2127 O O . GLY A 1 293 ? -9.934 -11.953 24.222 1.00 93.25 293 GLY A O 1
ATOM 2128 N N . SER A 1 294 ? -11.618 -13.273 24.879 1.00 95.81 294 SER A N 1
ATOM 2129 C CA . SER A 1 294 ? -10.962 -14.511 24.435 1.00 95.81 294 SER A CA 1
ATOM 2130 C C . SER A 1 294 ? -11.009 -14.645 22.909 1.00 95.81 294 SER A C 1
ATOM 2132 O O . SER A 1 294 ? -12.081 -14.788 22.319 1.00 95.81 294 SER A O 1
ATOM 2134 N N . LEU A 1 295 ? -9.837 -14.600 22.277 1.00 97.81 295 LEU A N 1
ATOM 2135 C CA . LEU A 1 295 ? -9.620 -14.819 20.853 1.00 97.81 295 LEU A CA 1
ATOM 2136 C C . LEU A 1 295 ? -8.870 -16.134 20.628 1.00 97.81 295 LEU A C 1
ATOM 2138 O O . LEU A 1 295 ? -7.807 -16.375 21.210 1.00 97.81 295 LEU A O 1
ATOM 2142 N N . ASN A 1 296 ? -9.392 -16.952 19.713 1.00 98.06 296 ASN A N 1
ATOM 2143 C CA . ASN A 1 296 ? -8.710 -18.144 19.231 1.00 98.06 296 ASN A CA 1
ATOM 2144 C C . ASN A 1 296 ? -7.945 -17.841 17.941 1.00 98.06 296 ASN A C 1
ATOM 2146 O O . ASN A 1 296 ? -8.550 -17.714 16.877 1.00 98.06 296 ASN A O 1
ATOM 2150 N N . LEU A 1 297 ? -6.615 -17.763 18.038 1.00 98.56 297 LEU A N 1
ATOM 2151 C CA . LEU A 1 297 ? -5.738 -17.462 16.910 1.00 98.56 297 LEU A CA 1
ATOM 2152 C C . LEU A 1 297 ? -4.914 -18.678 16.446 1.00 98.56 297 LEU A C 1
ATOM 2154 O O . LEU A 1 297 ? -3.945 -18.505 15.716 1.00 98.56 297 LEU A O 1
ATOM 2158 N N . SER A 1 298 ? -5.290 -19.913 16.803 1.00 98.19 298 SER A N 1
ATOM 2159 C CA . SER A 1 298 ? -4.466 -21.108 16.532 1.00 98.19 298 SER A CA 1
ATOM 2160 C C . SER A 1 298 ? -4.285 -21.486 15.057 1.00 98.19 298 SER A C 1
ATOM 2162 O O . SER A 1 298 ? -3.477 -22.354 14.745 1.00 98.19 298 SER A O 1
ATOM 2164 N N . SER A 1 299 ? -5.007 -20.835 14.141 1.00 98.00 299 SER A N 1
ATOM 2165 C CA . SER A 1 299 ? -4.825 -20.974 12.685 1.00 98.00 299 SER A CA 1
ATOM 2166 C C . SER A 1 299 ? -4.035 -19.821 12.048 1.00 98.00 299 SER A C 1
ATOM 2168 O O . SER A 1 299 ? -3.844 -19.797 10.832 1.00 98.00 299 SER A O 1
ATOM 2170 N N . TYR A 1 300 ? -3.573 -18.870 12.860 1.00 98.69 300 TYR A N 1
ATOM 2171 C CA . TYR A 1 300 ? -2.871 -17.664 12.436 1.00 98.69 300 TYR A CA 1
ATOM 2172 C C . TYR A 1 300 ? -1.409 -17.717 12.885 1.00 98.69 300 TYR A C 1
ATOM 2174 O O . TYR A 1 300 ? -1.067 -18.394 13.851 1.00 98.69 300 TYR A O 1
ATOM 2182 N N . GLN A 1 301 ? -0.543 -17.010 12.164 1.00 98.62 301 GLN A N 1
ATOM 2183 C CA . GLN A 1 301 ? 0.914 -17.031 12.367 1.00 98.62 301 GLN A CA 1
ATOM 2184 C C . GLN A 1 301 ? 1.548 -15.636 12.217 1.00 98.62 301 GLN A C 1
ATOM 2186 O O . GLN A 1 301 ? 2.627 -15.383 12.749 1.00 98.62 301 GLN A O 1
ATOM 2191 N N . GLN A 1 302 ? 0.865 -14.701 11.549 1.00 98.75 302 GLN A N 1
ATOM 2192 C CA . GLN A 1 302 ? 1.375 -13.351 11.319 1.00 98.75 302 GLN A CA 1
ATOM 2193 C C . GLN A 1 302 ? 0.541 -12.297 12.050 1.00 98.75 302 GLN A C 1
ATOM 2195 O O . GLN A 1 302 ? -0.679 -12.425 12.151 1.00 98.75 302 GLN A O 1
ATOM 2200 N N . LEU A 1 303 ? 1.190 -11.228 12.512 1.00 98.75 303 LEU A N 1
ATOM 2201 C CA . LEU A 1 303 ? 0.533 -10.028 13.031 1.00 98.75 303 LEU A CA 1
ATOM 2202 C C . LEU A 1 303 ? 0.727 -8.884 12.035 1.00 98.75 303 LEU A C 1
ATOM 2204 O O . LEU A 1 303 ? 1.867 -8.558 11.703 1.00 98.75 303 LEU A O 1
ATOM 2208 N N . SER A 1 304 ? -0.358 -8.257 11.576 1.00 98.81 304 SER A N 1
ATOM 2209 C CA . SER A 1 304 ? -0.309 -7.090 10.693 1.00 98.81 304 SER A CA 1
ATOM 2210 C C . SER A 1 304 ? -0.947 -5.868 11.342 1.00 98.81 304 SER A C 1
ATOM 2212 O O . SER A 1 304 ? -1.962 -5.988 12.022 1.00 98.81 304 SER A O 1
ATOM 2214 N N . PHE A 1 305 ? -0.338 -4.696 11.173 1.00 98.69 305 PHE A N 1
ATOM 2215 C CA . PHE A 1 305 ? -0.833 -3.441 11.739 1.00 98.69 305 PHE A CA 1
ATOM 2216 C C . PHE A 1 305 ? -0.197 -2.229 11.056 1.00 98.69 305 PHE A C 1
ATOM 2218 O O . PHE A 1 305 ? 0.856 -2.330 10.422 1.00 98.69 305 PHE A O 1
ATOM 2225 N N . TRP A 1 306 ? -0.819 -1.069 11.242 1.00 97.88 306 TRP A N 1
ATOM 2226 C CA . TRP A 1 306 ? -0.225 0.230 10.960 1.00 97.88 306 TRP A CA 1
ATOM 2227 C C . TRP A 1 306 ? 0.373 0.836 12.226 1.00 97.88 306 TRP A C 1
ATOM 2229 O O . TRP A 1 306 ? -0.265 0.841 13.283 1.00 97.88 306 TRP A O 1
ATOM 2239 N N . ILE A 1 307 ? 1.563 1.419 12.097 1.00 98.06 307 ILE A N 1
ATOM 2240 C CA . ILE A 1 307 ? 2.198 2.225 13.142 1.00 98.06 307 ILE A CA 1
ATOM 2241 C C . ILE A 1 307 ? 2.749 3.530 12.562 1.00 98.06 307 ILE A C 1
ATOM 2243 O O . ILE A 1 307 ? 3.212 3.570 11.421 1.00 98.06 307 ILE A O 1
ATOM 2247 N N . LYS A 1 308 ? 2.694 4.601 13.356 1.00 96.81 308 LYS A N 1
ATOM 2248 C CA . LYS A 1 308 ? 3.314 5.897 13.063 1.00 96.81 308 LYS A CA 1
ATOM 2249 C C . LYS A 1 308 ? 3.892 6.488 14.339 1.00 96.81 308 LYS A C 1
ATOM 2251 O O . LYS A 1 308 ? 3.181 6.608 15.329 1.00 96.81 308 LYS A O 1
ATOM 2256 N N . GLN A 1 309 ? 5.153 6.906 14.319 1.00 98.00 309 GLN A N 1
ATOM 2257 C CA . GLN A 1 309 ? 5.732 7.681 15.417 1.00 98.00 309 GLN A CA 1
ATOM 2258 C C . GLN A 1 309 ? 5.622 9.175 15.107 1.00 98.00 309 GLN A C 1
ATOM 2260 O O . GLN A 1 309 ? 6.065 9.617 14.048 1.00 98.00 309 GLN A O 1
ATOM 2265 N N . THR A 1 310 ? 5.038 9.965 16.004 1.00 97.06 310 THR A N 1
ATOM 2266 C CA . THR A 1 310 ? 4.796 11.404 15.772 1.00 97.06 310 THR A CA 1
ATOM 2267 C C . THR A 1 310 ? 5.789 12.313 16.492 1.00 97.06 310 THR A C 1
ATOM 2269 O O . THR A 1 310 ? 5.977 13.457 16.080 1.00 97.06 310 THR A O 1
ATOM 2272 N N . SER A 1 311 ? 6.467 11.820 17.534 1.00 97.81 311 SER A N 1
ATOM 2273 C CA . SER A 1 311 ? 7.446 12.592 18.309 1.00 97.81 311 SER A CA 1
ATOM 2274 C C . SER A 1 311 ? 8.519 11.713 18.959 1.00 97.81 311 SER A C 1
ATOM 2276 O O . SER A 1 311 ? 8.329 10.504 19.120 1.00 97.81 311 SER A O 1
ATOM 2278 N N . GLY A 1 312 ? 9.614 12.339 19.402 1.00 97.81 312 GLY A N 1
ATOM 2279 C CA . GLY A 1 312 ? 10.702 11.688 20.141 1.00 97.81 312 GLY A CA 1
ATOM 2280 C C . GLY A 1 312 ? 11.830 11.150 19.258 1.00 97.81 312 GLY A C 1
ATOM 2281 O O . GLY A 1 312 ? 11.832 11.338 18.042 1.00 97.81 312 GLY A O 1
ATOM 2282 N N . THR A 1 313 ? 12.791 10.469 19.882 1.00 97.88 313 THR A N 1
ATOM 2283 C CA . THR A 1 313 ? 13.865 9.739 19.187 1.00 97.88 313 THR A CA 1
ATOM 2284 C C . THR A 1 313 ? 13.261 8.608 18.361 1.00 97.88 313 THR A C 1
ATOM 2286 O O . THR A 1 313 ? 12.448 7.852 18.888 1.00 97.88 313 THR A O 1
ATOM 2289 N N . ILE A 1 314 ? 13.616 8.479 17.081 1.00 97.94 314 ILE A N 1
ATOM 2290 C CA . ILE A 1 314 ? 13.044 7.454 16.190 1.00 97.94 314 ILE A CA 1
ATOM 2291 C C . ILE A 1 314 ? 13.360 6.052 16.725 1.00 97.94 314 ILE A C 1
ATOM 2293 O O . ILE A 1 314 ? 14.525 5.733 16.957 1.00 97.94 314 ILE A O 1
ATOM 2297 N N . ALA A 1 315 ? 12.324 5.227 16.888 1.00 97.69 315 ALA A N 1
ATOM 2298 C CA . ALA A 1 315 ? 12.474 3.839 17.305 1.00 97.69 315 ALA A CA 1
ATOM 2299 C C . ALA A 1 315 ? 13.193 3.009 16.227 1.00 97.69 315 ALA A C 1
ATOM 2301 O O . ALA A 1 315 ? 12.840 3.048 15.039 1.00 97.69 315 ALA A O 1
ATOM 2302 N N . VAL A 1 316 ? 14.189 2.236 16.653 1.00 96.94 316 VAL A N 1
ATOM 2303 C CA . VAL A 1 316 ? 14.900 1.246 15.840 1.00 96.94 316 VAL A CA 1
ATOM 2304 C C . VAL A 1 316 ? 14.438 -0.173 16.183 1.00 96.94 316 VAL A C 1
ATOM 2306 O O . VAL A 1 316 ? 13.686 -0.395 17.131 1.00 96.94 316 VAL A O 1
ATOM 2309 N N . SER A 1 317 ? 14.864 -1.151 15.380 1.00 95.88 317 SER A N 1
ATOM 2310 C CA . SER A 1 317 ? 14.511 -2.556 15.602 1.00 95.88 317 SER A CA 1
ATOM 2311 C C . SER A 1 317 ? 14.906 -3.004 17.011 1.00 95.88 317 SER A C 1
ATOM 2313 O O . SER A 1 317 ? 16.075 -2.909 17.380 1.00 95.88 317 SER A O 1
ATOM 2315 N N . GLY A 1 318 ? 13.941 -3.542 17.757 1.00 95.56 318 GLY A N 1
ATOM 2316 C CA . GLY A 1 318 ? 14.142 -4.017 19.129 1.00 95.56 318 GLY A CA 1
ATOM 2317 C C . GLY A 1 318 ? 13.929 -2.966 20.221 1.00 95.56 318 GLY A C 1
ATOM 2318 O O . GLY A 1 318 ? 14.090 -3.305 21.387 1.00 95.56 318 GLY A O 1
ATOM 2319 N N . ASP A 1 319 ? 13.554 -1.727 19.882 1.00 98.50 319 ASP A N 1
ATOM 2320 C CA . ASP A 1 319 ? 13.185 -0.721 20.890 1.00 98.50 319 ASP A CA 1
ATOM 2321 C C . ASP A 1 319 ? 11.766 -0.921 21.429 1.00 98.50 319 ASP A C 1
ATOM 2323 O O . ASP A 1 319 ? 11.500 -0.628 22.593 1.00 98.50 319 ASP A O 1
ATOM 2327 N N . ILE A 1 320 ? 10.853 -1.397 20.580 1.00 98.69 320 ILE A N 1
ATOM 2328 C CA . ILE A 1 320 ? 9.438 -1.585 20.901 1.00 98.69 320 ILE A CA 1
ATOM 2329 C C . ILE A 1 320 ? 8.899 -2.888 20.297 1.00 98.69 320 ILE A C 1
ATOM 2331 O O . ILE A 1 320 ? 9.322 -3.330 19.222 1.00 98.69 320 ILE A O 1
ATOM 2335 N N . SER A 1 321 ? 7.900 -3.470 20.958 1.00 98.75 321 SER A N 1
ATOM 2336 C CA . SER A 1 321 ? 7.213 -4.684 20.509 1.00 98.75 321 SER A CA 1
ATOM 2337 C C . SER A 1 321 ? 5.709 -4.621 20.759 1.00 98.75 321 SER A C 1
ATOM 2339 O O . SER A 1 321 ? 5.236 -3.987 21.705 1.00 98.75 321 SER A O 1
ATOM 2341 N N . LEU A 1 322 ? 4.946 -5.318 19.914 1.00 98.81 322 LEU A N 1
ATOM 2342 C CA . LEU A 1 322 ? 3.584 -5.724 20.249 1.00 98.81 322 LEU A CA 1
ATOM 2343 C C . LEU A 1 322 ? 3.623 -7.130 20.835 1.00 98.81 322 LEU A C 1
ATOM 2345 O O . LEU A 1 322 ? 4.296 -8.015 20.310 1.00 98.81 322 LEU A O 1
ATOM 2349 N N . ARG A 1 323 ? 2.891 -7.351 21.922 1.00 98.75 323 ARG A N 1
ATOM 2350 C CA . ARG A 1 323 ? 2.847 -8.642 22.608 1.00 98.75 323 ARG A CA 1
ATOM 2351 C C . ARG A 1 323 ? 1.411 -9.112 22.750 1.00 98.75 323 ARG A C 1
ATOM 2353 O O . ARG A 1 323 ? 0.556 -8.328 23.153 1.00 98.75 323 ARG A O 1
ATOM 2360 N N . LEU A 1 324 ? 1.147 -10.370 22.409 1.00 98.81 324 LEU A N 1
ATOM 2361 C CA . LEU A 1 324 ? -0.141 -11.008 22.680 1.00 98.81 324 LEU A CA 1
ATOM 2362 C C . LEU A 1 324 ? -0.048 -11.732 24.017 1.00 98.81 324 LEU A C 1
ATOM 2364 O O . LEU A 1 324 ? 0.924 -12.454 24.268 1.00 98.81 324 LEU A O 1
ATOM 2368 N N . CYS A 1 325 ? -1.062 -11.551 24.855 1.00 98.75 325 CYS A N 1
ATOM 2369 C CA . CYS A 1 325 ? -1.073 -12.059 26.219 1.00 98.75 325 CYS A CA 1
ATOM 2370 C C . CYS A 1 325 ? -2.292 -12.952 26.458 1.00 98.75 325 CYS A C 1
ATOM 2372 O O . CYS A 1 325 ? -3.351 -12.784 25.847 1.00 98.75 325 CYS A O 1
ATOM 2374 N N . SER A 1 326 ? -2.120 -13.931 27.342 1.00 98.44 326 SER A N 1
ATOM 2375 C CA . SER A 1 326 ? -3.167 -14.902 27.686 1.00 98.44 326 SER A CA 1
ATOM 2376 C C . SER A 1 326 ? -4.111 -14.429 28.790 1.00 98.44 326 SER A C 1
ATOM 2378 O O . SER A 1 326 ? -5.112 -15.089 29.041 1.00 98.44 326 SER A O 1
ATOM 2380 N N . ASP A 1 327 ? -3.833 -13.291 29.422 1.00 98.44 327 ASP A N 1
ATOM 2381 C CA . ASP A 1 327 ? -4.695 -12.596 30.380 1.00 98.44 327 ASP A CA 1
ATOM 2382 C C . ASP A 1 327 ? -5.289 -11.309 29.778 1.00 98.44 327 ASP A C 1
ATOM 2384 O O . ASP A 1 327 ? -4.910 -10.867 28.691 1.00 98.44 327 ASP A O 1
ATOM 2388 N N . THR A 1 328 ? -6.232 -10.691 30.487 1.00 98.06 328 THR A N 1
ATOM 2389 C CA . THR A 1 328 ? -6.968 -9.505 30.021 1.00 98.06 328 THR A CA 1
ATOM 2390 C C . THR A 1 328 ? -6.241 -8.180 30.256 1.00 98.06 328 THR A C 1
ATOM 2392 O O . THR A 1 328 ? -6.707 -7.153 29.758 1.00 98.06 328 THR A O 1
ATOM 2395 N N . ILE A 1 329 ? -5.129 -8.179 31.002 1.00 97.69 329 ILE A N 1
ATOM 2396 C CA . ILE A 1 329 ? -4.406 -6.965 31.403 1.00 97.69 329 ILE A CA 1
ATOM 2397 C C . ILE A 1 329 ? -3.019 -6.828 30.768 1.00 97.69 329 ILE A C 1
ATOM 2399 O O . ILE A 1 329 ? -2.337 -5.828 30.986 1.00 97.69 329 ILE A O 1
ATOM 2403 N N . GLY A 1 330 ? -2.599 -7.792 29.955 1.00 97.44 330 GLY A N 1
ATOM 2404 C CA . GLY A 1 330 ? -1.366 -7.750 29.180 1.00 97.44 330 GLY A CA 1
ATOM 2405 C C . GLY A 1 330 ? -0.105 -8.178 29.933 1.00 97.44 330 GLY A C 1
ATOM 2406 O O . GLY A 1 330 ? 0.971 -7.794 29.489 1.00 97.44 330 GLY A O 1
ATOM 2407 N N . ASP A 1 331 ? -0.197 -8.924 31.041 1.00 96.94 331 ASP A N 1
ATOM 2408 C CA . ASP A 1 331 ? 0.973 -9.298 31.870 1.00 96.94 331 ASP A CA 1
ATOM 2409 C C . ASP A 1 331 ? 1.625 -10.642 31.491 1.00 96.94 331 ASP A C 1
ATOM 2411 O O . ASP A 1 331 ? 2.845 -10.797 31.550 1.00 96.94 331 ASP A O 1
ATOM 2415 N N . THR A 1 332 ? 0.829 -11.618 31.065 1.00 98.25 332 THR A N 1
ATOM 2416 C CA . THR A 1 332 ? 1.236 -12.988 30.723 1.00 98.25 332 THR A CA 1
ATOM 2417 C C . THR A 1 332 ? 1.416 -13.113 29.217 1.00 98.25 332 THR A C 1
ATOM 2419 O O . THR A 1 332 ? 0.555 -13.634 28.495 1.00 98.25 332 THR A O 1
ATOM 2422 N N . VAL A 1 333 ? 2.554 -12.608 28.744 1.00 98.56 333 VAL A N 1
ATOM 2423 C CA . VAL A 1 333 ? 2.967 -12.657 27.337 1.00 98.56 333 VAL A CA 1
ATOM 2424 C C . VAL A 1 333 ? 3.085 -14.104 26.864 1.00 98.56 333 VAL A C 1
ATOM 2426 O O . VAL A 1 333 ? 3.774 -14.913 27.480 1.00 98.56 333 VAL A O 1
ATOM 2429 N N . VAL A 1 334 ? 2.451 -14.405 25.733 1.00 98.44 334 VAL A N 1
ATOM 2430 C CA . VAL A 1 334 ? 2.582 -15.695 25.041 1.00 98.44 334 VAL A CA 1
ATOM 2431 C C . VAL A 1 334 ? 3.233 -15.569 23.668 1.00 98.44 334 VAL A C 1
ATOM 2433 O O . VAL A 1 334 ? 3.850 -16.527 23.221 1.00 98.44 334 VAL A O 1
ATOM 2436 N N . HIS A 1 335 ? 3.148 -14.394 23.032 1.00 98.56 335 HIS A N 1
ATOM 2437 C CA . HIS A 1 335 ? 3.802 -14.099 21.753 1.00 98.56 335 HIS A CA 1
ATOM 2438 C C . HIS A 1 335 ? 4.372 -12.682 21.756 1.00 98.56 335 HIS A C 1
ATOM 2440 O O . HIS A 1 335 ? 3.707 -11.756 22.223 1.00 98.56 335 HIS A O 1
ATOM 2446 N N . THR A 1 336 ? 5.565 -12.508 21.189 1.00 98.50 336 THR A N 1
ATOM 2447 C CA . THR A 1 336 ? 6.250 -11.211 21.069 1.00 98.50 336 THR A CA 1
ATOM 2448 C C . THR A 1 336 ? 6.557 -10.923 19.605 1.00 98.50 336 THR A C 1
ATOM 2450 O O . THR A 1 336 ? 7.206 -11.722 18.935 1.00 98.50 336 THR A O 1
ATOM 2453 N N . PHE A 1 337 ? 6.132 -9.755 19.128 1.00 98.62 337 PHE A N 1
ATOM 2454 C CA . PHE A 1 337 ? 6.348 -9.262 17.772 1.00 98.62 337 PHE A CA 1
ATOM 2455 C C . PHE A 1 337 ? 7.206 -7.995 17.836 1.00 98.62 337 PHE A C 1
ATOM 2457 O O . PHE A 1 337 ? 6.704 -6.902 18.108 1.00 98.62 337 PHE A O 1
ATOM 2464 N N . ASN A 1 338 ? 8.512 -8.147 17.605 1.00 98.31 338 ASN A N 1
ATOM 2465 C CA . ASN A 1 338 ? 9.452 -7.024 17.583 1.00 98.31 338 ASN A CA 1
ATOM 2466 C C . ASN A 1 338 ? 9.157 -6.120 16.387 1.00 98.31 338 ASN A C 1
ATOM 2468 O O . ASN A 1 338 ? 9.180 -6.578 15.244 1.00 98.31 338 ASN A O 1
ATOM 2472 N N . ILE A 1 339 ? 8.897 -4.839 16.641 1.00 98.31 339 ILE A N 1
ATOM 2473 C CA . ILE A 1 339 ? 8.574 -3.894 15.575 1.00 98.31 339 ILE A CA 1
ATOM 2474 C C . ILE A 1 339 ? 9.885 -3.489 14.874 1.00 98.31 339 ILE A C 1
ATOM 2476 O O . ILE A 1 339 ? 10.846 -3.104 15.551 1.00 98.31 339 ILE A O 1
ATOM 2480 N N . PRO A 1 340 ? 9.961 -3.569 13.532 1.00 97.38 340 PRO A N 1
ATOM 2481 C CA . PRO A 1 340 ? 11.113 -3.066 12.787 1.00 97.38 340 PRO A CA 1
ATOM 2482 C C . PRO A 1 340 ? 11.303 -1.548 12.961 1.00 97.38 340 PRO A C 1
ATOM 2484 O O . PRO A 1 340 ? 10.373 -0.824 13.308 1.00 97.38 340 PRO A O 1
ATOM 2487 N N . GLY A 1 341 ? 12.507 -1.038 12.686 1.00 96.31 341 GLY A N 1
ATOM 2488 C CA . GLY A 1 341 ? 12.800 0.393 12.844 1.00 96.31 341 GLY A CA 1
ATOM 2489 C C . GLY A 1 341 ? 11.941 1.295 11.945 1.00 96.31 341 GLY A C 1
ATOM 2490 O O . GLY A 1 341 ? 11.740 0.987 10.773 1.00 96.31 341 GLY A O 1
ATOM 2491 N N . LEU A 1 342 ? 11.469 2.429 12.478 1.00 95.50 342 LEU A N 1
ATOM 2492 C CA . LEU A 1 342 ? 10.508 3.317 11.798 1.00 95.50 342 LEU A CA 1
ATOM 2493 C C . LEU A 1 342 ? 11.144 4.340 10.843 1.00 95.50 342 LEU A C 1
ATOM 2495 O O . LEU A 1 342 ? 10.430 4.936 10.046 1.00 95.50 342 LEU A O 1
ATOM 2499 N N . VAL A 1 343 ? 12.468 4.530 10.911 1.00 95.50 343 VAL A N 1
ATOM 2500 C CA . VAL A 1 343 ? 13.361 5.381 10.078 1.00 95.50 343 VAL A CA 1
ATOM 2501 C C . VAL A 1 343 ? 13.004 6.866 9.884 1.00 95.50 343 VAL A C 1
ATOM 2503 O O . VAL A 1 343 ? 13.880 7.642 9.505 1.00 95.50 343 VAL A O 1
ATOM 2506 N N . ALA A 1 344 ? 11.768 7.288 10.142 1.00 94.62 344 ALA A N 1
ATOM 2507 C CA . ALA A 1 344 ? 11.283 8.652 10.001 1.00 94.62 344 ALA A CA 1
ATOM 2508 C C . ALA A 1 344 ? 10.096 8.913 10.938 1.00 94.62 344 ALA A C 1
ATOM 2510 O O . ALA A 1 344 ? 9.293 8.026 11.232 1.00 94.62 344 ALA A O 1
ATOM 2511 N N . LEU A 1 345 ? 9.958 10.167 11.369 1.00 95.31 345 LEU A N 1
ATOM 2512 C CA . LEU A 1 345 ? 8.755 10.624 12.052 1.00 95.31 345 LEU A CA 1
ATOM 2513 C C . LEU A 1 345 ? 7.633 10.894 11.050 1.00 95.31 345 LEU A C 1
ATOM 2515 O O . LEU A 1 345 ? 7.839 11.214 9.879 1.00 95.31 345 LEU A O 1
ATOM 2519 N N . ASN A 1 346 ? 6.421 10.837 11.571 1.00 93.06 346 ASN A N 1
ATOM 2520 C CA . ASN A 1 346 ? 5.186 11.186 10.904 1.00 93.06 346 ASN A CA 1
ATOM 2521 C C . ASN A 1 346 ? 4.811 10.331 9.678 1.00 93.06 346 ASN A C 1
ATOM 2523 O O . ASN A 1 346 ? 3.919 10.732 8.934 1.00 93.06 346 ASN A O 1
ATOM 2527 N N . GLN A 1 347 ? 5.410 9.149 9.514 1.00 91.75 347 GLN A N 1
ATOM 2528 C CA . GLN A 1 347 ? 5.076 8.201 8.446 1.00 91.75 347 GLN A CA 1
ATOM 2529 C C . GLN A 1 347 ? 4.235 7.040 8.978 1.00 91.75 347 GLN A C 1
ATOM 2531 O O . GLN A 1 347 ? 4.598 6.429 9.981 1.00 91.75 347 GLN A O 1
ATOM 2536 N N . TRP A 1 348 ? 3.130 6.723 8.298 1.00 94.56 348 TRP A N 1
ATOM 2537 C CA . TRP A 1 348 ? 2.432 5.455 8.515 1.00 94.56 348 TRP A CA 1
ATOM 2538 C C . TRP A 1 348 ? 3.168 4.331 7.804 1.00 94.56 348 TRP A C 1
ATOM 2540 O O . TRP A 1 348 ? 3.403 4.409 6.600 1.00 94.56 348 TRP A O 1
ATOM 2550 N N . ILE A 1 349 ? 3.479 3.269 8.540 1.00 95.81 349 ILE A N 1
ATOM 2551 C CA . ILE A 1 349 ? 4.159 2.092 8.007 1.00 95.81 349 ILE A CA 1
ATOM 2552 C C . ILE A 1 349 ? 3.293 0.869 8.311 1.00 95.81 349 ILE A C 1
ATOM 2554 O O . ILE A 1 349 ? 2.957 0.644 9.480 1.00 95.81 349 ILE A O 1
ATOM 2558 N N . PRO A 1 350 ? 2.896 0.088 7.293 1.00 96.81 350 PRO A N 1
ATOM 2559 C CA . PRO A 1 350 ? 2.251 -1.188 7.518 1.00 96.81 350 PRO A CA 1
ATOM 2560 C C . PRO A 1 350 ? 3.345 -2.218 7.776 1.00 96.81 350 PRO A C 1
ATOM 2562 O O . PRO A 1 350 ? 4.223 -2.420 6.932 1.00 96.81 350 PRO A O 1
ATOM 2565 N N . PHE A 1 351 ? 3.284 -2.895 8.915 1.00 98.31 351 PHE A N 1
ATOM 2566 C CA . PHE A 1 351 ? 4.112 -4.065 9.173 1.00 98.31 351 PHE A CA 1
ATOM 2567 C C . PHE A 1 351 ? 3.276 -5.335 9.160 1.00 98.31 351 PHE A C 1
ATOM 2569 O O . PHE A 1 351 ? 2.096 -5.339 9.521 1.00 98.31 351 PHE A O 1
ATOM 2576 N N . THR A 1 352 ? 3.922 -6.416 8.738 1.00 98.50 352 THR A N 1
ATOM 2577 C CA . THR A 1 352 ? 3.456 -7.785 8.913 1.00 98.50 352 THR A CA 1
ATOM 2578 C C . THR A 1 352 ? 4.632 -8.583 9.450 1.00 98.50 352 THR A C 1
ATOM 2580 O O . THR A 1 352 ? 5.660 -8.695 8.787 1.00 98.50 352 THR A O 1
ATOM 2583 N N . ILE A 1 353 ? 4.507 -9.077 10.678 1.00 98.50 353 ILE A N 1
ATOM 2584 C CA . ILE A 1 353 ? 5.564 -9.819 11.366 1.00 98.50 353 ILE A CA 1
ATOM 2585 C C . ILE A 1 353 ? 5.114 -11.272 11.453 1.00 98.50 353 ILE A C 1
ATOM 2587 O O . ILE A 1 353 ? 4.062 -11.565 12.022 1.00 98.50 353 ILE A O 1
ATOM 2591 N N . ASP A 1 354 ? 5.902 -12.164 10.862 1.00 98.06 354 ASP A N 1
ATOM 2592 C CA . ASP A 1 354 ? 5.698 -13.608 10.915 1.00 98.06 354 ASP A CA 1
ATOM 2593 C C . ASP A 1 354 ? 6.420 -14.197 12.137 1.00 98.06 354 ASP A C 1
ATOM 2595 O O . ASP A 1 354 ? 7.611 -13.957 12.331 1.00 98.06 354 ASP A O 1
ATOM 2599 N N . LEU A 1 355 ? 5.700 -14.970 12.954 1.00 96.88 355 LEU A N 1
ATOM 2600 C CA . LEU A 1 355 ? 6.263 -15.676 14.106 1.00 96.88 355 LEU A CA 1
ATOM 2601 C C . LEU A 1 355 ? 7.087 -16.916 13.699 1.00 96.88 355 LEU A C 1
ATOM 2603 O O . LEU A 1 355 ? 7.863 -17.436 14.498 1.00 96.88 355 LEU A O 1
ATOM 2607 N N . GLY A 1 356 ? 6.884 -17.443 12.489 1.00 96.94 356 GLY A N 1
ATOM 2608 C CA . GLY A 1 356 ? 7.435 -18.732 12.054 1.00 96.94 356 GLY A CA 1
ATOM 2609 C C . GLY A 1 356 ? 6.716 -19.949 12.656 1.00 96.94 356 GLY A C 1
ATOM 2610 O O . GLY A 1 356 ? 7.100 -21.087 12.391 1.00 96.94 356 GLY A O 1
ATOM 2611 N N . SER A 1 357 ? 5.682 -19.725 13.473 1.00 97.00 357 SER A N 1
ATOM 2612 C CA . SER A 1 357 ? 4.861 -20.751 14.122 1.00 97.00 357 SER A CA 1
ATOM 2613 C C . SER A 1 357 ? 3.432 -20.248 14.366 1.00 97.00 357 SER A C 1
ATOM 2615 O O . SER A 1 357 ? 3.158 -19.053 14.249 1.00 97.00 357 SER A O 1
ATOM 2617 N N . LEU A 1 358 ? 2.504 -21.160 14.668 1.00 98.12 358 LEU A N 1
ATOM 2618 C CA . LEU A 1 358 ? 1.103 -20.819 14.941 1.00 98.12 358 LEU A CA 1
ATOM 2619 C C . LEU A 1 358 ? 0.944 -20.102 16.292 1.00 98.12 358 LEU A C 1
ATOM 2621 O O . LEU A 1 358 ? 1.652 -20.398 17.254 1.00 98.12 358 LEU A O 1
ATOM 2625 N N . MET A 1 359 ? -0.026 -19.189 16.374 1.00 98.38 359 MET A N 1
ATOM 2626 C CA . MET A 1 359 ? -0.372 -18.463 17.600 1.00 98.38 359 MET A CA 1
ATOM 2627 C C . MET A 1 359 ? -1.238 -19.304 18.559 1.00 98.38 359 MET A C 1
ATOM 2629 O O . MET A 1 359 ? -1.668 -20.413 18.247 1.00 98.38 359 MET A O 1
ATOM 2633 N N . ASN A 1 360 ? -1.528 -18.774 19.754 1.00 98.00 360 ASN A N 1
ATOM 2634 C CA . ASN A 1 360 ? -2.304 -19.490 20.777 1.00 98.00 360 ASN A CA 1
ATOM 2635 C C . ASN A 1 360 ? -3.820 -19.321 20.586 1.00 98.00 360 ASN A C 1
ATOM 2637 O O . ASN A 1 360 ? -4.297 -18.350 20.001 1.00 98.00 360 ASN A O 1
ATOM 2641 N N . SER A 1 361 ? -4.594 -20.245 21.161 1.00 97.19 361 SER A N 1
ATOM 2642 C CA . SER A 1 361 ? -6.062 -20.251 21.094 1.00 97.19 361 SER A CA 1
ATOM 2643 C C . SER A 1 361 ? -6.774 -19.463 22.202 1.00 97.19 361 SER A C 1
ATOM 2645 O O . SER A 1 361 ? -8.000 -19.418 22.208 1.00 97.19 361 SER A O 1
ATOM 2647 N N . ASN A 1 362 ? -6.036 -18.891 23.157 1.00 96.94 362 ASN A N 1
ATOM 2648 C CA . ASN A 1 362 ? -6.594 -18.109 24.263 1.00 96.94 362 ASN A CA 1
ATOM 2649 C C . ASN A 1 362 ? -5.830 -16.791 24.431 1.00 96.94 362 ASN A C 1
ATOM 2651 O O . ASN A 1 362 ? -5.146 -16.576 25.432 1.00 96.94 362 ASN A O 1
ATOM 2655 N N . ILE A 1 363 ? -5.891 -15.941 23.408 1.00 98.62 363 ILE A N 1
ATOM 2656 C CA . ILE A 1 363 ? -5.374 -14.573 23.484 1.00 98.62 363 ILE A CA 1
ATOM 2657 C C . ILE A 1 363 ? -6.451 -13.697 24.107 1.00 98.62 363 ILE A C 1
ATOM 2659 O O . ILE A 1 363 ? -7.585 -13.710 23.645 1.00 98.62 363 ILE A O 1
ATOM 2663 N N . GLN A 1 364 ? -6.108 -12.965 25.161 1.00 98.62 364 GLN A N 1
ATOM 2664 C CA . GLN A 1 364 ? -7.060 -12.141 25.911 1.00 98.62 364 GLN A CA 1
ATOM 2665 C C . GLN A 1 364 ? -6.710 -10.651 25.917 1.00 98.62 364 GLN A C 1
ATOM 2667 O O . GLN A 1 364 ? -7.554 -9.816 26.259 1.00 98.62 364 GLN A O 1
ATOM 2672 N N . SER A 1 365 ? -5.490 -10.297 25.511 1.00 98.69 365 SER A N 1
ATOM 2673 C CA . SER A 1 365 ? -5.093 -8.910 25.292 1.00 98.69 365 SER A CA 1
ATOM 2674 C C . SER A 1 365 ? -3.915 -8.780 24.325 1.00 98.69 365 SER A C 1
ATOM 2676 O O . SER A 1 365 ? -3.196 -9.742 24.038 1.00 98.69 365 SER A O 1
ATOM 2678 N N . VAL A 1 366 ? -3.716 -7.556 23.838 1.00 98.81 366 VAL A N 1
ATOM 2679 C CA . VAL A 1 366 ? -2.509 -7.110 23.134 1.00 98.81 366 VAL A CA 1
ATOM 2680 C C . VAL A 1 366 ? -1.894 -5.925 23.876 1.00 98.81 366 VAL A C 1
ATOM 2682 O O . VAL A 1 366 ? -2.616 -5.066 24.380 1.00 98.81 366 VAL A O 1
ATOM 2685 N N . ALA A 1 367 ? -0.569 -5.865 23.956 1.00 98.81 367 ALA A N 1
ATOM 2686 C CA . ALA A 1 367 ? 0.166 -4.830 24.672 1.00 98.81 367 ALA A CA 1
ATOM 2687 C C . ALA A 1 367 ? 1.286 -4.222 23.823 1.00 98.81 367 ALA A C 1
ATOM 2689 O O . ALA A 1 367 ? 1.957 -4.933 23.078 1.00 98.81 367 ALA A O 1
ATOM 2690 N N . LEU A 1 368 ? 1.504 -2.913 23.971 1.00 98.81 368 LEU A N 1
ATOM 2691 C CA . LEU A 1 368 ? 2.684 -2.214 23.466 1.00 98.81 368 LEU A CA 1
ATOM 2692 C C . LEU A 1 368 ? 3.740 -2.191 24.572 1.00 98.81 368 LEU A C 1
ATOM 2694 O O . LEU A 1 368 ? 3.479 -1.705 25.677 1.00 98.81 368 LEU A O 1
ATOM 2698 N N . TYR A 1 369 ? 4.924 -2.704 24.263 1.00 98.69 369 TYR A N 1
ATOM 2699 C CA . TYR A 1 369 ? 6.074 -2.735 25.158 1.00 98.69 369 TYR A CA 1
ATOM 2700 C C . TYR A 1 369 ? 7.179 -1.808 24.659 1.00 98.69 369 TYR A C 1
ATOM 2702 O O . TYR A 1 369 ? 7.436 -1.733 23.458 1.00 98.69 369 TYR A O 1
ATOM 2710 N N . VAL A 1 370 ? 7.844 -1.144 25.605 1.00 98.69 370 VAL A N 1
ATOM 2711 C CA . VAL A 1 370 ? 9.153 -0.516 25.403 1.00 98.69 370 VAL A CA 1
ATOM 2712 C C . VAL A 1 370 ? 10.202 -1.506 25.872 1.00 98.69 370 VAL A C 1
ATOM 2714 O O . VAL A 1 370 ? 10.309 -1.808 27.062 1.00 98.69 370 VAL A O 1
ATOM 2717 N N . ASP A 1 371 ? 10.959 -2.028 24.926 1.00 98.38 371 ASP A N 1
ATOM 2718 C CA . ASP A 1 371 ? 12.038 -2.976 25.168 1.00 98.38 371 ASP A CA 1
ATOM 2719 C C . ASP A 1 371 ? 13.358 -2.241 25.448 1.00 98.38 371 ASP A C 1
ATOM 2721 O O . ASP A 1 371 ? 14.141 -2.668 26.299 1.00 98.38 371 ASP A O 1
ATOM 2725 N N . SER A 1 372 ? 13.565 -1.087 24.803 1.00 98.12 372 SER A N 1
ATOM 2726 C CA . SER A 1 372 ? 14.676 -0.167 25.059 1.00 98.12 372 SER A CA 1
ATOM 2727 C C . SER A 1 372 ? 14.158 1.257 25.230 1.00 98.12 372 SER A C 1
ATOM 2729 O O . SER A 1 372 ? 13.488 1.792 24.350 1.00 98.12 372 SER A O 1
ATOM 2731 N N . ASP A 1 373 ? 14.491 1.880 26.358 1.00 97.44 373 ASP A N 1
ATOM 2732 C CA . ASP A 1 373 ? 14.122 3.265 26.644 1.00 97.44 373 ASP A CA 1
ATOM 2733 C C . ASP A 1 373 ? 14.862 4.241 25.707 1.00 97.44 373 ASP A C 1
ATOM 2735 O O . ASP A 1 373 ? 16.095 4.243 25.625 1.00 97.44 373 ASP A O 1
ATOM 2739 N N . LYS A 1 374 ? 14.097 5.079 24.996 1.00 97.31 374 LYS A N 1
ATOM 2740 C CA . LYS A 1 374 ? 14.586 6.165 24.126 1.00 97.31 374 LYS A CA 1
ATOM 2741 C C . LYS A 1 374 ? 14.113 7.549 24.583 1.00 97.31 374 LYS A C 1
ATOM 2743 O O . LYS A 1 374 ? 14.180 8.513 23.809 1.00 97.31 374 LYS A O 1
ATOM 2748 N N . GLY A 1 375 ? 13.646 7.652 25.824 1.00 97.38 375 GLY A N 1
ATOM 2749 C CA . GLY A 1 375 ? 12.979 8.816 26.382 1.00 97.38 375 GLY A CA 1
ATOM 2750 C C . GLY A 1 375 ? 11.549 8.967 25.865 1.00 97.38 375 GLY A C 1
ATOM 2751 O O . GLY A 1 375 ? 10.900 8.011 25.444 1.00 97.38 375 GLY A O 1
ATOM 2752 N N . ALA A 1 376 ? 11.043 10.201 25.888 1.00 98.38 376 ALA A N 1
ATOM 2753 C CA . ALA A 1 376 ? 9.670 10.474 25.481 1.00 98.38 376 ALA A CA 1
ATOM 2754 C C . ALA A 1 376 ? 9.435 10.183 23.988 1.00 98.38 376 ALA A C 1
ATOM 2756 O O . ALA A 1 376 ? 10.140 10.711 23.123 1.00 98.38 376 ALA A O 1
ATOM 2757 N N . GLN A 1 377 ? 8.399 9.403 23.683 1.00 98.50 377 GLN A N 1
ATOM 2758 C CA . GLN A 1 377 ? 8.000 9.014 22.326 1.00 98.50 377 GLN A CA 1
ATOM 2759 C C . GLN A 1 377 ? 6.474 8.964 22.223 1.00 98.50 377 GLN A C 1
ATOM 2761 O O . GLN A 1 377 ? 5.797 8.661 23.200 1.00 98.50 377 GLN A O 1
ATOM 2766 N N . THR A 1 378 ? 5.917 9.225 21.040 1.00 98.62 378 THR A N 1
ATOM 2767 C CA . THR A 1 378 ? 4.472 9.061 20.800 1.00 98.62 378 THR A CA 1
ATOM 2768 C C . THR A 1 378 ? 4.241 8.194 19.579 1.00 98.62 378 THR A C 1
ATOM 2770 O O . THR A 1 378 ? 4.759 8.497 18.501 1.00 98.62 378 THR A O 1
ATOM 2773 N N . PHE A 1 379 ? 3.427 7.153 19.742 1.00 98.62 379 PHE A N 1
ATOM 2774 C CA . PHE A 1 379 ? 3.050 6.221 18.685 1.00 98.62 379 PHE A CA 1
ATOM 2775 C C . PHE A 1 379 ? 1.547 6.274 18.425 1.00 98.62 379 PHE A C 1
ATOM 2777 O O . PHE A 1 379 ? 0.751 6.371 19.356 1.00 98.62 379 PHE A O 1
ATOM 2784 N N . LEU A 1 380 ? 1.165 6.179 17.157 1.00 98.25 380 LEU A N 1
ATOM 2785 C CA . LEU A 1 380 ? -0.198 5.931 16.710 1.00 98.25 380 LEU A CA 1
ATOM 2786 C C . LEU A 1 380 ? -0.281 4.499 16.181 1.00 98.25 380 LEU A C 1
ATOM 2788 O O . LEU A 1 380 ? 0.569 4.085 15.390 1.00 98.25 380 LEU A O 1
ATOM 2792 N N . LEU A 1 381 ? -1.312 3.767 16.596 1.00 98.38 381 LEU A N 1
ATOM 2793 C CA . LEU A 1 381 ? -1.598 2.397 16.173 1.00 98.38 381 LEU A CA 1
ATOM 2794 C C . LEU A 1 381 ? -2.950 2.329 15.464 1.00 98.38 381 LEU A C 1
ATOM 2796 O O . LEU A 1 381 ? -3.913 3.006 15.847 1.00 98.38 381 LEU A O 1
ATOM 2800 N N . CYS A 1 382 ? -3.033 1.504 14.421 1.00 96.56 382 CYS A N 1
ATOM 2801 C CA . CYS A 1 382 ? -4.276 1.295 13.689 1.00 96.56 382 CYS A CA 1
ATOM 2802 C C . CYS A 1 382 ? -4.343 -0.104 13.054 1.00 96.56 382 CYS A C 1
ATOM 2804 O O . CYS A 1 382 ? -3.343 -0.623 12.566 1.00 96.56 382 CYS A O 1
ATOM 2806 N N . ASN A 1 383 ? -5.543 -0.690 13.059 1.00 97.06 383 ASN A N 1
ATOM 2807 C CA . ASN A 1 383 ? -5.923 -1.949 12.422 1.00 97.06 383 ASN A CA 1
ATOM 2808 C C . ASN A 1 383 ? -4.976 -3.130 12.710 1.00 97.06 383 ASN A C 1
ATOM 2810 O O . ASN A 1 383 ? -4.361 -3.680 11.802 1.00 97.06 383 ASN A O 1
ATOM 2814 N N . ILE A 1 384 ? -4.870 -3.511 13.987 1.00 98.69 384 ILE A N 1
ATOM 2815 C CA . ILE A 1 384 ? -4.084 -4.670 14.421 1.00 98.69 384 ILE A CA 1
ATOM 2816 C C . ILE A 1 384 ? -4.895 -5.941 14.165 1.00 98.69 384 ILE A C 1
ATOM 2818 O O . ILE A 1 384 ? -5.995 -6.097 14.703 1.00 98.69 384 ILE A O 1
ATOM 2822 N N . LEU A 1 385 ? -4.343 -6.854 13.369 1.00 98.50 385 LEU A N 1
ATOM 2823 C CA . LEU A 1 385 ? -5.019 -8.065 12.913 1.00 98.50 385 LEU A CA 1
ATOM 2824 C C . LEU A 1 385 ? -4.076 -9.274 12.828 1.00 98.50 385 LEU A C 1
ATOM 2826 O O . LEU A 1 385 ? -2.877 -9.130 12.588 1.00 98.50 385 LEU A O 1
ATOM 2830 N N . ALA A 1 386 ? -4.632 -10.471 13.012 1.00 98.75 386 ALA A N 1
ATOM 2831 C CA . ALA A 1 386 ? -3.946 -11.740 12.790 1.00 98.75 386 ALA A CA 1
ATOM 2832 C C . ALA A 1 386 ? -4.157 -12.227 11.346 1.00 98.75 386 ALA A C 1
ATOM 2834 O O . ALA A 1 386 ? -5.296 -12.251 10.862 1.00 98.75 386 ALA A O 1
ATOM 2835 N N . CYS A 1 387 ? -3.083 -12.680 10.691 1.00 98.75 387 CYS A N 1
ATOM 2836 C CA . CYS A 1 387 ? -3.115 -13.315 9.368 1.00 98.75 387 CYS A CA 1
ATOM 2837 C C . CYS A 1 387 ? -2.617 -14.764 9.424 1.00 98.75 387 CYS A C 1
ATOM 2839 O O . CYS A 1 387 ? -1.828 -15.160 10.291 1.00 98.75 387 CYS A O 1
ATOM 2841 N N . LYS A 1 388 ? -3.124 -15.565 8.487 1.00 98.50 388 LYS A N 1
ATOM 2842 C CA . LYS A 1 388 ? -2.710 -16.955 8.268 1.00 98.50 388 LYS A CA 1
ATOM 2843 C C . LYS A 1 388 ? -1.213 -17.046 7.927 1.00 98.50 388 LYS A C 1
ATOM 2845 O O . LYS A 1 388 ? -0.626 -16.026 7.581 1.00 98.50 388 LYS A O 1
ATOM 2850 N N . PRO A 1 389 ? -0.592 -18.238 7.996 1.00 98.38 389 PRO A N 1
ATOM 2851 C CA . PRO A 1 389 ? 0.790 -18.441 7.559 1.00 98.38 389 PRO A CA 1
ATOM 2852 C C . PRO A 1 389 ? 1.064 -17.849 6.169 1.00 98.38 389 PRO A C 1
ATOM 2854 O O . PRO A 1 389 ? 0.210 -18.013 5.295 1.00 98.38 389 PRO A O 1
ATOM 2857 N N . PRO A 1 390 ? 2.239 -17.242 5.908 1.00 97.19 390 PRO A N 1
ATOM 2858 C CA . PRO A 1 390 ? 2.530 -16.634 4.606 1.00 97.19 390 PRO A CA 1
ATOM 2859 C C . PRO A 1 390 ? 2.487 -17.628 3.433 1.00 97.19 390 PRO A C 1
ATOM 2861 O O . PRO A 1 390 ? 2.288 -17.227 2.289 1.00 97.19 390 PRO A O 1
ATOM 2864 N N . SER A 1 391 ? 2.636 -18.928 3.710 1.00 95.94 391 SER A N 1
ATOM 2865 C CA . SER A 1 391 ? 2.469 -20.011 2.735 1.00 95.94 391 SER A CA 1
ATOM 2866 C C . SER A 1 391 ? 1.008 -20.295 2.354 1.00 95.94 391 SER A C 1
ATOM 2868 O O . SER A 1 391 ? 0.766 -20.971 1.355 1.00 95.94 391 SER A O 1
ATOM 2870 N N . SER A 1 392 ? 0.028 -19.801 3.120 1.00 97.75 392 SER A N 1
ATOM 2871 C CA . SER A 1 392 ? -1.396 -19.958 2.811 1.00 97.75 392 SER A CA 1
ATOM 2872 C C . SER A 1 392 ? -1.797 -19.031 1.658 1.00 97.75 392 SER A C 1
ATOM 2874 O O . SER A 1 392 ? -1.507 -17.832 1.738 1.00 97.75 392 SER A O 1
ATOM 2876 N N . PRO A 1 393 ? -2.518 -19.513 0.627 1.00 95.81 393 PRO A N 1
ATOM 2877 C CA . PRO A 1 393 ? -2.970 -18.674 -0.488 1.00 95.81 393 PRO A CA 1
ATOM 2878 C C . PRO A 1 393 ? -3.806 -17.456 -0.063 1.00 95.81 393 PRO A C 1
ATOM 2880 O O . PRO A 1 393 ? -3.723 -16.392 -0.668 1.00 95.81 393 PRO A O 1
ATOM 2883 N N . ASP A 1 394 ? -4.558 -17.584 1.028 1.00 96.44 394 ASP A N 1
ATOM 2884 C CA . ASP A 1 394 ? -5.455 -16.562 1.566 1.00 96.44 394 ASP A CA 1
ATOM 2885 C C . ASP A 1 394 ? -4.872 -15.786 2.763 1.00 96.44 394 ASP A C 1
ATOM 2887 O O . ASP A 1 394 ? -5.612 -15.144 3.508 1.00 96.44 394 ASP A O 1
ATOM 2891 N N . SER A 1 395 ? -3.545 -15.803 2.951 1.00 97.75 395 SER A N 1
ATOM 2892 C CA . SER A 1 395 ? -2.835 -15.011 3.975 1.00 97.75 395 SER A CA 1
ATOM 2893 C C . SER A 1 395 ? -2.794 -13.510 3.653 1.00 97.75 395 SER A C 1
ATOM 2895 O O . SER A 1 395 ? -1.737 -12.920 3.427 1.00 97.75 395 SER A O 1
ATOM 2897 N N . LEU A 1 396 ? -3.965 -12.880 3.575 1.00 98.62 396 LEU A N 1
ATOM 2898 C CA . LEU A 1 396 ? -4.101 -11.451 3.304 1.00 98.62 396 LEU A CA 1
ATOM 2899 C C . LEU A 1 396 ? -3.604 -10.618 4.496 1.00 98.62 396 LEU A C 1
ATOM 2901 O O . LEU A 1 396 ? -3.951 -10.900 5.643 1.00 98.62 396 LEU A O 1
ATOM 2905 N N . ASN A 1 397 ? -2.816 -9.578 4.233 1.00 98.56 397 ASN A N 1
ATOM 2906 C CA . ASN A 1 397 ? -2.291 -8.659 5.245 1.00 98.56 397 ASN A CA 1
ATOM 2907 C C . ASN A 1 397 ? -2.222 -7.215 4.696 1.00 98.56 397 ASN A C 1
ATOM 2909 O O . ASN A 1 397 ? -2.526 -6.975 3.530 1.00 98.56 397 ASN A O 1
ATOM 2913 N N . LEU A 1 398 ? -1.832 -6.234 5.520 1.00 97.88 398 LEU A N 1
ATOM 2914 C CA . LEU A 1 398 ? -1.783 -4.812 5.118 1.00 97.88 398 LEU A CA 1
ATOM 2915 C C . LEU A 1 398 ? -0.604 -4.476 4.185 1.00 97.88 398 LEU A C 1
ATOM 2917 O O . LEU A 1 398 ? -0.542 -3.402 3.577 1.00 97.88 398 LEU A O 1
ATOM 2921 N N . GLN A 1 399 ? 0.364 -5.381 4.076 1.00 97.56 399 GLN A N 1
ATOM 2922 C CA . GLN A 1 399 ? 1.474 -5.280 3.143 1.00 97.56 399 GLN A CA 1
ATOM 2923 C C . GLN A 1 399 ? 1.176 -5.923 1.779 1.00 97.56 399 GLN A C 1
ATOM 2925 O O . GLN A 1 399 ? 1.912 -5.618 0.836 1.00 97.56 399 GLN A O 1
ATOM 2930 N N . SER A 1 400 ? 0.119 -6.729 1.654 1.00 98.19 400 SER A N 1
ATOM 2931 C CA . SER A 1 400 ? -0.338 -7.314 0.394 1.00 98.19 400 SER A CA 1
ATOM 2932 C C . SER A 1 400 ? -0.942 -6.261 -0.546 1.00 98.19 400 SER A C 1
ATOM 2934 O O . SER A 1 400 ? -1.440 -5.212 -0.127 1.00 98.19 400 SER A O 1
ATOM 2936 N N . LEU A 1 401 ? -0.952 -6.585 -1.838 1.00 98.00 401 LEU A N 1
ATOM 2937 C CA . LEU A 1 401 ? -1.799 -5.950 -2.846 1.00 98.00 401 LEU A CA 1
ATOM 2938 C C . LEU A 1 401 ? -2.986 -6.858 -3.178 1.00 98.00 401 LEU A C 1
ATOM 2940 O O . LEU A 1 401 ? -2.868 -8.076 -3.058 1.00 98.00 401 LEU A O 1
ATOM 2944 N N . ILE A 1 402 ? -4.096 -6.287 -3.648 1.00 98.06 402 ILE A N 1
ATOM 2945 C CA . ILE A 1 402 ? -5.315 -7.022 -4.021 1.00 98.06 402 ILE A CA 1
ATOM 2946 C C . ILE A 1 402 ? -5.796 -6.638 -5.429 1.00 98.06 402 ILE A C 1
ATOM 2948 O O . ILE A 1 402 ? -5.696 -5.479 -5.829 1.00 98.06 402 ILE A O 1
ATOM 2952 N N . SER A 1 403 ? -6.275 -7.609 -6.207 1.00 97.50 403 SER A N 1
ATOM 2953 C CA . SER A 1 403 ? -6.759 -7.427 -7.589 1.00 97.50 403 SER A CA 1
ATOM 2954 C C . SER A 1 403 ? -7.621 -8.622 -8.013 1.00 97.50 403 SER A C 1
ATOM 2956 O O . SER A 1 403 ? -7.564 -9.673 -7.368 1.00 97.50 403 SER A O 1
ATOM 2958 N N . LYS A 1 404 ? -8.362 -8.529 -9.124 1.00 96.31 404 LYS A N 1
ATOM 2959 C CA . LYS A 1 404 ? -8.917 -9.723 -9.794 1.00 96.31 404 LYS A CA 1
ATOM 2960 C C . LYS A 1 404 ? -7.877 -10.422 -10.679 1.00 96.31 404 LYS A C 1
ATOM 2962 O O . LYS A 1 404 ? -8.167 -11.477 -11.234 1.00 96.31 404 LYS A O 1
ATOM 2967 N N . ASN A 1 405 ? -6.661 -9.864 -10.786 1.00 94.94 405 ASN A N 1
ATOM 2968 C CA . ASN A 1 405 ? -5.541 -10.411 -11.561 1.00 94.94 405 ASN A CA 1
ATOM 2969 C C . ASN A 1 405 ? -5.894 -10.614 -13.049 1.00 94.94 405 ASN A C 1
ATOM 2971 O O . ASN A 1 405 ? -5.525 -11.609 -13.673 1.00 94.94 405 ASN A O 1
ATOM 2975 N N . THR A 1 406 ? -6.635 -9.660 -13.616 1.00 88.50 406 THR A N 1
ATOM 2976 C CA . THR A 1 406 ? -6.965 -9.615 -15.047 1.00 88.50 406 THR A CA 1
ATOM 2977 C C . THR A 1 406 ? -6.018 -8.649 -15.768 1.00 88.50 406 THR A C 1
ATOM 2979 O O . THR A 1 406 ? -5.575 -7.668 -15.179 1.00 88.50 406 THR A O 1
ATOM 2982 N N . GLY A 1 407 ? -5.651 -8.927 -17.026 1.00 83.75 407 GLY A N 1
ATOM 2983 C CA . GLY A 1 407 ? -4.464 -8.332 -17.673 1.00 83.75 407 GLY A CA 1
ATOM 2984 C C . GLY A 1 407 ? -4.287 -6.808 -17.527 1.00 83.75 407 GLY A C 1
ATOM 2985 O O . GLY A 1 407 ? -3.205 -6.334 -17.173 1.00 83.75 407 GLY A O 1
ATOM 2986 N N . ASP A 1 408 ? -5.345 -6.025 -17.744 1.00 85.31 408 ASP A N 1
ATOM 2987 C CA . ASP A 1 408 ? -5.280 -4.556 -17.691 1.00 85.31 408 ASP A CA 1
ATOM 2988 C C . ASP A 1 408 ? -5.599 -3.946 -16.327 1.00 85.31 408 ASP A C 1
ATOM 2990 O O . ASP A 1 408 ? -5.433 -2.743 -16.137 1.00 85.31 408 ASP A O 1
ATOM 2994 N N . GLU A 1 409 ? -5.993 -4.755 -15.356 1.00 90.75 409 GLU A N 1
ATOM 2995 C CA . GLU A 1 409 ? -6.356 -4.262 -14.039 1.00 90.75 409 GLU A CA 1
ATOM 2996 C C . GLU A 1 409 ? -5.130 -3.800 -13.245 1.00 90.75 409 GLU A C 1
ATOM 2998 O O . GLU A 1 409 ? -4.005 -4.265 -13.461 1.00 90.75 409 GLU A O 1
ATOM 3003 N N . CYS A 1 410 ? -5.360 -2.841 -12.353 1.00 91.94 410 CYS A N 1
ATOM 3004 C CA . CYS A 1 410 ? -4.390 -2.411 -11.359 1.00 91.94 410 CYS A CA 1
ATOM 3005 C C . CYS A 1 410 ? -4.288 -3.426 -10.217 1.00 91.94 410 CYS A C 1
ATOM 3007 O O . CYS A 1 410 ? -5.259 -4.101 -9.857 1.00 91.94 410 CYS A O 1
ATOM 3009 N N . TRP A 1 411 ? -3.135 -3.435 -9.561 1.00 95.88 411 TRP A N 1
ATOM 3010 C CA . TRP A 1 411 ? -3.060 -3.890 -8.178 1.00 95.88 411 TRP A CA 1
ATOM 3011 C C . TRP A 1 411 ? -3.413 -2.748 -7.222 1.00 95.88 411 TRP A C 1
ATOM 3013 O O . TRP A 1 411 ? -2.963 -1.614 -7.393 1.00 95.88 411 TRP A O 1
ATOM 3023 N N . TYR A 1 412 ? -4.212 -3.049 -6.198 1.00 96.19 412 TYR A N 1
ATOM 3024 C CA . TYR A 1 412 ? -4.666 -2.065 -5.222 1.00 96.19 412 TYR A CA 1
ATOM 3025 C C . TYR A 1 412 ? -3.974 -2.255 -3.867 1.00 96.19 412 TYR A C 1
ATOM 3027 O O . TYR A 1 412 ? -3.884 -3.385 -3.379 1.00 96.19 412 TYR A O 1
ATOM 3035 N N . PRO A 1 413 ? -3.501 -1.169 -3.232 1.00 95.62 413 PRO A N 1
ATOM 3036 C CA . PRO A 1 413 ? -2.978 -1.213 -1.872 1.00 95.62 413 PRO A CA 1
ATOM 3037 C C . PRO A 1 413 ? -4.120 -1.398 -0.863 1.00 95.62 413 PRO A C 1
ATOM 3039 O O . PRO A 1 413 ? -5.230 -0.898 -1.063 1.00 95.62 413 PRO A O 1
ATOM 3042 N N . ILE A 1 414 ? -3.838 -2.056 0.258 1.00 96.06 414 ILE A N 1
ATOM 3043 C CA . ILE A 1 414 ? -4.816 -2.252 1.331 1.00 96.06 414 ILE A CA 1
ATOM 3044 C C . ILE A 1 414 ? -4.628 -1.175 2.400 1.00 96.06 414 ILE A C 1
ATOM 3046 O O . ILE A 1 414 ? -3.555 -1.033 2.980 1.00 96.06 414 ILE A O 1
ATOM 3050 N N . MET A 1 415 ? -5.689 -0.415 2.665 1.00 93.94 415 MET A N 1
ATOM 3051 C CA . MET A 1 415 ? -5.747 0.577 3.740 1.00 93.94 415 MET A CA 1
ATOM 3052 C C . MET A 1 415 ? -6.075 -0.091 5.067 1.00 93.94 415 MET A C 1
ATOM 3054 O O . MET A 1 415 ? -5.432 0.174 6.076 1.00 93.94 415 MET A O 1
ATOM 3058 N N . SER A 1 416 ? -7.098 -0.940 5.068 1.00 95.81 416 SER A N 1
ATOM 3059 C CA . SER A 1 416 ? -7.544 -1.656 6.256 1.00 95.81 416 SER A CA 1
ATOM 3060 C C . SER A 1 416 ? -8.351 -2.893 5.897 1.00 95.81 416 SER A C 1
ATOM 3062 O O . SER A 1 416 ? -8.946 -2.977 4.819 1.00 95.81 416 SER A O 1
ATOM 3064 N N . ILE A 1 417 ? -8.373 -3.846 6.821 1.00 97.81 417 ILE A N 1
ATOM 3065 C CA . ILE A 1 417 ? -9.192 -5.052 6.769 1.00 97.81 417 ILE A CA 1
ATOM 3066 C C . ILE A 1 417 ? -10.000 -5.092 8.058 1.00 97.81 417 ILE A C 1
ATOM 3068 O O . ILE A 1 417 ? -9.439 -5.010 9.147 1.00 97.81 417 ILE A O 1
ATOM 3072 N N . ASN A 1 418 ? -11.317 -5.181 7.935 1.00 95.88 418 ASN A N 1
ATOM 3073 C CA . ASN A 1 418 ? -12.215 -5.315 9.069 1.00 95.88 418 ASN A CA 1
ATOM 3074 C C . ASN A 1 418 ? -13.246 -6.395 8.726 1.00 95.88 418 ASN A C 1
ATOM 3076 O O . ASN A 1 418 ? -14.142 -6.174 7.907 1.00 95.88 418 ASN A O 1
ATOM 3080 N N . ASP A 1 419 ? -13.049 -7.582 9.295 1.00 95.50 419 ASP A N 1
ATOM 3081 C CA . ASP A 1 419 ? -13.746 -8.815 8.934 1.00 95.50 419 ASP A CA 1
ATOM 3082 C C . ASP A 1 419 ? -13.663 -9.085 7.417 1.00 95.50 419 ASP A C 1
ATOM 3084 O O . ASP A 1 419 ? -12.586 -9.253 6.847 1.00 95.50 419 ASP A O 1
ATOM 3088 N N . ARG A 1 420 ? -14.811 -9.086 6.732 1.00 97.62 420 ARG A N 1
ATOM 3089 C CA . ARG A 1 420 ? -14.927 -9.296 5.281 1.00 97.62 420 ARG A CA 1
ATOM 3090 C C . ARG A 1 420 ? -14.606 -8.047 4.455 1.00 97.62 420 ARG A C 1
ATOM 3092 O O . ARG A 1 420 ? -14.503 -8.133 3.233 1.00 97.62 420 ARG A O 1
ATOM 3099 N N . ARG A 1 421 ? -14.526 -6.871 5.083 1.00 97.50 421 ARG A N 1
ATOM 3100 C CA . ARG A 1 421 ? -14.364 -5.586 4.396 1.00 97.50 421 ARG A CA 1
ATOM 3101 C C . ARG A 1 421 ? -12.886 -5.260 4.239 1.00 97.50 421 ARG A C 1
ATOM 3103 O O . ARG A 1 421 ? -12.220 -4.943 5.220 1.00 97.50 421 ARG A O 1
ATOM 3110 N N . VAL A 1 422 ? -12.412 -5.230 2.999 1.00 98.06 422 VAL A N 1
ATOM 3111 C CA . VAL A 1 422 ? -11.082 -4.731 2.639 1.00 98.06 422 VAL A CA 1
ATOM 3112 C C . VAL A 1 422 ? -11.244 -3.353 2.008 1.00 98.06 422 VAL A C 1
ATOM 3114 O O . VAL A 1 422 ? -11.977 -3.191 1.032 1.00 98.06 422 VAL A O 1
ATOM 3117 N N . MET A 1 423 ? -10.588 -2.343 2.573 1.00 95.44 423 MET A N 1
ATOM 3118 C CA . MET A 1 423 ? -10.611 -0.980 2.046 1.00 95.44 423 MET A CA 1
ATOM 3119 C C . MET A 1 423 ? -9.347 -0.699 1.237 1.00 95.44 423 MET A C 1
ATOM 3121 O O . MET A 1 423 ? -8.240 -0.928 1.718 1.00 95.44 423 MET A O 1
ATOM 3125 N N . ILE A 1 424 ? -9.513 -0.144 0.039 1.00 93.62 424 ILE A N 1
ATOM 3126 C CA . ILE A 1 424 ? -8.421 0.291 -0.838 1.00 93.62 424 ILE A CA 1
ATOM 3127 C C . ILE A 1 424 ? -7.785 1.575 -0.282 1.00 93.62 424 ILE A C 1
ATOM 3129 O O . ILE A 1 424 ? -8.500 2.536 0.038 1.00 93.62 424 ILE A O 1
ATOM 3133 N N . ASP A 1 425 ? -6.452 1.608 -0.187 1.00 89.69 425 ASP A N 1
ATOM 3134 C CA . ASP A 1 425 ? -5.692 2.817 0.180 1.00 89.69 425 ASP A CA 1
ATOM 3135 C C . ASP A 1 425 ? -5.590 3.775 -1.008 1.00 89.69 425 ASP A C 1
ATOM 3137 O O . ASP A 1 425 ? -5.580 3.363 -2.167 1.00 89.69 425 ASP A O 1
ATOM 3141 N N . THR A 1 426 ? -5.554 5.075 -0.733 1.00 77.12 426 THR A N 1
ATOM 3142 C CA . THR A 1 426 ? -5.529 6.099 -1.783 1.00 77.12 426 THR A CA 1
ATOM 3143 C C . THR A 1 426 ? -4.500 7.164 -1.449 1.00 77.12 426 THR A C 1
ATOM 3145 O O . THR A 1 426 ? -4.725 7.963 -0.544 1.00 77.12 426 THR A O 1
ATOM 3148 N N . GLY A 1 427 ? -3.423 7.181 -2.232 1.00 60.91 427 GLY A N 1
ATOM 3149 C CA . GLY A 1 427 ? -2.461 8.254 -2.419 1.00 60.91 427 GLY A CA 1
ATOM 3150 C C . GLY A 1 427 ? -1.669 8.628 -1.185 1.00 60.91 427 GLY A C 1
ATOM 3151 O O . GLY A 1 427 ? -1.981 9.606 -0.513 1.00 60.91 427 GLY A O 1
ATOM 3152 N N . GLY A 1 428 ? -0.565 7.914 -0.984 1.00 57.47 428 GLY A N 1
ATOM 3153 C CA . GLY A 1 428 ? 0.527 8.368 -0.149 1.00 57.47 428 GLY A CA 1
ATOM 3154 C C . GLY A 1 428 ? 0.264 8.217 1.336 1.00 57.47 428 GLY A C 1
ATOM 3155 O O . GLY A 1 428 ? -0.619 8.836 1.913 1.00 57.47 428 GLY A O 1
ATOM 3156 N N . VAL A 1 429 ? 1.132 7.475 1.997 1.00 48.84 429 VAL A N 1
ATOM 3157 C CA . VAL A 1 429 ? 1.201 7.235 3.448 1.00 48.84 429 VAL A CA 1
ATOM 3158 C C . VAL A 1 429 ? 1.291 8.490 4.339 1.00 48.84 429 VAL A C 1
ATOM 3160 O O . VAL A 1 429 ? 1.245 8.364 5.561 1.00 48.84 429 VAL A O 1
ATOM 3163 N N . ASN A 1 430 ? 1.278 9.689 3.743 1.00 48.75 430 ASN A N 1
ATOM 3164 C CA . ASN A 1 430 ? 1.172 10.989 4.409 1.00 48.75 430 ASN A CA 1
ATOM 3165 C C . ASN A 1 430 ? -0.151 11.729 4.226 1.00 48.75 430 ASN A C 1
ATOM 3167 O O . ASN A 1 430 ? -0.361 12.715 4.929 1.00 48.75 430 ASN A O 1
ATOM 3171 N N . ASN A 1 431 ? -1.084 11.245 3.399 1.00 47.59 431 ASN A N 1
ATOM 3172 C CA . ASN A 1 431 ? -2.469 11.729 3.424 1.00 47.59 431 ASN A CA 1
ATOM 3173 C C . ASN A 1 431 ? -3.236 11.059 4.570 1.00 47.59 431 ASN A C 1
ATOM 3175 O O . ASN A 1 431 ? -4.273 10.420 4.426 1.00 47.59 431 ASN A O 1
ATOM 3179 N N . ASN A 1 432 ? -2.633 11.237 5.741 1.00 44.75 432 ASN A N 1
ATOM 3180 C CA . ASN A 1 432 ? -3.257 11.616 6.981 1.00 44.75 432 ASN A CA 1
ATOM 3181 C C . ASN A 1 432 ? -4.442 12.548 6.704 1.00 44.75 432 ASN A C 1
ATOM 3183 O O . ASN A 1 432 ? -4.280 13.740 6.448 1.00 44.75 432 ASN A O 1
ATOM 3187 N N . THR A 1 433 ? -5.625 11.967 6.616 1.00 46.50 433 THR A N 1
ATOM 3188 C CA . THR A 1 433 ? -6.840 12.450 7.262 1.00 46.50 433 THR A CA 1
ATOM 3189 C C . THR A 1 433 ? -7.949 11.504 6.836 1.00 46.50 433 THR A C 1
ATOM 3191 O O . THR A 1 433 ? -8.146 11.228 5.651 1.00 46.50 433 THR A O 1
ATOM 3194 N N . ASN A 1 434 ? -8.723 11.031 7.813 1.00 48.00 434 ASN A N 1
ATOM 3195 C CA . ASN A 1 434 ? -10.153 10.836 7.600 1.00 48.00 434 ASN A CA 1
ATOM 3196 C C . ASN A 1 434 ? -10.607 11.983 6.669 1.00 48.00 434 ASN A C 1
ATOM 3198 O O . ASN A 1 434 ? -10.342 13.113 7.063 1.00 48.00 434 ASN A O 1
ATOM 3202 N N . PRO A 1 435 ? -11.105 11.761 5.435 1.00 45.50 435 PRO A N 1
ATOM 3203 C CA . PRO A 1 435 ? -11.272 12.769 4.380 1.00 45.50 435 PRO A CA 1
ATOM 3204 C C . PRO A 1 435 ? -12.310 13.829 4.772 1.00 45.50 435 PRO A C 1
ATOM 3206 O O . PRO A 1 435 ? -13.399 13.943 4.215 1.00 45.50 435 PRO A O 1
ATOM 3209 N N . LEU A 1 436 ? -11.956 14.634 5.764 1.00 44.28 436 LEU A N 1
ATOM 3210 C CA . LEU A 1 436 ? -12.750 15.673 6.385 1.00 44.28 436 LEU A CA 1
ATOM 3211 C C . LEU A 1 436 ? -12.913 16.834 5.393 1.00 44.28 436 LEU A C 1
ATOM 3213 O O . LEU A 1 436 ? -13.863 17.597 5.521 1.00 44.28 436 LEU A O 1
ATOM 3217 N N . THR A 1 437 ? -12.054 16.939 4.364 1.00 41.94 437 THR A N 1
ATOM 3218 C CA . THR A 1 437 ? -12.078 18.062 3.409 1.00 41.94 437 THR A CA 1
ATOM 3219 C C . THR A 1 437 ? -11.698 17.738 1.959 1.00 41.94 437 THR A C 1
ATOM 3221 O O . THR A 1 437 ? -12.176 18.437 1.070 1.00 41.94 437 THR A O 1
ATOM 3224 N N . SER A 1 438 ? -10.902 16.704 1.654 1.00 48.25 438 SER A N 1
ATOM 3225 C CA . SER A 1 438 ? -10.442 16.491 0.270 1.00 48.25 438 SER A CA 1
ATOM 3226 C C . SER A 1 438 ? -11.494 15.800 -0.603 1.00 48.25 438 SER A C 1
ATOM 3228 O O . SER A 1 438 ? -12.214 14.905 -0.155 1.00 48.25 438 SER A O 1
ATOM 3230 N N . SER A 1 439 ? -11.567 16.186 -1.877 1.00 54.62 439 SER A N 1
ATOM 3231 C CA . SER A 1 439 ? -12.362 15.558 -2.944 1.00 54.62 439 SER A CA 1
ATOM 3232 C C . SER A 1 439 ? -11.854 14.161 -3.343 1.00 54.62 439 SER A C 1
ATOM 3234 O O . SER A 1 439 ? -12.136 13.707 -4.449 1.00 54.62 439 SER A O 1
ATOM 3236 N N . ASN A 1 440 ? -11.102 13.479 -2.468 1.00 57.31 440 ASN A N 1
ATOM 3237 C CA . ASN A 1 440 ? -10.415 12.225 -2.761 1.00 57.31 440 ASN A CA 1
ATOM 3238 C C . ASN A 1 440 ? -11.399 11.085 -2.986 1.00 57.31 440 ASN A C 1
ATOM 3240 O O . ASN A 1 440 ? -11.963 10.523 -2.047 1.00 57.31 440 ASN A O 1
ATOM 3244 N N . ARG A 1 441 ? -11.548 10.727 -4.256 1.00 64.44 441 ARG A N 1
ATOM 3245 C CA . ARG A 1 441 ? -12.426 9.667 -4.743 1.00 64.44 441 ARG A CA 1
ATOM 3246 C C . ARG A 1 441 ? -11.610 8.537 -5.356 1.00 64.44 441 ARG A C 1
ATOM 3248 O O . ARG A 1 441 ? -11.967 8.102 -6.430 1.00 64.44 441 ARG A O 1
ATOM 3255 N N . GLY A 1 442 ? -10.491 8.116 -4.759 1.00 75.56 442 GLY A N 1
ATOM 3256 C CA . GLY A 1 442 ? -9.789 6.921 -5.252 1.00 75.56 442 GLY A CA 1
ATOM 3257 C C . GLY A 1 442 ? -10.645 5.656 -5.077 1.00 75.56 442 GLY A C 1
ATOM 3258 O O . GLY A 1 442 ? -11.678 5.710 -4.424 1.00 75.56 442 GLY A O 1
ATOM 3259 N N . GLY A 1 443 ? -10.234 4.508 -5.618 1.00 87.25 443 GLY A N 1
ATOM 3260 C CA . GLY A 1 443 ? -10.960 3.237 -5.474 1.00 87.25 443 GLY A CA 1
ATOM 3261 C C . GLY A 1 443 ? -10.920 2.380 -6.736 1.00 87.25 443 GLY A C 1
ATOM 3262 O O . GLY A 1 443 ? -10.097 2.611 -7.622 1.00 87.25 443 GLY A O 1
ATOM 3263 N N . TYR A 1 444 ? -11.803 1.386 -6.805 1.00 92.19 444 TYR A N 1
ATOM 3264 C CA . TYR A 1 444 ? -11.881 0.448 -7.918 1.00 92.19 444 TYR A CA 1
ATOM 3265 C C . TYR A 1 444 ? -12.690 1.006 -9.099 1.00 92.19 444 TYR A C 1
ATOM 3267 O O . TYR A 1 444 ? -13.812 1.503 -8.954 1.00 92.19 444 TYR A O 1
ATOM 3275 N N . TYR A 1 445 ? -12.117 0.863 -10.295 1.00 89.94 445 TYR A N 1
ATOM 3276 C CA . TYR A 1 445 ? -12.747 1.172 -11.574 1.00 89.94 445 TYR A CA 1
ATOM 3277 C C . TYR A 1 445 ? -12.933 -0.117 -12.374 1.00 89.94 445 TYR A C 1
ATOM 3279 O O . TYR A 1 445 ? -11.971 -0.854 -1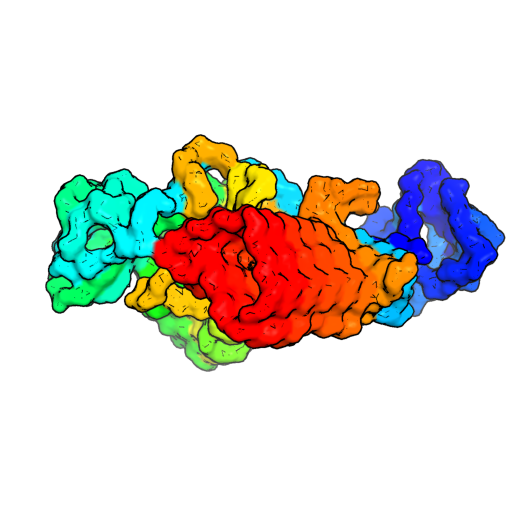2.575 1.00 89.94 445 TYR A O 1
ATOM 3287 N N . GLY A 1 446 ? -14.146 -0.373 -12.863 1.00 90.81 446 GLY A N 1
ATOM 3288 C CA . GLY A 1 446 ? -14.436 -1.550 -13.672 1.00 90.81 446 GLY A CA 1
ATOM 3289 C C . GLY A 1 446 ? -15.902 -1.958 -13.598 1.00 90.81 446 GLY A C 1
ATOM 3290 O O . GLY A 1 446 ? -16.792 -1.128 -13.439 1.00 90.81 446 GLY A O 1
ATOM 3291 N N . VAL A 1 447 ? -16.158 -3.256 -13.714 1.00 92.44 447 VAL A N 1
ATOM 3292 C CA . VAL A 1 447 ? -17.501 -3.825 -13.565 1.00 92.44 447 VAL A CA 1
ATOM 3293 C C . VAL A 1 447 ? -17.742 -4.161 -12.097 1.00 92.44 447 VAL A C 1
ATOM 3295 O O . VAL A 1 447 ? -16.846 -4.683 -11.433 1.00 92.44 447 VAL A O 1
ATOM 3298 N N . THR A 1 448 ? -18.936 -3.844 -11.591 1.00 94.81 448 THR A N 1
ATOM 3299 C CA . THR A 1 448 ? -19.389 -4.347 -10.289 1.00 94.81 448 THR A CA 1
ATOM 3300 C C . THR A 1 448 ? -19.732 -5.825 -10.422 1.00 94.81 448 THR A C 1
ATOM 3302 O O . THR A 1 448 ? -20.662 -6.171 -11.147 1.00 94.81 448 THR A O 1
ATOM 3305 N N . GLU A 1 449 ? -18.998 -6.692 -9.734 1.00 96.88 449 GLU A N 1
ATOM 3306 C CA . GLU A 1 449 ? -19.125 -8.145 -9.866 1.00 96.88 449 GLU A CA 1
ATOM 3307 C C . GLU A 1 449 ? -18.606 -8.872 -8.618 1.00 96.88 449 GLU A C 1
ATOM 3309 O O . GLU A 1 449 ? -17.718 -8.373 -7.924 1.00 96.88 449 GLU A O 1
ATOM 3314 N N . ASN A 1 450 ? -19.163 -10.054 -8.330 1.00 97.94 450 ASN A N 1
ATOM 3315 C CA . ASN A 1 450 ? -18.573 -10.989 -7.371 1.00 97.94 450 ASN A CA 1
ATOM 3316 C C . ASN A 1 450 ? -17.679 -11.967 -8.133 1.00 97.94 450 ASN A C 1
ATOM 3318 O O . ASN A 1 450 ? -18.171 -12.708 -8.984 1.00 97.94 450 ASN A O 1
ATOM 3322 N N . VAL A 1 451 ? -16.380 -11.952 -7.856 1.00 98.06 451 VAL A N 1
ATOM 3323 C CA . VAL A 1 451 ? -15.380 -12.629 -8.691 1.00 98.06 451 VAL A CA 1
ATOM 3324 C C . VAL A 1 451 ? -14.195 -13.104 -7.863 1.00 98.06 451 VAL A C 1
ATOM 3326 O O . VAL A 1 451 ? -13.916 -12.591 -6.772 1.00 98.06 451 VAL A O 1
ATOM 3329 N N . THR A 1 452 ? -13.486 -14.102 -8.389 1.00 98.25 452 THR A N 1
ATOM 3330 C CA . THR A 1 452 ? -12.242 -14.586 -7.798 1.00 98.25 452 THR A CA 1
ATOM 3331 C C . THR A 1 452 ? -11.250 -13.443 -7.649 1.00 98.25 452 THR A C 1
ATOM 3333 O O . THR A 1 452 ? -10.989 -12.670 -8.566 1.00 98.25 452 THR A O 1
ATOM 3336 N N . THR A 1 453 ? -10.724 -13.341 -6.441 1.00 98.38 453 THR A N 1
ATOM 3337 C CA . THR A 1 453 ? -9.886 -12.253 -5.973 1.00 98.38 453 THR A CA 1
ATOM 3338 C C . THR A 1 453 ? -8.544 -12.812 -5.542 1.00 98.38 453 THR A C 1
ATOM 3340 O O . THR A 1 453 ? -8.455 -13.836 -4.857 1.00 98.38 453 THR A O 1
ATOM 3343 N N . TYR A 1 454 ? -7.493 -12.116 -5.948 1.00 98.56 454 TYR A N 1
ATOM 3344 C CA . TYR A 1 454 ? -6.114 -12.507 -5.738 1.00 98.56 454 TYR A CA 1
ATOM 3345 C C . TYR A 1 454 ? -5.423 -11.503 -4.832 1.00 98.56 454 TYR A C 1
ATOM 3347 O O . TYR A 1 454 ? -5.694 -10.300 -4.890 1.00 98.56 454 TYR A O 1
ATOM 3355 N N . LYS A 1 455 ? -4.472 -11.999 -4.048 1.00 98.12 455 LYS A N 1
ATOM 3356 C CA . LYS A 1 455 ? -3.453 -11.171 -3.419 1.00 98.12 455 LYS A CA 1
ATOM 3357 C C . LYS A 1 455 ? -2.127 -11.328 -4.138 1.00 98.12 455 LYS A C 1
ATOM 3359 O O . LYS A 1 455 ? -1.857 -12.367 -4.741 1.00 98.12 455 LYS A O 1
ATOM 3364 N N . ARG A 1 456 ? -1.276 -10.320 -4.006 1.00 97.44 456 ARG A N 1
ATOM 3365 C CA . ARG A 1 456 ? 0.130 -10.372 -4.403 1.00 97.44 456 ARG A CA 1
ATOM 3366 C C . ARG A 1 456 ? 0.991 -9.834 -3.272 1.00 97.44 456 ARG A C 1
ATOM 3368 O O . ARG A 1 456 ? 0.723 -8.757 -2.742 1.00 97.44 456 ARG A O 1
ATOM 3375 N N . GLU A 1 457 ? 2.039 -10.577 -2.941 1.00 97.81 457 GLU A N 1
ATOM 3376 C CA . GLU A 1 457 ? 3.111 -10.091 -2.076 1.00 97.81 457 GLU A CA 1
ATOM 3377 C C . GLU A 1 457 ? 4.198 -9.411 -2.913 1.00 97.81 457 GLU A C 1
ATOM 3379 O O . GLU A 1 457 ? 4.371 -9.697 -4.099 1.00 97.81 457 GLU A O 1
ATOM 3384 N N . THR A 1 458 ? 4.934 -8.496 -2.296 1.00 97.62 458 THR A N 1
ATOM 3385 C CA . THR A 1 458 ? 5.969 -7.681 -2.950 1.00 97.62 458 THR A CA 1
ATOM 3386 C C . THR A 1 458 ? 7.316 -7.879 -2.260 1.00 97.62 458 THR A C 1
ATOM 3388 O O . THR A 1 458 ? 7.383 -8.380 -1.136 1.00 97.62 458 THR A O 1
ATOM 3391 N N . ILE A 1 459 ? 8.400 -7.468 -2.917 1.00 97.81 459 ILE A N 1
ATOM 3392 C CA . ILE A 1 459 ? 9.737 -7.465 -2.319 1.00 97.81 459 ILE A CA 1
ATOM 3393 C C . ILE A 1 459 ? 9.895 -6.171 -1.523 1.00 97.81 459 ILE A C 1
ATOM 3395 O O . ILE A 1 459 ? 9.843 -5.074 -2.084 1.00 97.81 459 ILE A O 1
ATOM 3399 N N . LYS A 1 460 ? 10.087 -6.290 -0.208 1.00 96.50 460 LYS A N 1
ATOM 3400 C CA . LYS A 1 460 ? 10.268 -5.124 0.663 1.00 96.50 460 LYS A CA 1
ATOM 3401 C C . LYS A 1 460 ? 11.686 -4.590 0.510 1.00 96.50 460 LYS A C 1
ATOM 3403 O O . LYS A 1 460 ? 12.649 -5.337 0.672 1.00 96.50 460 LYS A O 1
ATOM 3408 N N . THR A 1 461 ? 11.818 -3.305 0.203 1.00 95.75 461 THR A N 1
ATOM 3409 C CA . THR A 1 461 ? 13.122 -2.632 0.208 1.00 95.75 461 THR A CA 1
ATOM 3410 C C . THR A 1 461 ? 13.391 -1.998 1.566 1.00 95.75 461 THR A C 1
ATOM 3412 O O . THR A 1 461 ? 12.494 -1.882 2.402 1.00 95.75 461 THR A O 1
ATOM 3415 N N . ASN A 1 462 ? 14.623 -1.537 1.783 1.00 93.38 462 ASN A N 1
ATOM 3416 C CA . ASN A 1 462 ? 14.927 -0.715 2.949 1.00 93.38 462 ASN A CA 1
ATOM 3417 C C . ASN A 1 462 ? 14.020 0.522 2.976 1.00 93.38 462 ASN A C 1
ATOM 3419 O O . ASN A 1 462 ? 13.815 1.173 1.949 1.00 93.38 462 ASN A O 1
ATOM 3423 N N . LEU A 1 463 ? 13.504 0.846 4.160 1.00 94.94 463 LEU A N 1
ATOM 3424 C CA . LEU A 1 463 ? 12.710 2.049 4.373 1.00 94.94 463 LEU A CA 1
ATOM 3425 C C . LEU A 1 463 ? 13.588 3.292 4.175 1.00 94.94 463 LEU A C 1
ATOM 3427 O O . LEU A 1 463 ? 14.696 3.375 4.711 1.00 94.94 463 LEU A O 1
ATOM 3431 N N . ALA A 1 464 ? 13.082 4.278 3.441 1.00 95.56 464 ALA A N 1
ATOM 3432 C CA . ALA A 1 464 ? 13.762 5.551 3.241 1.00 95.56 464 ALA A CA 1
ATOM 3433 C C . ALA A 1 464 ? 13.473 6.523 4.394 1.00 95.56 464 ALA A C 1
ATOM 3435 O O . ALA A 1 464 ? 12.338 6.630 4.847 1.00 95.56 464 ALA A O 1
ATOM 3436 N N . SER A 1 465 ? 14.471 7.282 4.848 1.00 94.50 465 SER A N 1
ATOM 3437 C CA . SER A 1 465 ? 14.286 8.293 5.903 1.00 94.50 465 SER A CA 1
ATOM 3438 C C . SER A 1 465 ? 13.775 9.645 5.384 1.00 94.50 465 SER A C 1
ATOM 3440 O O . SER A 1 465 ? 13.340 10.476 6.181 1.00 94.50 465 SER A O 1
ATOM 3442 N N . ALA A 1 466 ? 13.793 9.875 4.064 1.00 94.38 466 ALA A N 1
ATOM 3443 C CA . ALA A 1 466 ? 13.307 11.101 3.432 1.00 94.38 466 ALA A CA 1
ATOM 3444 C C . ALA A 1 466 ? 12.757 10.861 2.012 1.00 94.38 466 ALA A C 1
ATOM 3446 O O . ALA A 1 466 ? 13.117 9.896 1.339 1.00 94.38 466 ALA A O 1
ATOM 3447 N N . PHE A 1 467 ? 11.928 11.787 1.514 1.00 91.62 467 PHE A N 1
ATOM 3448 C CA . PHE A 1 467 ? 11.326 11.722 0.172 1.00 91.62 467 PHE A CA 1
ATOM 3449 C C . PHE A 1 467 ? 12.349 11.535 -0.960 1.00 91.62 467 PHE A C 1
ATOM 3451 O O . PHE A 1 467 ? 12.150 10.702 -1.834 1.00 91.62 467 PHE A O 1
ATOM 3458 N N . GLY A 1 468 ? 13.453 12.288 -0.933 1.00 93.19 468 GLY A N 1
ATOM 3459 C CA . GLY A 1 468 ? 14.470 12.274 -1.990 1.00 93.19 468 GLY A CA 1
ATOM 3460 C C . GLY A 1 468 ? 15.509 11.155 -1.881 1.00 93.19 468 GLY A C 1
ATOM 3461 O O . GLY A 1 468 ? 16.459 11.144 -2.661 1.00 93.19 468 GLY A O 1
ATOM 3462 N N . THR A 1 469 ? 15.384 10.251 -0.903 1.00 95.94 469 THR A N 1
ATOM 3463 C CA . THR A 1 469 ? 16.326 9.141 -0.732 1.00 95.94 469 THR A CA 1
ATOM 3464 C C . THR A 1 469 ? 16.261 8.209 -1.937 1.00 95.94 469 THR A C 1
ATOM 3466 O O . THR A 1 469 ? 15.211 7.682 -2.288 1.00 95.94 469 THR A O 1
ATOM 3469 N N . VAL A 1 470 ? 17.397 7.956 -2.567 1.00 95.81 470 VAL A N 1
ATOM 3470 C CA . VAL A 1 470 ? 17.479 7.016 -3.683 1.00 95.81 470 VAL A CA 1
ATOM 3471 C C . VAL A 1 470 ? 17.514 5.594 -3.124 1.00 95.81 470 VAL A C 1
ATOM 3473 O O . VAL A 1 470 ? 18.502 5.208 -2.506 1.00 95.81 470 VAL A O 1
ATOM 3476 N N . VAL A 1 471 ? 16.434 4.825 -3.301 1.00 95.38 471 VAL A N 1
ATOM 3477 C CA . VAL A 1 471 ? 16.387 3.420 -2.849 1.00 95.38 471 VAL A CA 1
ATOM 3478 C C . VAL A 1 471 ? 16.946 2.497 -3.928 1.00 95.38 471 VAL A C 1
ATOM 3480 O O . VAL A 1 471 ? 17.712 1.584 -3.631 1.00 95.38 471 VAL A O 1
ATOM 3483 N N . GLN A 1 472 ? 16.590 2.756 -5.188 1.00 94.75 472 GLN A N 1
ATOM 3484 C CA . GLN A 1 472 ? 17.107 2.037 -6.351 1.00 94.75 472 GLN A CA 1
ATOM 3485 C C . GLN A 1 472 ? 17.489 3.031 -7.444 1.00 94.75 472 GLN A C 1
ATOM 3487 O O . GLN A 1 472 ? 16.752 3.983 -7.701 1.00 94.75 472 GLN A O 1
ATOM 3492 N N . GLU A 1 473 ? 18.616 2.801 -8.114 1.00 95.06 473 GLU A N 1
ATOM 3493 C CA . GLU A 1 473 ? 19.108 3.685 -9.170 1.00 95.06 473 GLU A CA 1
ATOM 3494 C C . GLU A 1 473 ? 19.843 2.913 -10.252 1.00 95.06 473 GLU A C 1
ATOM 3496 O O . GLU A 1 473 ? 20.719 2.104 -9.954 1.00 95.06 473 GLU A O 1
ATOM 3501 N N . VAL A 1 474 ? 19.526 3.230 -11.505 1.00 94.19 474 VAL A N 1
ATOM 3502 C CA . VAL A 1 474 ? 20.275 2.762 -12.670 1.00 94.19 474 VAL A CA 1
ATOM 3503 C C . VAL A 1 474 ? 21.646 3.433 -12.702 1.00 94.19 474 VAL A C 1
ATOM 3505 O O . VAL A 1 474 ? 21.757 4.653 -12.832 1.00 94.19 474 VAL A O 1
ATOM 3508 N N . GLN A 1 475 ? 22.699 2.626 -12.612 1.00 92.81 475 GLN A N 1
ATOM 3509 C CA . GLN A 1 475 ? 24.064 3.128 -12.460 1.00 92.81 475 GLN A CA 1
ATOM 3510 C C . GLN A 1 475 ? 24.760 3.426 -13.794 1.00 92.81 475 GLN A C 1
ATOM 3512 O O . GLN A 1 475 ? 25.619 4.306 -13.832 1.00 92.81 475 GLN A O 1
ATOM 3517 N N . GLU A 1 476 ? 24.368 2.776 -14.893 1.00 93.12 476 GLU A N 1
ATOM 3518 C CA . GLU A 1 476 ? 25.072 2.876 -16.178 1.00 93.12 476 GLU A CA 1
ATOM 3519 C C . GLU A 1 476 ? 24.132 3.173 -17.355 1.00 93.12 476 GLU A C 1
ATOM 3521 O O . GLU A 1 476 ? 22.940 2.863 -17.315 1.00 93.12 476 GLU A O 1
ATOM 3526 N N . ALA A 1 477 ? 24.663 3.835 -18.385 1.00 93.88 477 ALA A N 1
ATOM 3527 C CA . ALA A 1 477 ? 23.947 4.122 -19.624 1.00 93.88 477 ALA A CA 1
ATOM 3528 C C . ALA A 1 477 ? 24.292 3.094 -20.713 1.00 93.88 477 ALA A C 1
ATOM 3530 O O . ALA A 1 477 ? 25.361 2.487 -20.716 1.00 93.88 477 ALA A O 1
ATOM 3531 N N . GLY A 1 478 ? 23.392 2.923 -21.678 1.00 94.81 478 GLY A N 1
ATOM 3532 C CA . GLY A 1 478 ? 23.696 2.203 -22.909 1.00 94.81 478 GLY A CA 1
ATOM 3533 C C . GLY A 1 478 ? 24.278 3.117 -23.988 1.00 94.81 478 GLY A C 1
ATOM 3534 O O . GLY A 1 478 ? 24.485 4.320 -23.801 1.00 94.81 478 GLY A O 1
ATOM 3535 N N . THR A 1 479 ? 24.462 2.550 -25.175 1.00 95.38 479 THR A N 1
ATOM 3536 C CA . THR A 1 479 ? 24.673 3.299 -26.421 1.00 95.38 479 THR A CA 1
ATOM 3537 C C . THR A 1 479 ? 23.573 2.965 -27.426 1.00 95.38 479 THR A C 1
ATOM 3539 O O . THR A 1 479 ? 22.842 1.992 -27.260 1.00 95.38 479 THR A O 1
ATOM 3542 N N . SER A 1 480 ? 23.470 3.736 -28.510 1.00 93.44 480 SER A N 1
ATOM 3543 C CA . SER A 1 480 ? 22.507 3.458 -29.586 1.00 93.44 480 SER A CA 1
ATOM 3544 C C . SER A 1 480 ? 22.692 2.081 -30.232 1.00 93.44 480 SER A C 1
ATOM 3546 O O . SER A 1 480 ? 21.718 1.488 -30.688 1.00 93.44 480 SER A O 1
ATOM 3548 N N . SER A 1 481 ? 23.925 1.568 -30.268 1.00 94.69 481 SER A N 1
ATOM 3549 C CA . SER A 1 481 ? 24.241 0.229 -30.774 1.00 94.69 481 SER A CA 1
ATOM 3550 C C . SER A 1 481 ? 24.127 -0.867 -29.715 1.00 94.69 481 SER A C 1
ATOM 3552 O O . SER A 1 481 ? 23.881 -2.013 -30.072 1.00 94.69 481 SER A O 1
ATOM 3554 N N . ASN A 1 482 ? 24.301 -0.525 -28.435 1.00 93.75 482 ASN A N 1
ATOM 3555 C CA . ASN A 1 482 ? 24.319 -1.459 -27.312 1.00 93.75 482 ASN A CA 1
ATOM 3556 C C . ASN A 1 482 ? 23.484 -0.887 -26.149 1.00 93.75 482 ASN A C 1
ATOM 3558 O O . ASN A 1 482 ? 24.052 -0.359 -25.183 1.00 93.75 482 ASN A O 1
ATOM 3562 N N . PRO A 1 483 ? 22.141 -0.931 -26.236 1.00 95.06 483 PRO A N 1
ATOM 3563 C CA . PRO A 1 483 ? 21.285 -0.474 -25.151 1.00 95.06 483 PRO A CA 1
ATOM 3564 C C . PRO A 1 483 ? 21.449 -1.372 -23.921 1.00 95.06 483 PRO A C 1
ATOM 3566 O O . PRO A 1 483 ? 21.656 -2.579 -24.038 1.00 95.06 483 PRO A O 1
ATOM 3569 N N . PHE A 1 484 ? 21.343 -0.779 -22.737 1.00 95.19 484 PHE A N 1
ATOM 3570 C CA . PHE A 1 484 ? 21.434 -1.490 -21.467 1.00 95.19 484 PHE A CA 1
ATOM 3571 C C . PHE A 1 484 ? 20.046 -1.989 -21.047 1.00 95.19 484 PHE A C 1
ATOM 3573 O O . PHE A 1 484 ? 19.095 -1.205 -21.046 1.00 95.19 484 PHE A O 1
ATOM 3580 N N . ASN A 1 485 ? 19.902 -3.262 -20.666 1.00 95.19 485 ASN A N 1
ATOM 3581 C CA . ASN A 1 485 ? 18.590 -3.846 -20.353 1.00 95.19 485 ASN A CA 1
ATOM 3582 C C . ASN A 1 485 ? 18.450 -4.196 -18.866 1.00 95.19 485 ASN A C 1
ATOM 3584 O O . ASN A 1 485 ? 19.235 -4.974 -18.331 1.00 95.19 485 ASN A O 1
ATOM 3588 N N . TYR A 1 486 ? 17.401 -3.687 -18.221 1.00 95.88 486 TYR A N 1
ATOM 3589 C CA . TYR A 1 486 ? 16.939 -4.125 -16.904 1.00 95.88 486 TYR A CA 1
ATOM 3590 C C . TYR A 1 486 ? 15.646 -4.924 -17.070 1.00 95.88 486 TYR A C 1
ATOM 3592 O O . TYR A 1 486 ? 14.569 -4.382 -17.337 1.00 95.88 486 TYR A O 1
ATOM 3600 N N . GLU A 1 487 ? 15.755 -6.239 -16.922 1.00 96.12 487 GLU A N 1
ATOM 3601 C CA . GLU A 1 487 ? 14.665 -7.180 -17.139 1.00 96.12 487 GLU A CA 1
ATOM 3602 C C . GLU A 1 487 ? 14.155 -7.713 -15.805 1.00 96.12 487 GLU A C 1
ATOM 3604 O O . GLU A 1 487 ? 14.799 -8.543 -15.165 1.00 96.12 487 GLU A O 1
ATOM 3609 N N . PHE A 1 488 ? 12.975 -7.267 -15.394 1.00 97.75 488 PHE A N 1
ATOM 3610 C CA . PHE A 1 488 ? 12.335 -7.713 -14.164 1.00 97.75 488 PHE A CA 1
ATOM 3611 C C . PHE A 1 488 ? 11.457 -8.950 -14.407 1.00 97.75 488 PHE A C 1
ATOM 3613 O O . PHE A 1 488 ? 11.092 -9.273 -15.544 1.00 97.75 488 PHE A O 1
ATOM 3620 N N . GLY A 1 489 ? 11.102 -9.650 -13.329 1.00 97.06 489 GLY A N 1
ATOM 3621 C CA . GLY A 1 489 ? 10.140 -10.748 -13.378 1.00 97.06 489 GLY A CA 1
ATOM 3622 C C . GLY A 1 489 ? 10.711 -12.134 -13.689 1.00 97.06 489 GLY A C 1
ATOM 3623 O O . GLY A 1 489 ? 9.975 -13.001 -14.168 1.00 97.06 489 GLY A O 1
ATOM 3624 N N . TRP A 1 490 ? 12.004 -12.360 -13.449 1.00 96.38 490 TRP A N 1
ATOM 3625 C CA . TRP A 1 490 ? 12.627 -13.678 -13.618 1.00 96.38 490 TRP A CA 1
ATOM 3626 C C . TRP A 1 490 ? 12.282 -14.616 -12.467 1.00 96.38 490 TRP A C 1
ATOM 3628 O O . TRP A 1 490 ? 12.268 -14.186 -11.318 1.00 96.38 490 TRP A O 1
ATOM 3638 N N . ASN A 1 491 ? 12.019 -15.892 -12.751 1.00 90.25 491 ASN A N 1
ATOM 3639 C CA . ASN A 1 491 ? 11.598 -16.840 -11.722 1.00 90.25 491 ASN A CA 1
ATOM 3640 C C . ASN A 1 491 ? 12.593 -16.875 -10.546 1.00 90.25 491 ASN A C 1
ATOM 3642 O O . ASN A 1 491 ? 13.804 -16.721 -10.710 1.00 90.25 491 ASN A O 1
ATOM 3646 N N . ARG A 1 492 ? 12.066 -17.098 -9.346 1.00 90.06 492 ARG A N 1
ATOM 3647 C CA . ARG A 1 492 ? 12.804 -16.933 -8.085 1.00 90.06 492 ARG A CA 1
ATOM 3648 C C . ARG A 1 492 ? 13.813 -18.051 -7.811 1.00 90.06 492 ARG A C 1
ATOM 3650 O O . ARG A 1 492 ? 14.690 -17.881 -6.971 1.00 90.06 492 ARG A O 1
ATOM 3657 N N . THR A 1 493 ? 13.705 -19.184 -8.502 1.00 82.50 493 THR A N 1
ATOM 3658 C CA . THR A 1 493 ? 14.552 -20.355 -8.257 1.00 82.50 493 THR A CA 1
ATOM 3659 C C . THR A 1 493 ? 15.873 -20.236 -9.002 1.00 82.50 493 THR A C 1
ATOM 3661 O O . THR A 1 493 ? 16.925 -20.120 -8.379 1.00 82.50 493 THR A O 1
ATOM 3664 N N . ASP A 1 494 ? 15.847 -20.212 -10.331 1.00 80.06 494 ASP A N 1
ATOM 3665 C CA . ASP A 1 494 ? 17.055 -20.270 -11.160 1.00 80.06 494 ASP A CA 1
ATOM 3666 C C . ASP A 1 494 ? 17.237 -19.038 -12.063 1.00 80.06 494 ASP A C 1
ATOM 3668 O O . ASP A 1 494 ? 18.318 -18.863 -12.624 1.00 80.06 494 ASP A O 1
ATOM 3672 N N . MET A 1 495 ? 16.218 -18.171 -12.165 1.00 85.88 495 MET A N 1
ATOM 3673 C CA . MET A 1 495 ? 16.179 -17.007 -13.058 1.00 85.88 495 MET A CA 1
ATOM 3674 C C . MET A 1 495 ? 16.440 -17.358 -14.539 1.00 85.88 495 MET A C 1
ATOM 3676 O O . MET A 1 495 ? 16.981 -16.553 -15.303 1.00 85.88 495 MET A O 1
ATOM 3680 N N . SER A 1 496 ? 16.052 -18.566 -14.960 1.00 84.19 496 SER A N 1
ATOM 3681 C CA . SER A 1 496 ? 16.171 -19.065 -16.341 1.00 84.19 496 SER A CA 1
ATOM 3682 C C . SER A 1 496 ? 14.995 -18.682 -17.240 1.00 84.19 496 SER A C 1
ATOM 3684 O O . SER A 1 496 ? 15.126 -18.675 -18.464 1.00 84.19 496 SER A O 1
ATOM 3686 N N . THR A 1 497 ? 13.857 -18.324 -16.645 1.00 88.38 497 THR A N 1
ATOM 3687 C CA . THR A 1 497 ? 12.612 -17.971 -17.340 1.00 88.38 497 THR A CA 1
ATOM 3688 C C . THR A 1 497 ? 11.980 -16.729 -16.726 1.00 88.38 497 THR A C 1
ATOM 3690 O O . THR A 1 497 ? 12.040 -16.522 -15.514 1.00 88.38 497 THR A O 1
ATOM 3693 N N . ARG A 1 498 ? 11.358 -15.896 -17.563 1.00 92.25 498 ARG A N 1
ATOM 3694 C CA . ARG A 1 498 ? 10.611 -14.713 -17.128 1.00 92.25 498 ARG A CA 1
ATOM 3695 C C . ARG A 1 498 ? 9.133 -15.067 -17.015 1.00 92.25 498 ARG A C 1
ATOM 3697 O O . ARG A 1 498 ? 8.475 -15.249 -18.036 1.00 92.25 498 ARG A O 1
ATOM 3704 N N . THR A 1 499 ? 8.638 -15.204 -15.789 1.00 87.88 499 THR A N 1
ATOM 3705 C CA . THR A 1 499 ? 7.301 -15.753 -15.504 1.00 87.88 499 THR A CA 1
ATOM 3706 C C . THR A 1 499 ? 6.304 -14.710 -15.011 1.00 87.88 499 THR A C 1
ATOM 3708 O O . THR A 1 499 ? 5.107 -14.970 -15.059 1.00 87.88 499 THR A O 1
ATOM 3711 N N . SER A 1 500 ? 6.765 -13.542 -14.544 1.00 93.25 500 SER A N 1
ATOM 3712 C CA . SER A 1 500 ? 5.907 -12.571 -13.846 1.00 93.25 500 SER A CA 1
ATOM 3713 C C . SER A 1 500 ? 6.488 -11.155 -13.895 1.00 93.25 500 SER A C 1
ATOM 3715 O O . SER A 1 500 ? 7.253 -10.821 -14.801 1.00 93.25 500 SER A O 1
ATOM 3717 N N . GLN A 1 501 ? 6.116 -10.313 -12.933 1.00 95.62 501 GLN A N 1
ATOM 3718 C CA . GLN A 1 501 ? 6.678 -8.982 -12.705 1.00 95.62 501 GLN A CA 1
ATOM 3719 C C . GLN A 1 501 ? 7.438 -8.912 -11.372 1.00 95.62 501 GLN A C 1
ATOM 3721 O O . GLN A 1 501 ? 7.278 -9.763 -10.490 1.00 95.62 501 GLN A O 1
ATOM 3726 N N . THR A 1 502 ? 8.256 -7.873 -11.209 1.00 97.81 502 THR A N 1
ATOM 3727 C CA . THR A 1 502 ? 8.900 -7.545 -9.930 1.00 97.81 502 THR A CA 1
ATOM 3728 C C . THR A 1 502 ? 8.274 -6.286 -9.354 1.00 97.81 502 THR A C 1
ATOM 3730 O O . THR A 1 502 ? 8.418 -5.212 -9.926 1.00 97.81 502 THR A O 1
ATOM 3733 N N . TYR A 1 503 ? 7.620 -6.415 -8.205 1.00 98.06 503 TYR A N 1
ATOM 3734 C CA . TYR A 1 503 ? 7.088 -5.317 -7.410 1.00 98.06 503 TYR A CA 1
ATOM 3735 C C . TYR A 1 503 ? 7.984 -5.065 -6.202 1.00 98.06 503 TYR A C 1
ATOM 3737 O O . TYR A 1 503 ? 8.092 -5.911 -5.309 1.00 98.06 503 TYR A O 1
ATOM 3745 N N . PHE A 1 504 ? 8.584 -3.882 -6.159 1.00 98.19 504 PHE A N 1
ATOM 3746 C CA . PHE A 1 504 ? 9.274 -3.384 -4.977 1.00 98.19 504 PHE A CA 1
ATOM 3747 C C . PHE A 1 504 ? 8.376 -2.498 -4.146 1.00 98.19 504 PHE A C 1
ATOM 3749 O O . PHE A 1 504 ? 7.477 -1.841 -4.670 1.00 98.19 504 PHE A O 1
ATOM 3756 N N . ASP A 1 505 ? 8.647 -2.470 -2.852 1.00 97.75 505 ASP A N 1
ATOM 3757 C CA . ASP A 1 505 ? 7.775 -1.829 -1.893 1.00 97.75 505 ASP A CA 1
ATOM 3758 C C . ASP A 1 505 ? 8.548 -1.066 -0.828 1.00 97.75 505 ASP A C 1
ATOM 3760 O O . ASP A 1 505 ? 9.275 -1.658 -0.024 1.00 97.75 505 ASP A O 1
ATOM 3764 N N . GLY A 1 506 ? 8.367 0.253 -0.841 1.00 96.06 506 GLY A N 1
ATOM 3765 C CA . GLY A 1 506 ? 8.996 1.184 0.087 1.00 96.06 506 GLY A CA 1
ATOM 3766 C C . GLY A 1 506 ? 8.290 1.276 1.436 1.00 96.06 506 GLY A C 1
ATOM 3767 O O . GLY A 1 506 ? 8.891 1.786 2.376 1.00 96.06 506 GLY A O 1
ATOM 3768 N N . LEU A 1 507 ? 7.054 0.763 1.550 1.00 94.62 507 LEU A N 1
ATOM 3769 C CA . LEU A 1 507 ? 6.174 0.740 2.733 1.00 94.62 507 LEU A CA 1
ATOM 3770 C C . LEU A 1 507 ? 5.781 2.107 3.329 1.00 94.62 507 LEU A C 1
ATOM 3772 O O . LEU A 1 507 ? 4.610 2.299 3.653 1.00 94.62 507 LEU A O 1
ATOM 3776 N N . ASN A 1 508 ? 6.724 3.037 3.486 1.00 92.94 508 ASN A N 1
ATOM 3777 C CA . ASN A 1 508 ? 6.556 4.327 4.156 1.00 92.94 508 ASN A CA 1
ATOM 3778 C C . ASN A 1 508 ? 6.442 5.518 3.195 1.00 92.94 508 ASN A C 1
ATOM 3780 O O . ASN A 1 508 ? 6.344 6.652 3.653 1.00 92.94 508 ASN A O 1
ATOM 3784 N N . GLY A 1 509 ? 6.402 5.276 1.877 1.00 91.62 509 GLY A N 1
ATOM 3785 C CA . GLY A 1 509 ? 6.125 6.309 0.875 1.00 91.62 509 GLY A CA 1
ATOM 3786 C C . GLY A 1 509 ? 7.201 7.367 0.744 1.00 91.62 509 GLY A C 1
ATOM 3787 O O . GLY A 1 509 ? 6.954 8.414 0.150 1.00 91.62 509 GLY A O 1
ATOM 3788 N N . PHE A 1 510 ? 8.375 7.106 1.300 1.00 94.25 510 PHE A N 1
ATOM 3789 C CA . PHE A 1 510 ? 9.572 7.887 1.073 1.00 94.25 510 PHE A CA 1
ATOM 3790 C C . PHE A 1 510 ? 10.465 7.201 0.047 1.00 94.25 510 PHE A C 1
ATOM 3792 O O . PHE A 1 510 ? 10.341 6.011 -0.247 1.00 94.25 510 PHE A O 1
ATOM 3799 N N . GLY A 1 511 ? 11.391 7.990 -0.484 1.00 95.69 511 GLY A N 1
ATOM 3800 C CA . GLY A 1 511 ? 12.410 7.553 -1.414 1.00 95.69 511 GLY A CA 1
ATOM 3801 C C . GLY A 1 511 ? 11.914 7.254 -2.824 1.00 95.69 511 GLY A C 1
ATOM 3802 O O . GLY A 1 511 ? 10.721 7.131 -3.096 1.00 95.69 511 GLY A O 1
ATOM 3803 N N . TYR A 1 512 ? 12.858 7.132 -3.749 1.00 96.81 512 TYR A N 1
ATOM 3804 C CA . TYR A 1 512 ? 12.571 6.781 -5.133 1.00 96.81 512 TYR A CA 1
ATOM 3805 C C . TYR A 1 512 ? 12.559 5.269 -5.305 1.00 96.81 512 TYR A C 1
ATOM 3807 O O . TYR A 1 512 ? 13.572 4.612 -5.057 1.00 96.81 512 TYR A O 1
ATOM 3815 N N . GLY A 1 513 ? 11.430 4.735 -5.777 1.00 95.81 513 GLY A N 1
ATOM 3816 C CA . GLY A 1 513 ? 11.285 3.306 -6.058 1.00 95.81 513 GLY A CA 1
ATOM 3817 C C . GLY A 1 513 ? 12.218 2.836 -7.166 1.00 95.81 513 GLY A C 1
ATOM 3818 O O . GLY A 1 513 ? 12.717 1.717 -7.114 1.00 95.81 513 GLY A O 1
ATOM 3819 N N . LEU A 1 514 ? 12.488 3.722 -8.126 1.00 96.56 514 LEU A N 1
ATOM 3820 C CA . LEU A 1 514 ? 13.571 3.615 -9.093 1.00 96.56 514 LEU A CA 1
ATOM 3821 C C . LEU A 1 514 ? 13.916 5.012 -9.613 1.00 96.56 514 LEU A C 1
ATOM 3823 O O . LEU A 1 514 ? 13.017 5.790 -9.941 1.00 96.56 514 LEU A O 1
ATOM 3827 N N . LEU A 1 515 ? 15.210 5.309 -9.684 1.00 96.38 515 LEU A N 1
ATOM 3828 C CA . LEU A 1 515 ? 15.758 6.511 -10.293 1.00 96.38 515 LEU A CA 1
ATOM 3829 C C . LEU A 1 515 ? 16.532 6.150 -11.566 1.00 96.38 515 LEU A C 1
ATOM 3831 O O . LEU A 1 515 ? 17.473 5.356 -11.528 1.00 96.38 515 LEU A O 1
ATOM 3835 N N . ILE A 1 516 ? 16.179 6.790 -12.678 1.00 94.56 516 ILE A N 1
ATOM 3836 C CA . ILE A 1 516 ? 17.070 6.936 -13.829 1.00 94.56 516 ILE A CA 1
ATOM 3837 C C . ILE A 1 516 ? 17.435 8.402 -13.941 1.00 94.56 516 ILE A C 1
ATOM 3839 O O . ILE A 1 516 ? 16.587 9.217 -14.292 1.00 94.56 516 ILE A O 1
ATOM 3843 N N . ASN A 1 517 ? 18.696 8.725 -13.676 1.00 94.00 517 ASN A N 1
ATOM 3844 C CA . ASN A 1 517 ? 19.192 10.086 -13.772 1.00 94.00 517 ASN A CA 1
ATOM 3845 C C . ASN A 1 517 ? 20.337 10.160 -14.778 1.00 94.00 517 ASN A C 1
ATOM 3847 O O . ASN A 1 517 ? 21.354 9.499 -14.590 1.00 94.00 517 ASN A O 1
ATOM 3851 N N . THR A 1 518 ? 20.144 10.937 -15.846 1.00 93.31 518 THR A N 1
ATOM 3852 C CA . THR A 1 518 ? 21.128 11.168 -16.921 1.00 93.31 518 THR A CA 1
ATOM 3853 C C . THR A 1 518 ? 21.638 9.893 -17.618 1.00 93.31 518 THR A C 1
ATOM 3855 O O . THR A 1 518 ? 22.749 9.878 -18.151 1.00 93.31 518 THR A O 1
ATOM 3858 N N . LYS A 1 519 ? 20.839 8.811 -17.664 1.00 94.44 519 LYS A N 1
ATOM 3859 C CA . LYS A 1 519 ? 21.201 7.549 -18.344 1.00 94.44 519 LYS A CA 1
ATOM 3860 C C . LYS A 1 519 ? 20.401 7.350 -19.631 1.00 94.44 519 LYS A C 1
ATOM 3862 O O . LYS A 1 519 ? 19.184 7.180 -19.603 1.00 94.44 519 LYS A O 1
ATOM 3867 N N . ASN A 1 520 ? 21.094 7.352 -20.765 1.00 95.25 520 ASN A N 1
ATOM 3868 C CA . ASN A 1 520 ? 20.498 7.153 -22.090 1.00 95.25 520 ASN A CA 1
ATOM 3869 C C . ASN A 1 520 ? 20.521 5.676 -22.500 1.00 95.25 520 ASN A C 1
ATOM 3871 O O . ASN A 1 520 ? 21.342 4.914 -21.992 1.00 95.25 520 ASN A O 1
ATOM 3875 N N . TYR A 1 521 ? 19.652 5.289 -23.439 1.00 95.75 521 TYR A N 1
ATOM 3876 C CA . TYR A 1 521 ? 19.620 3.935 -24.016 1.00 95.75 521 TYR A CA 1
ATOM 3877 C C . TYR A 1 521 ? 19.480 2.818 -22.966 1.00 95.75 521 TYR A C 1
ATOM 3879 O O . TYR A 1 521 ? 20.161 1.795 -23.033 1.00 95.75 521 TYR A O 1
ATOM 3887 N N . VAL A 1 522 ? 18.618 3.038 -21.973 1.00 95.38 522 VAL A N 1
ATOM 3888 C CA . VAL A 1 522 ? 18.280 2.067 -20.925 1.00 95.38 522 VAL A CA 1
ATOM 3889 C C . VAL A 1 522 ? 16.863 1.562 -21.149 1.00 95.38 522 VAL A C 1
ATOM 3891 O O . VAL A 1 522 ? 15.938 2.363 -21.222 1.00 95.38 522 VAL A O 1
ATOM 3894 N N . ASN A 1 523 ? 16.681 0.248 -21.199 1.00 95.75 523 ASN A N 1
ATOM 3895 C CA . ASN A 1 523 ? 15.376 -0.389 -21.329 1.00 95.75 523 ASN A CA 1
ATOM 3896 C C . ASN A 1 523 ? 14.949 -0.994 -19.990 1.00 95.75 523 ASN A C 1
ATOM 3898 O O . ASN A 1 523 ? 15.735 -1.695 -19.351 1.00 95.75 523 ASN A O 1
ATOM 3902 N N . ILE A 1 524 ? 13.697 -0.767 -19.589 1.00 95.31 524 ILE A N 1
ATOM 3903 C CA . ILE A 1 524 ? 13.080 -1.404 -18.417 1.00 95.31 524 ILE A CA 1
ATOM 3904 C C . ILE A 1 524 ? 11.831 -2.154 -18.840 1.00 95.31 524 ILE A C 1
ATOM 3906 O O . ILE A 1 524 ? 11.019 -1.644 -19.606 1.00 95.31 524 ILE A O 1
ATOM 3910 N N . ASN A 1 525 ? 11.626 -3.348 -18.292 1.00 94.62 525 ASN A N 1
ATOM 3911 C CA . ASN A 1 525 ? 10.384 -4.081 -18.499 1.00 94.62 525 ASN A CA 1
ATOM 3912 C C . ASN A 1 525 ? 9.977 -4.894 -17.266 1.00 94.62 525 ASN A C 1
ATOM 3914 O O . ASN A 1 525 ? 10.847 -5.446 -16.599 1.00 94.62 525 ASN A O 1
ATOM 3918 N N . ASN A 1 526 ? 8.666 -5.034 -17.035 1.00 96.38 526 ASN A N 1
ATOM 3919 C CA . ASN A 1 526 ? 8.030 -5.805 -15.958 1.00 96.38 526 ASN A CA 1
ATOM 3920 C C . ASN A 1 526 ? 8.310 -5.288 -14.537 1.00 96.38 526 ASN A C 1
ATOM 3922 O O . ASN A 1 526 ? 8.407 -6.069 -13.587 1.00 96.38 526 ASN A O 1
ATOM 3926 N N . PHE A 1 527 ? 8.431 -3.969 -14.394 1.00 97.31 527 PHE A N 1
ATOM 3927 C CA . PHE A 1 527 ? 8.736 -3.305 -13.129 1.00 97.31 527 PHE A CA 1
ATOM 3928 C C . PHE A 1 527 ? 7.473 -2.761 -12.448 1.00 97.31 527 PHE A C 1
ATOM 3930 O O . PHE A 1 527 ? 6.625 -2.142 -13.088 1.00 97.31 527 PHE A O 1
ATOM 3937 N N . GLY A 1 528 ? 7.382 -2.957 -11.135 1.00 97.62 528 GLY A N 1
ATOM 3938 C CA . GLY A 1 528 ? 6.352 -2.416 -10.261 1.00 97.62 528 GLY A CA 1
ATOM 3939 C C . GLY A 1 528 ? 6.966 -1.696 -9.059 1.00 97.62 528 GLY A C 1
ATOM 3940 O O . GLY A 1 528 ? 7.868 -2.224 -8.408 1.00 97.62 528 GLY A O 1
ATOM 3941 N N . ALA A 1 529 ? 6.457 -0.512 -8.728 1.00 97.31 529 ALA A N 1
ATOM 3942 C CA . ALA A 1 529 ? 6.844 0.249 -7.541 1.00 97.31 529 ALA A CA 1
ATOM 3943 C C . ALA A 1 529 ? 5.631 0.506 -6.647 1.00 97.31 529 ALA A C 1
ATOM 3945 O O . ALA A 1 529 ? 4.580 0.924 -7.126 1.00 97.31 529 ALA A O 1
ATOM 3946 N N . VAL A 1 530 ? 5.776 0.271 -5.347 1.00 97.06 530 VAL A N 1
ATOM 3947 C CA . VAL A 1 530 ? 4.686 0.329 -4.372 1.00 97.06 530 VAL A CA 1
ATOM 3948 C C . VAL A 1 530 ? 5.115 1.180 -3.181 1.00 97.06 530 VAL A C 1
ATOM 3950 O O . VAL A 1 530 ? 6.174 0.942 -2.609 1.00 97.06 530 VAL A O 1
ATOM 3953 N N . ARG A 1 531 ? 4.291 2.149 -2.769 1.00 95.12 531 ARG A N 1
ATOM 3954 C CA . ARG A 1 531 ? 4.504 2.945 -1.541 1.00 95.12 531 ARG A CA 1
ATOM 3955 C C . ARG A 1 531 ? 5.895 3.596 -1.460 1.00 95.12 531 ARG A C 1
ATOM 3957 O O . ARG A 1 531 ? 6.569 3.503 -0.435 1.00 95.12 531 ARG A O 1
ATOM 3964 N N . TYR A 1 532 ? 6.294 4.291 -2.520 1.00 95.94 532 TYR A N 1
ATOM 3965 C CA . TYR A 1 532 ? 7.462 5.182 -2.566 1.00 95.94 532 TYR A CA 1
ATOM 3966 C C . TYR A 1 532 ? 7.037 6.657 -2.593 1.00 95.94 532 TYR A C 1
ATOM 3968 O O . TYR A 1 532 ? 5.848 6.971 -2.570 1.00 95.94 532 TYR A O 1
ATOM 3976 N N . ASP A 1 533 ? 7.989 7.585 -2.667 1.00 95.19 533 ASP A N 1
ATOM 3977 C CA . ASP A 1 533 ? 7.682 8.968 -3.050 1.00 95.19 533 ASP A CA 1
ATOM 3978 C C . ASP A 1 533 ? 7.255 9.038 -4.518 1.00 95.19 533 ASP A C 1
ATOM 3980 O O . ASP A 1 533 ? 6.216 9.624 -4.848 1.00 95.19 533 ASP A O 1
ATOM 3984 N N . ARG A 1 534 ? 8.067 8.413 -5.383 1.00 95.38 534 ARG A N 1
ATOM 3985 C CA . ARG A 1 534 ? 7.828 8.268 -6.822 1.00 95.38 534 ARG A CA 1
ATOM 3986 C C . ARG A 1 534 ? 8.759 7.254 -7.485 1.00 95.38 534 ARG A C 1
ATOM 3988 O O . ARG A 1 534 ? 9.783 6.868 -6.924 1.00 95.38 534 ARG A O 1
ATOM 3995 N N . VAL A 1 535 ? 8.443 6.902 -8.727 1.00 97.00 535 VAL A N 1
ATOM 3996 C CA . VAL A 1 535 ? 9.417 6.422 -9.721 1.00 97.00 535 VAL A CA 1
ATOM 3997 C C . VAL A 1 535 ? 9.860 7.626 -10.546 1.00 97.00 535 VAL A C 1
ATOM 3999 O O . VAL A 1 535 ? 9.002 8.393 -10.978 1.00 97.00 535 VAL A O 1
ATOM 4002 N N . ARG A 1 536 ? 11.165 7.823 -10.759 1.00 95.94 536 ARG A N 1
ATOM 4003 C CA . ARG A 1 536 ? 11.684 9.041 -11.393 1.00 95.94 536 ARG A CA 1
ATOM 4004 C C . ARG A 1 536 ? 12.606 8.750 -12.570 1.00 95.94 536 ARG A C 1
ATOM 4006 O O . ARG A 1 536 ? 13.626 8.083 -12.419 1.00 95.94 536 ARG A O 1
ATOM 4013 N N . PHE A 1 537 ? 12.280 9.351 -13.707 1.00 94.94 537 PHE A N 1
ATOM 4014 C CA . PHE A 1 537 ? 13.092 9.366 -14.914 1.00 94.94 537 PHE A CA 1
ATOM 4015 C C . PHE A 1 537 ? 13.456 10.815 -15.238 1.00 94.94 537 PHE A C 1
ATOM 4017 O O . PHE A 1 537 ? 12.584 11.632 -15.547 1.00 94.94 537 PHE A O 1
ATOM 4024 N N . THR A 1 538 ? 14.744 11.149 -15.174 1.00 92.44 538 THR A N 1
ATOM 4025 C CA . THR A 1 538 ? 15.264 12.496 -15.433 1.00 92.44 538 THR A CA 1
ATOM 4026 C C . THR A 1 538 ? 16.354 12.478 -16.492 1.00 92.44 538 THR A C 1
ATOM 4028 O O . THR A 1 538 ? 17.324 11.720 -16.413 1.00 92.44 538 THR A O 1
ATOM 4031 N N . THR A 1 539 ? 16.246 13.395 -17.455 1.00 87.38 539 THR A N 1
ATOM 4032 C CA . THR A 1 539 ? 17.266 13.686 -18.479 1.00 87.38 539 THR A CA 1
ATOM 4033 C C . THR A 1 539 ? 17.751 12.440 -19.224 1.00 87.38 539 THR A C 1
ATOM 4035 O O . THR A 1 539 ? 18.951 12.215 -19.365 1.00 87.38 539 THR A O 1
ATOM 4038 N N . SER A 1 540 ? 16.816 11.603 -19.673 1.00 80.56 540 SER A N 1
ATOM 4039 C CA . SER A 1 540 ? 17.119 10.377 -20.412 1.00 80.56 540 SER A CA 1
ATOM 4040 C C . SER A 1 540 ? 16.465 10.355 -21.789 1.00 80.56 540 SER A C 1
ATOM 4042 O O . SER A 1 540 ? 15.377 10.900 -22.005 1.00 80.56 540 SER A O 1
ATOM 4044 N N . SER A 1 541 ? 17.164 9.740 -22.741 1.00 84.06 541 SER A N 1
ATOM 4045 C CA . SER A 1 541 ? 16.747 9.671 -24.136 1.00 84.06 541 SER A CA 1
ATOM 4046 C C . SER A 1 541 ? 16.937 8.293 -24.765 1.00 84.06 541 SER A C 1
ATOM 4048 O O . SER A 1 541 ? 17.822 7.528 -24.360 1.00 84.06 541 SER A O 1
ATOM 4050 N N . PHE A 1 542 ? 16.107 8.018 -25.779 1.00 79.38 542 PHE A N 1
ATOM 4051 C CA . PHE A 1 542 ? 16.153 6.824 -26.633 1.00 79.38 542 PHE A CA 1
ATOM 4052 C C . PHE A 1 542 ? 16.002 5.492 -25.879 1.00 79.38 542 PHE A C 1
ATOM 4054 O O . PHE A 1 542 ? 16.800 4.571 -26.049 1.00 79.38 542 PHE A O 1
ATOM 4061 N N . GLN A 1 543 ? 14.975 5.393 -25.036 1.00 80.94 543 GLN A N 1
ATOM 4062 C CA . GLN A 1 543 ? 14.657 4.203 -24.242 1.00 80.94 543 GLN A CA 1
ATOM 4063 C C . GLN A 1 543 ? 13.434 3.463 -24.796 1.00 80.94 543 GLN A C 1
ATOM 4065 O O . GLN A 1 543 ? 12.511 4.086 -25.329 1.00 80.94 543 GLN A O 1
ATOM 4070 N N . ASN A 1 544 ? 13.403 2.141 -24.628 1.00 88.25 544 ASN A N 1
ATOM 4071 C CA . ASN A 1 544 ? 12.206 1.333 -24.827 1.00 88.25 544 ASN A CA 1
ATOM 4072 C C . ASN A 1 544 ? 11.799 0.695 -23.498 1.00 88.25 544 ASN A C 1
ATOM 4074 O O . ASN A 1 544 ? 12.435 -0.242 -23.009 1.00 88.25 544 ASN A O 1
ATOM 4078 N N . HIS A 1 545 ? 10.735 1.229 -22.915 1.00 91.56 545 HIS A N 1
ATOM 4079 C CA . HIS A 1 545 ? 10.157 0.739 -21.678 1.00 91.56 545 HIS A CA 1
ATOM 4080 C C . HIS A 1 545 ? 8.944 -0.120 -21.988 1.00 91.56 545 HIS A C 1
ATOM 4082 O O . HIS A 1 545 ? 8.017 0.326 -22.659 1.00 91.56 545 HIS A O 1
ATOM 4088 N N . GLY A 1 546 ? 8.942 -1.348 -21.482 1.00 92.50 546 GLY A N 1
ATOM 4089 C CA . GLY A 1 546 ? 7.805 -2.252 -21.583 1.00 92.50 546 GLY A CA 1
ATOM 4090 C C . GLY A 1 546 ? 6.734 -1.917 -20.546 1.00 92.50 546 GLY A C 1
ATOM 4091 O O . GLY A 1 546 ? 6.142 -0.839 -20.555 1.00 92.50 546 GLY A O 1
ATOM 4092 N N . PHE A 1 547 ? 6.480 -2.860 -19.641 1.00 95.56 547 PHE A N 1
ATOM 4093 C CA . PHE A 1 547 ? 5.532 -2.699 -18.543 1.00 95.56 547 PHE A CA 1
ATOM 4094 C C . PHE A 1 547 ? 6.161 -1.987 -17.338 1.00 95.56 547 PHE A C 1
ATOM 4096 O O . PHE A 1 547 ? 7.149 -2.471 -16.773 1.00 95.56 547 PHE A O 1
ATOM 4103 N N . ILE A 1 548 ? 5.543 -0.882 -16.916 1.00 96.81 548 ILE A N 1
ATOM 4104 C CA . ILE A 1 548 ? 5.851 -0.151 -15.683 1.00 96.81 548 ILE A CA 1
ATOM 4105 C C . ILE A 1 548 ? 4.547 0.105 -14.925 1.00 96.81 548 ILE A C 1
ATOM 4107 O O . ILE A 1 548 ? 3.620 0.715 -15.460 1.00 96.81 548 ILE A O 1
ATOM 4111 N N . GLU A 1 549 ? 4.489 -0.298 -13.659 1.00 97.00 549 GLU A N 1
ATOM 4112 C CA . GLU A 1 549 ? 3.364 -0.014 -12.767 1.00 97.00 549 GLU A CA 1
ATOM 4113 C C . GLU A 1 549 ? 3.819 0.715 -11.499 1.00 97.00 549 GLU A C 1
ATOM 4115 O O . GLU A 1 549 ? 4.866 0.419 -10.927 1.00 97.00 549 GLU A O 1
ATOM 4120 N N . SER A 1 550 ? 3.025 1.684 -11.050 1.00 96.25 550 SER A N 1
ATOM 4121 C CA . SER A 1 550 ? 3.306 2.457 -9.844 1.00 96.25 550 SER A CA 1
ATOM 4122 C C . SER A 1 550 ? 2.066 2.631 -8.974 1.00 96.25 550 SER A C 1
ATOM 4124 O O . SER A 1 550 ? 1.018 3.086 -9.446 1.00 96.25 550 SER A O 1
ATOM 4126 N N . ILE A 1 551 ? 2.175 2.248 -7.703 1.00 95.38 551 ILE A N 1
ATOM 4127 C CA . ILE A 1 551 ? 1.040 2.021 -6.812 1.00 95.38 551 ILE A CA 1
ATOM 4128 C C . ILE A 1 551 ? 1.254 2.740 -5.480 1.00 95.38 551 ILE A C 1
ATOM 4130 O O . ILE A 1 551 ? 2.208 2.471 -4.753 1.00 95.38 551 ILE A O 1
ATOM 4134 N N . ASN A 1 552 ? 0.297 3.580 -5.090 1.00 93.19 552 ASN A N 1
ATOM 4135 C CA . ASN A 1 552 ? 0.250 4.220 -3.770 1.00 93.19 552 ASN A CA 1
ATOM 4136 C C . ASN A 1 552 ? 1.463 5.083 -3.378 1.00 93.19 552 ASN A C 1
ATOM 4138 O O . ASN A 1 552 ? 1.829 5.149 -2.202 1.00 93.19 552 ASN A O 1
ATOM 4142 N N . ASN A 1 553 ? 2.081 5.765 -4.336 1.00 92.44 553 ASN A N 1
ATOM 4143 C CA . ASN A 1 553 ? 3.177 6.684 -4.062 1.00 92.44 553 ASN A CA 1
ATOM 4144 C C . ASN A 1 553 ? 2.694 8.038 -3.516 1.00 92.44 553 ASN A C 1
ATOM 4146 O O . ASN A 1 553 ? 1.600 8.510 -3.855 1.00 92.44 553 ASN A O 1
ATOM 4150 N N . THR A 1 554 ? 3.515 8.668 -2.666 1.00 90.50 554 THR A N 1
ATOM 4151 C CA . THR A 1 554 ? 3.124 9.865 -1.899 1.00 90.50 554 THR A CA 1
ATOM 4152 C C . THR A 1 554 ? 3.106 11.164 -2.680 1.00 90.50 554 THR A C 1
ATOM 4154 O O . THR A 1 554 ? 2.285 12.015 -2.348 1.00 90.50 554 THR A O 1
ATOM 4157 N N . SER A 1 555 ? 3.930 11.312 -3.717 1.00 91.38 555 SER A N 1
ATOM 4158 C CA . SER A 1 555 ? 3.928 12.518 -4.555 1.00 91.38 555 SER A CA 1
ATOM 4159 C C . SER A 1 555 ? 3.439 12.224 -5.968 1.00 91.38 555 SER A C 1
ATOM 4161 O O . SER A 1 555 ? 2.471 12.831 -6.440 1.00 91.38 555 SER A O 1
ATOM 4163 N N . TYR A 1 556 ? 4.084 11.268 -6.637 1.00 93.62 556 TYR A N 1
ATOM 4164 C CA . TYR A 1 556 ? 3.794 10.909 -8.023 1.00 93.62 556 TYR A CA 1
ATOM 4165 C C . TYR A 1 556 ? 3.922 9.400 -8.200 1.00 93.62 556 TYR A C 1
ATOM 4167 O O . TYR A 1 556 ? 4.819 8.780 -7.638 1.00 93.62 556 TYR A O 1
ATOM 4175 N N . GLY A 1 557 ? 3.070 8.793 -9.017 1.00 94.94 557 GLY A N 1
ATOM 4176 C CA . GLY A 1 557 ? 3.270 7.429 -9.469 1.00 94.94 557 GLY A CA 1
ATOM 4177 C C . GLY A 1 557 ? 4.572 7.368 -10.256 1.00 94.94 557 GLY A C 1
ATOM 4178 O O . GLY A 1 557 ? 5.517 6.688 -9.844 1.00 94.94 557 GLY A O 1
ATOM 4179 N N . ILE A 1 558 ? 4.632 8.120 -11.354 1.00 96.69 558 ILE A N 1
ATOM 4180 C CA . ILE A 1 558 ? 5.794 8.190 -12.241 1.00 96.69 558 ILE A CA 1
ATOM 4181 C C . ILE A 1 558 ? 6.054 9.646 -12.627 1.00 96.69 558 ILE A C 1
ATOM 4183 O O . ILE A 1 558 ? 5.157 10.339 -13.099 1.00 96.69 558 ILE A O 1
ATOM 4187 N N . ASP A 1 559 ? 7.290 10.089 -12.433 1.00 96.06 559 ASP A N 1
ATOM 4188 C CA . ASP A 1 559 ? 7.797 11.419 -12.767 1.00 96.06 559 ASP A CA 1
ATOM 4189 C C . ASP A 1 559 ? 8.735 11.316 -13.979 1.00 96.06 559 ASP A C 1
ATOM 4191 O O . ASP A 1 559 ? 9.787 10.675 -13.913 1.00 96.06 559 ASP A O 1
ATOM 4195 N N . LEU A 1 560 ? 8.311 11.911 -15.094 1.00 94.94 560 LEU A N 1
ATOM 4196 C CA . LEU A 1 560 ? 8.961 11.901 -16.402 1.00 94.94 560 LEU A CA 1
ATOM 4197 C C . LEU A 1 560 ? 9.433 13.316 -16.748 1.00 94.94 560 LEU A C 1
ATOM 4199 O O . LEU A 1 560 ? 8.796 14.038 -17.523 1.00 94.94 560 LEU A O 1
ATOM 4203 N N . SER A 1 561 ? 10.566 13.722 -16.179 1.00 93.06 561 SER A N 1
ATOM 4204 C CA . SER A 1 561 ? 11.161 15.038 -16.427 1.00 93.06 561 SER A CA 1
ATOM 4205 C C . SER A 1 561 ? 12.171 14.974 -17.576 1.00 93.06 561 SER A C 1
ATOM 4207 O O . SER A 1 561 ? 13.061 14.118 -17.564 1.00 93.06 561 SER A O 1
ATOM 4209 N N . THR A 1 562 ? 12.129 15.916 -18.529 1.00 93.88 562 THR A N 1
ATOM 4210 C CA . THR A 1 562 ? 13.118 16.053 -19.630 1.00 93.88 562 THR A CA 1
ATOM 4211 C C . THR A 1 562 ? 13.372 14.761 -20.438 1.00 93.88 562 THR A C 1
ATOM 4213 O O . THR A 1 562 ? 14.506 14.442 -20.789 1.00 93.88 562 THR A O 1
ATOM 4216 N N . GLN A 1 563 ? 12.322 13.981 -20.698 1.00 93.69 563 GLN A N 1
ATOM 4217 C CA . GLN A 1 563 ? 12.388 12.697 -21.403 1.00 93.69 563 GLN A CA 1
ATOM 4218 C C . GLN A 1 563 ? 12.266 12.889 -22.915 1.00 93.69 563 GLN A C 1
ATOM 4220 O O . GLN A 1 563 ? 11.288 13.484 -23.364 1.00 93.69 563 GLN A O 1
ATOM 4225 N N . ILE A 1 564 ? 13.213 12.388 -23.714 1.00 94.62 564 ILE A N 1
ATOM 4226 C CA . ILE A 1 564 ? 13.220 12.633 -25.168 1.00 94.62 564 ILE A CA 1
ATOM 4227 C C . ILE A 1 564 ? 13.315 11.337 -25.981 1.00 94.62 564 ILE A C 1
ATOM 4229 O O . ILE A 1 564 ? 14.201 10.519 -25.751 1.00 94.62 564 ILE A O 1
ATOM 4233 N N . ASN A 1 565 ? 12.460 11.186 -26.998 1.00 95.56 565 ASN A N 1
ATOM 4234 C CA . ASN A 1 565 ? 12.485 10.054 -27.940 1.00 95.56 565 ASN A CA 1
ATOM 4235 C C . ASN A 1 565 ? 12.348 8.674 -27.261 1.00 95.56 565 ASN A C 1
ATOM 4237 O O . ASN A 1 565 ? 13.006 7.719 -27.673 1.00 95.56 565 ASN A O 1
ATOM 4241 N N . ASN A 1 566 ? 11.539 8.556 -26.205 1.00 95.44 566 ASN A N 1
ATOM 4242 C CA . ASN A 1 566 ? 11.306 7.274 -25.535 1.00 95.44 566 ASN A CA 1
ATOM 4243 C C . ASN A 1 566 ? 10.012 6.612 -26.014 1.00 95.44 566 ASN A C 1
ATOM 4245 O O . ASN A 1 566 ? 9.048 7.290 -26.374 1.00 95.44 566 ASN A O 1
ATOM 4249 N N . VAL A 1 567 ? 9.974 5.284 -25.958 1.00 96.50 567 VAL A N 1
ATOM 4250 C CA . VAL A 1 567 ? 8.765 4.487 -26.176 1.00 96.50 567 VAL A CA 1
ATOM 4251 C C . VAL A 1 567 ? 8.377 3.838 -24.857 1.00 96.50 567 VAL A C 1
ATOM 4253 O O . VAL A 1 567 ? 9.199 3.187 -24.222 1.00 96.50 567 VAL A O 1
ATOM 4256 N N . TYR A 1 568 ? 7.126 4.022 -24.454 1.00 96.38 568 TYR A N 1
ATOM 4257 C CA . TYR A 1 568 ? 6.529 3.387 -23.291 1.00 96.38 568 TYR A CA 1
ATOM 4258 C C . TYR A 1 568 ? 5.377 2.508 -23.754 1.00 96.38 568 TYR A C 1
ATOM 4260 O O . TYR A 1 568 ? 4.382 3.013 -24.285 1.00 96.38 568 TYR A O 1
ATOM 4268 N N . ASP A 1 569 ? 5.504 1.200 -23.560 1.00 96.31 569 ASP A N 1
ATOM 4269 C CA . ASP A 1 569 ? 4.502 0.257 -24.026 1.00 96.31 569 ASP A CA 1
ATOM 4270 C C . ASP A 1 569 ? 3.268 0.269 -23.118 1.00 96.31 569 ASP A C 1
ATOM 4272 O O . ASP A 1 569 ? 2.173 0.639 -23.545 1.00 96.31 569 ASP A O 1
ATOM 4276 N N . VAL A 1 570 ? 3.451 -0.044 -21.832 1.00 96.19 570 VAL A N 1
ATOM 4277 C CA . VAL A 1 570 ? 2.360 -0.040 -20.852 1.00 96.19 570 VAL A CA 1
ATOM 4278 C C . VAL A 1 570 ? 2.798 0.665 -19.579 1.00 96.19 570 VAL A C 1
ATOM 4280 O O . VAL A 1 570 ? 3.625 0.156 -18.826 1.00 96.19 570 VAL A O 1
ATOM 4283 N N . ILE A 1 571 ? 2.176 1.811 -19.302 1.00 96.31 571 ILE A N 1
ATOM 4284 C CA . ILE A 1 571 ? 2.323 2.518 -18.032 1.00 96.31 571 ILE A CA 1
ATOM 4285 C C . ILE A 1 571 ? 1.024 2.432 -17.240 1.00 96.31 571 ILE A C 1
ATOM 4287 O O . ILE A 1 571 ? -0.025 2.885 -17.703 1.00 96.31 571 ILE A O 1
ATOM 4291 N N . LYS A 1 572 ? 1.109 1.916 -16.013 1.00 96.31 572 LYS A N 1
ATOM 4292 C CA . LYS A 1 572 ? 0.007 1.892 -15.052 1.00 96.31 572 LYS A CA 1
ATOM 4293 C C . LYS A 1 572 ? 0.345 2.739 -13.828 1.00 96.31 572 LYS A C 1
ATOM 4295 O O . LYS A 1 572 ? 1.421 2.615 -13.250 1.00 96.31 572 LYS A O 1
ATOM 4300 N N . THR A 1 573 ? -0.580 3.590 -13.401 1.00 95.44 573 THR A N 1
ATOM 4301 C CA . THR A 1 573 ? -0.483 4.289 -12.115 1.00 95.44 573 THR A CA 1
ATOM 4302 C C . THR A 1 573 ? -1.793 4.160 -11.359 1.00 95.44 573 THR A C 1
ATOM 4304 O O . THR A 1 573 ? -2.858 4.489 -11.882 1.00 95.44 573 THR A O 1
ATOM 4307 N N . CYS A 1 574 ? -1.723 3.656 -10.132 1.00 93.56 574 CYS A N 1
ATOM 4308 C CA . CYS A 1 574 ? -2.901 3.298 -9.361 1.00 93.56 574 CYS A CA 1
ATOM 4309 C C . CYS A 1 574 ? -2.796 3.878 -7.948 1.00 93.56 574 CYS A C 1
ATOM 4311 O O . CYS A 1 574 ? -1.805 3.666 -7.248 1.00 93.56 574 CYS A O 1
ATOM 4313 N N . CYS A 1 575 ? -3.819 4.611 -7.510 1.00 91.81 575 CYS A N 1
ATOM 4314 C CA . CYS A 1 575 ? -3.915 5.107 -6.136 1.00 91.81 575 CYS A CA 1
ATOM 4315 C C . CYS A 1 575 ? -2.743 5.998 -5.681 1.00 91.81 575 CYS A C 1
ATOM 4317 O O . CYS A 1 575 ? -2.433 5.993 -4.499 1.00 91.81 575 CYS A O 1
ATOM 4319 N N . ASN A 1 576 ? -2.081 6.757 -6.556 1.00 92.44 576 ASN A N 1
ATOM 4320 C CA . ASN A 1 576 ? -0.996 7.676 -6.170 1.00 92.44 576 ASN A CA 1
ATOM 4321 C C . ASN A 1 576 ? -1.535 9.072 -5.813 1.00 92.44 576 ASN A C 1
ATOM 4323 O O . ASN A 1 576 ? -2.696 9.382 -6.081 1.00 92.44 576 ASN A O 1
ATOM 4327 N N . ALA A 1 577 ? -0.703 9.954 -5.248 1.00 89.12 577 ALA A N 1
ATOM 4328 C CA . ALA A 1 577 ? -1.095 11.360 -5.091 1.00 89.12 577 ALA A CA 1
ATOM 4329 C C . ALA A 1 577 ? -1.341 12.044 -6.454 1.00 89.12 577 ALA A C 1
ATOM 4331 O O . ALA A 1 577 ? -2.380 12.664 -6.677 1.00 89.12 577 ALA A O 1
ATOM 4332 N N . ASN A 1 578 ? -0.430 11.836 -7.401 1.00 91.44 578 ASN A N 1
ATOM 4333 C CA . ASN A 1 578 ? -0.599 12.101 -8.830 1.00 91.44 578 ASN A CA 1
ATOM 4334 C C . ASN A 1 578 ? -0.182 10.836 -9.584 1.00 91.44 578 ASN A C 1
ATOM 4336 O O . ASN A 1 578 ? 0.745 10.173 -9.139 1.00 91.44 578 ASN A O 1
ATOM 4340 N N . GLY A 1 579 ? -0.820 10.491 -10.698 1.00 94.25 579 GLY A N 1
ATOM 4341 C CA . GLY A 1 579 ? -0.467 9.323 -11.503 1.00 94.25 579 GLY A CA 1
ATOM 4342 C C . GLY A 1 579 ? 0.850 9.529 -12.246 1.00 94.25 579 GLY A C 1
ATOM 4343 O O . GLY A 1 579 ? 1.925 9.309 -11.687 1.00 94.25 579 GLY A O 1
ATOM 4344 N N . ILE A 1 580 ? 0.775 9.956 -13.503 1.00 95.94 580 ILE A N 1
ATOM 4345 C CA . ILE A 1 580 ? 1.945 10.267 -14.332 1.00 95.94 580 ILE A CA 1
ATOM 4346 C C . ILE A 1 580 ? 2.119 11.784 -14.395 1.00 95.94 580 ILE A C 1
ATOM 4348 O O . ILE A 1 580 ? 1.192 12.508 -14.762 1.00 95.94 580 ILE A O 1
ATOM 4352 N N . PHE A 1 581 ? 3.308 12.261 -14.050 1.00 95.00 581 PHE A N 1
ATOM 4353 C CA . PHE A 1 581 ? 3.682 13.664 -14.129 1.00 95.00 581 PHE A CA 1
ATOM 4354 C C . PHE A 1 581 ? 4.801 13.844 -15.143 1.00 95.00 581 PHE A C 1
ATOM 4356 O O . PHE A 1 581 ? 5.861 13.238 -15.016 1.00 95.00 581 PHE A O 1
ATOM 4363 N N . HIS A 1 582 ? 4.561 14.679 -16.145 1.00 91.50 582 HIS A N 1
ATOM 4364 C CA . HIS A 1 582 ? 5.575 15.103 -17.093 1.00 91.50 582 HIS A CA 1
ATOM 4365 C C . HIS A 1 582 ? 6.012 16.514 -16.745 1.00 91.50 582 HIS A C 1
ATOM 4367 O O . HIS A 1 582 ? 5.195 17.437 -16.782 1.00 91.50 582 HIS A O 1
ATOM 4373 N N . ASP A 1 583 ? 7.297 16.655 -16.441 1.00 84.69 583 ASP A N 1
ATOM 4374 C CA . ASP A 1 583 ? 7.919 17.948 -16.175 1.00 84.69 583 ASP A CA 1
ATOM 4375 C C . ASP A 1 583 ? 8.638 18.493 -17.423 1.00 84.69 583 ASP A C 1
ATOM 4377 O O . ASP A 1 583 ? 8.715 17.820 -18.461 1.00 84.69 583 ASP A O 1
ATOM 4381 N N . PHE A 1 584 ? 9.178 19.711 -17.313 1.00 84.19 584 PHE A N 1
ATOM 4382 C CA . PHE A 1 584 ? 9.771 20.490 -18.403 1.00 84.19 584 PHE A CA 1
ATOM 4383 C C . PHE A 1 584 ? 10.605 19.676 -19.406 1.00 84.19 584 PHE A C 1
ATOM 4385 O O . PHE A 1 584 ? 11.468 18.882 -19.039 1.00 84.19 584 PHE A O 1
ATOM 4392 N N . GLY A 1 585 ? 10.387 19.935 -20.700 1.00 86.88 585 GLY A N 1
ATOM 4393 C CA . GLY A 1 585 ? 11.269 19.497 -21.791 1.00 86.88 585 GLY A CA 1
ATOM 4394 C C . GLY A 1 585 ? 11.076 18.063 -22.291 1.00 86.88 585 GLY A C 1
ATOM 4395 O O . GLY A 1 585 ? 11.846 17.615 -23.141 1.00 86.88 585 GLY A O 1
ATOM 4396 N N . SER A 1 586 ? 10.071 17.333 -21.802 1.00 92.62 586 SER A N 1
ATOM 4397 C CA . SER A 1 586 ? 9.766 15.993 -22.311 1.00 92.62 586 SER A CA 1
ATOM 4398 C C . SER A 1 586 ? 9.156 16.052 -23.724 1.00 92.62 586 SER A C 1
ATOM 4400 O O . SER A 1 586 ? 8.087 16.634 -23.924 1.00 92.62 586 SER A O 1
ATOM 4402 N N . SER A 1 587 ? 9.818 15.464 -24.726 1.00 94.94 587 SER A N 1
ATOM 4403 C CA . SER A 1 587 ? 9.399 15.574 -26.131 1.00 94.94 587 SER A CA 1
ATOM 4404 C C . SER A 1 587 ? 9.590 14.319 -26.981 1.00 94.94 587 SER A C 1
ATOM 4406 O O . SER A 1 587 ? 10.435 13.474 -26.696 1.00 94.94 587 SER A O 1
ATOM 4408 N N . ASN A 1 588 ? 8.799 14.205 -28.052 1.00 95.88 588 ASN A N 1
ATOM 4409 C CA . ASN A 1 588 ? 8.867 13.107 -29.028 1.00 95.88 588 ASN A CA 1
ATOM 4410 C C . ASN A 1 588 ? 8.732 11.699 -28.411 1.00 95.88 588 ASN A C 1
ATOM 4412 O O . ASN A 1 588 ? 9.243 10.725 -28.965 1.00 95.88 588 ASN A O 1
ATOM 4416 N N . ASN A 1 589 ? 8.083 11.567 -27.253 1.00 96.06 589 ASN A N 1
ATOM 4417 C CA . ASN A 1 589 ? 7.842 10.263 -26.645 1.00 96.06 589 ASN A CA 1
ATOM 4418 C C . ASN A 1 589 ? 6.586 9.615 -27.239 1.00 96.06 589 ASN A C 1
ATOM 4420 O O . ASN A 1 589 ? 5.640 10.299 -27.642 1.00 96.06 589 ASN A O 1
ATOM 4424 N N . ILE A 1 590 ? 6.558 8.285 -27.251 1.00 96.75 590 ILE A N 1
ATOM 4425 C CA . ILE A 1 590 ? 5.417 7.479 -27.680 1.00 96.75 590 ILE A CA 1
ATOM 4426 C C . ILE A 1 590 ? 4.907 6.691 -26.478 1.00 96.75 590 ILE A C 1
ATOM 4428 O O . ILE A 1 590 ? 5.643 5.910 -25.886 1.00 96.75 590 ILE A O 1
ATOM 4432 N N . TYR A 1 591 ? 3.633 6.867 -26.150 1.00 96.88 591 TYR A N 1
ATOM 4433 C CA . TYR A 1 591 ? 2.925 6.121 -25.120 1.00 96.88 591 TYR A CA 1
ATOM 4434 C C . TYR A 1 591 ? 1.912 5.207 -25.802 1.00 96.88 591 TYR A C 1
ATOM 4436 O O . TYR A 1 591 ? 0.882 5.677 -26.298 1.00 96.88 591 TYR A O 1
ATOM 4444 N N . ASN A 1 592 ? 2.192 3.905 -25.853 1.00 96.88 592 ASN A N 1
ATOM 4445 C CA . ASN A 1 592 ? 1.272 2.954 -26.470 1.00 96.88 592 ASN A CA 1
ATOM 4446 C C . ASN A 1 592 ? 0.020 2.782 -25.613 1.00 96.88 592 ASN A C 1
ATOM 4448 O O . ASN A 1 592 ? -1.091 2.876 -26.137 1.00 96.88 592 ASN A O 1
ATOM 4452 N N . LYS A 1 593 ? 0.193 2.601 -24.301 1.00 96.25 593 LYS A N 1
ATOM 4453 C CA . LYS A 1 593 ? -0.911 2.425 -23.364 1.00 96.25 593 LYS A CA 1
ATOM 4454 C C . LYS A 1 593 ? -0.629 3.071 -22.014 1.00 96.25 593 LYS A C 1
ATOM 4456 O O . LYS A 1 593 ? 0.348 2.753 -21.343 1.00 96.25 593 LYS A O 1
ATOM 4461 N N . ILE A 1 594 ? -1.540 3.941 -21.597 1.00 96.00 594 ILE A N 1
ATOM 4462 C CA . ILE A 1 594 ? -1.555 4.565 -20.276 1.00 96.00 594 ILE A CA 1
ATOM 4463 C C . ILE A 1 594 ? -2.825 4.144 -19.545 1.00 96.00 594 ILE A C 1
ATOM 4465 O O . ILE A 1 594 ? -3.921 4.270 -20.089 1.00 96.00 594 ILE A O 1
ATOM 4469 N N . ILE A 1 595 ? -2.681 3.694 -18.300 1.00 95.69 595 ILE A N 1
ATOM 4470 C CA . ILE A 1 595 ? -3.785 3.425 -17.378 1.00 95.69 595 ILE A CA 1
ATOM 4471 C C . ILE A 1 595 ? -3.517 4.197 -16.085 1.00 95.69 595 ILE A C 1
ATOM 4473 O O . ILE A 1 595 ? -2.506 3.978 -15.420 1.00 95.69 595 ILE A O 1
ATOM 4477 N N . THR A 1 596 ? -4.405 5.115 -15.717 1.00 94.12 596 THR A N 1
ATOM 4478 C CA . THR A 1 596 ? -4.289 5.915 -14.492 1.00 94.12 596 THR A CA 1
ATOM 4479 C C . THR A 1 596 ? -5.595 5.826 -13.710 1.00 94.12 596 THR A C 1
ATOM 4481 O O . THR A 1 596 ? -6.627 6.352 -14.132 1.00 94.12 596 THR A O 1
ATOM 4484 N N . ILE A 1 597 ? -5.581 5.103 -12.589 1.00 91.62 597 ILE A N 1
ATOM 4485 C CA . ILE A 1 597 ? -6.796 4.778 -11.832 1.00 91.62 597 ILE A CA 1
ATOM 4486 C C . ILE A 1 597 ? -6.673 5.243 -10.385 1.00 91.62 597 ILE A C 1
ATOM 4488 O O . ILE A 1 597 ? -5.744 4.875 -9.671 1.00 91.62 597 ILE A O 1
ATOM 4492 N N . GLY A 1 598 ? -7.654 6.006 -9.914 1.00 87.44 598 GLY A N 1
ATOM 4493 C CA . GLY A 1 598 ? -7.799 6.271 -8.485 1.00 87.44 598 GLY A CA 1
ATOM 4494 C C . GLY A 1 598 ? -6.735 7.189 -7.883 1.00 87.44 598 GLY A C 1
ATOM 4495 O O . GLY A 1 598 ? -6.556 7.161 -6.664 1.00 87.44 598 GLY A O 1
ATOM 4496 N N . ASN A 1 599 ? -6.002 7.959 -8.694 1.00 88.88 599 ASN A N 1
ATOM 4497 C CA . ASN A 1 599 ? -5.021 8.914 -8.186 1.00 88.88 599 ASN A CA 1
ATOM 4498 C C . ASN A 1 599 ? -5.738 10.124 -7.565 1.00 88.88 599 ASN A C 1
ATOM 4500 O O . ASN A 1 599 ? -6.761 10.584 -8.066 1.00 88.88 599 ASN A O 1
ATOM 4504 N N . ILE A 1 600 ? -5.202 10.653 -6.466 1.00 85.19 600 ILE A N 1
ATOM 4505 C CA . ILE A 1 600 ? -5.839 11.723 -5.683 1.00 85.19 600 ILE A CA 1
ATOM 4506 C C . ILE A 1 600 ? -6.090 12.969 -6.528 1.00 85.19 600 ILE A C 1
ATOM 4508 O O . ILE A 1 600 ? -7.201 13.493 -6.532 1.00 85.19 600 ILE A O 1
ATOM 4512 N N . SER A 1 601 ? -5.065 13.443 -7.229 1.00 85.75 601 SER A N 1
ATOM 4513 C CA . SER A 1 601 ? -5.105 14.678 -8.000 1.00 85.75 601 SER A CA 1
ATOM 4514 C C . SER A 1 601 ? -5.253 14.360 -9.487 1.00 85.75 601 SER A C 1
ATOM 4516 O O . SER A 1 601 ? -6.360 14.108 -9.962 1.00 85.75 601 SER A O 1
ATOM 4518 N N . ASN A 1 602 ? -4.147 14.318 -10.224 1.00 89.25 602 ASN A N 1
ATOM 4519 C CA . ASN A 1 602 ? -4.159 14.111 -11.665 1.00 89.25 602 ASN A CA 1
ATOM 4520 C C . ASN A 1 602 ? -3.874 12.646 -11.996 1.00 89.25 602 ASN A C 1
ATOM 4522 O O . ASN A 1 602 ? -2.963 12.061 -11.417 1.00 89.25 602 ASN A O 1
ATOM 4526 N N . GLY A 1 603 ? -4.596 12.067 -12.955 1.00 90.81 603 GLY A N 1
ATOM 4527 C CA . GLY A 1 603 ? -4.228 10.793 -13.568 1.00 90.81 603 GLY A CA 1
ATOM 4528 C C . GLY A 1 603 ? -2.988 10.963 -14.439 1.00 90.81 603 GLY A C 1
ATOM 4529 O O . GLY A 1 603 ? -1.968 10.318 -14.215 1.00 90.81 603 GLY A O 1
ATOM 4530 N N . LEU A 1 604 ? -3.057 11.892 -15.390 1.00 93.88 604 LEU A N 1
ATOM 4531 C CA . LEU A 1 604 ? -1.939 12.312 -16.229 1.00 93.88 604 LEU A CA 1
ATOM 4532 C C . LEU A 1 604 ? -1.827 13.845 -16.183 1.00 93.88 604 LEU A C 1
ATOM 4534 O O . LEU A 1 604 ? -2.811 14.547 -16.413 1.00 93.88 604 LEU A O 1
ATOM 4538 N N . SER A 1 605 ? -0.645 14.365 -15.860 1.00 93.50 605 SER A N 1
ATOM 4539 C CA . SER A 1 605 ? -0.369 15.800 -15.740 1.00 93.50 605 SER A CA 1
ATOM 4540 C C . SER A 1 605 ? 0.818 16.179 -16.610 1.00 93.50 605 SER A C 1
ATOM 4542 O O . SER A 1 605 ? 1.934 15.740 -16.341 1.00 93.50 605 SER A O 1
ATOM 4544 N N . ASN A 1 606 ? 0.589 17.043 -17.596 1.00 86.00 606 ASN A N 1
ATOM 4545 C CA . ASN A 1 606 ? 1.628 17.565 -18.474 1.00 86.00 606 ASN A CA 1
ATOM 4546 C C . ASN A 1 606 ? 1.789 19.061 -18.245 1.00 86.00 606 ASN A C 1
ATOM 4548 O O . ASN A 1 606 ? 0.841 19.826 -18.442 1.00 86.00 606 ASN A O 1
ATOM 4552 N N . THR A 1 607 ? 2.993 19.472 -17.869 1.00 84.88 607 THR A N 1
ATOM 4553 C CA . THR A 1 607 ? 3.329 20.880 -17.670 1.00 84.88 607 THR A CA 1
ATOM 4554 C C . THR A 1 607 ? 4.277 21.385 -18.767 1.00 84.88 607 THR A C 1
ATOM 4556 O O . THR A 1 607 ? 4.706 20.646 -19.658 1.00 84.88 607 THR A O 1
ATOM 4559 N N . ARG A 1 608 ? 4.525 22.698 -18.739 1.00 81.44 608 ARG A N 1
ATOM 4560 C CA . ARG A 1 608 ? 5.251 23.517 -19.723 1.00 81.44 608 ARG A CA 1
ATOM 4561 C C . ARG A 1 608 ? 6.392 22.793 -20.450 1.00 81.44 608 ARG A C 1
ATOM 4563 O O . ARG A 1 608 ? 7.307 22.265 -19.832 1.00 81.44 608 ARG A O 1
ATOM 4570 N N . GLY A 1 609 ? 6.415 22.883 -21.780 1.00 80.06 609 GLY A N 1
ATOM 4571 C CA . GLY A 1 609 ? 7.511 22.340 -22.599 1.00 80.06 609 GLY A CA 1
ATOM 4572 C C . GLY A 1 609 ? 7.374 20.853 -22.938 1.00 80.06 609 GLY A C 1
ATOM 4573 O O . GLY A 1 609 ? 8.313 20.263 -23.469 1.00 80.06 609 GLY A O 1
ATOM 4574 N N . PHE A 1 610 ? 6.208 20.261 -22.670 1.00 87.56 610 PHE A N 1
ATOM 4575 C CA . PHE A 1 610 ? 5.833 18.931 -23.134 1.00 87.56 610 PHE A CA 1
ATOM 4576 C C . PHE A 1 610 ? 5.381 18.968 -24.606 1.00 87.56 610 PHE A C 1
ATOM 4578 O O . PHE A 1 610 ? 4.290 19.473 -24.908 1.00 87.56 610 PHE A O 1
ATOM 4585 N N . MET A 1 611 ? 6.214 18.480 -25.537 1.00 93.62 611 MET A N 1
ATOM 4586 C CA . MET A 1 611 ? 6.007 18.713 -26.977 1.00 93.62 611 MET A CA 1
ATOM 4587 C C . MET A 1 611 ? 6.115 17.477 -27.873 1.00 93.62 611 MET A C 1
ATOM 4589 O O . MET A 1 611 ? 6.997 16.644 -27.695 1.00 93.62 611 MET A O 1
ATOM 4593 N N . ASN A 1 612 ? 5.278 17.415 -28.912 1.00 95.62 612 ASN A N 1
ATOM 4594 C CA . ASN A 1 612 ? 5.357 16.409 -29.983 1.00 95.62 612 ASN A CA 1
ATOM 4595 C C . ASN A 1 612 ? 5.261 14.946 -29.509 1.00 95.62 612 ASN A C 1
ATOM 4597 O O . ASN A 1 612 ? 5.792 14.040 -30.149 1.00 95.62 612 ASN A O 1
ATOM 4601 N N . ASN A 1 613 ? 4.604 14.688 -28.378 1.00 95.31 613 ASN A N 1
ATOM 4602 C CA . ASN A 1 613 ? 4.418 13.330 -27.873 1.00 95.31 613 ASN A CA 1
ATOM 4603 C C . ASN A 1 613 ? 3.191 12.672 -28.517 1.00 95.31 613 ASN A C 1
ATOM 4605 O O . ASN A 1 613 ? 2.224 13.346 -28.871 1.00 95.31 613 ASN A O 1
ATOM 4609 N N . THR A 1 614 ? 3.204 11.347 -28.641 1.00 96.31 614 THR A N 1
ATOM 4610 C CA . THR A 1 614 ? 2.081 10.567 -29.177 1.00 96.31 614 THR A CA 1
ATOM 4611 C C . THR A 1 614 ? 1.506 9.649 -28.110 1.00 96.31 614 THR A C 1
ATOM 4613 O O . THR A 1 614 ? 2.227 8.845 -27.531 1.00 96.31 614 THR A O 1
ATOM 4616 N N . PHE A 1 615 ? 0.194 9.715 -27.904 1.00 95.94 615 PHE A N 1
ATOM 4617 C CA . PHE A 1 615 ? -0.558 8.853 -26.999 1.00 95.94 615 PHE A CA 1
ATOM 4618 C C . PHE A 1 615 ? -1.528 7.988 -27.798 1.00 95.94 615 PHE A C 1
ATOM 4620 O O . PHE A 1 615 ? -2.524 8.478 -28.341 1.00 95.94 615 PHE A O 1
ATOM 4627 N N . ASN A 1 616 ? -1.236 6.692 -27.882 1.00 96.25 616 ASN A N 1
ATOM 4628 C CA . ASN A 1 616 ? -2.028 5.764 -28.682 1.00 96.25 616 ASN A CA 1
ATOM 4629 C C . ASN A 1 616 ? -3.282 5.289 -27.935 1.00 96.25 616 ASN A C 1
ATOM 4631 O O . ASN A 1 616 ? -4.347 5.252 -28.549 1.00 96.25 616 ASN A O 1
ATOM 4635 N N . SER A 1 617 ? -3.173 4.983 -26.637 1.00 95.50 617 SER A N 1
ATOM 4636 C CA . SER A 1 617 ? -4.286 4.561 -25.777 1.00 95.50 617 SER A CA 1
ATOM 4637 C C . SER A 1 617 ? -4.173 5.164 -24.378 1.00 95.50 617 SER A C 1
ATOM 4639 O O . SER A 1 617 ? -3.150 4.991 -23.716 1.00 95.50 617 SER A O 1
ATOM 4641 N N . ILE A 1 618 ? -5.233 5.815 -23.893 1.00 94.00 618 ILE A N 1
ATOM 4642 C CA . ILE A 1 618 ? -5.310 6.332 -22.515 1.00 94.00 618 ILE A CA 1
ATOM 4643 C C . ILE A 1 618 ? -6.598 5.843 -21.858 1.00 94.00 6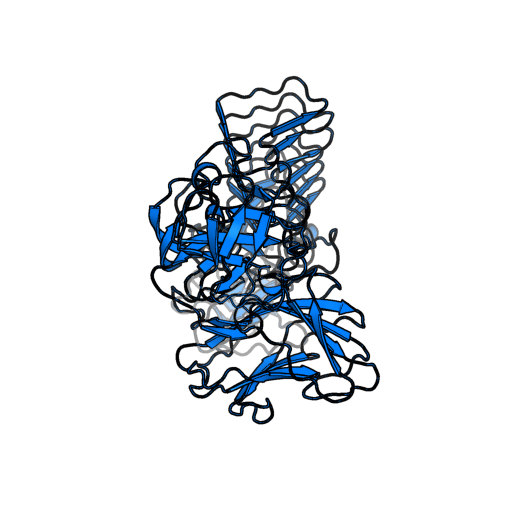18 ILE A C 1
ATOM 4645 O O . ILE A 1 618 ? -7.680 6.058 -22.395 1.00 94.00 618 ILE A O 1
ATOM 4649 N N . LEU A 1 619 ? -6.477 5.245 -20.677 1.00 93.06 619 LEU A N 1
ATOM 4650 C CA . LEU A 1 619 ? -7.557 5.064 -19.718 1.00 93.06 619 LEU A CA 1
ATOM 4651 C C . LEU A 1 619 ? -7.225 5.886 -18.473 1.00 93.06 619 LEU A C 1
ATOM 4653 O O . LEU A 1 619 ? -6.303 5.543 -17.738 1.00 93.06 619 LEU A O 1
ATOM 4657 N N . ALA A 1 620 ? -7.973 6.956 -18.228 1.00 91.06 620 ALA A N 1
ATOM 4658 C CA . ALA A 1 620 ? -7.862 7.737 -17.000 1.00 91.06 620 ALA A CA 1
ATOM 4659 C C . ALA A 1 620 ? -9.212 7.720 -16.288 1.00 91.06 620 ALA A C 1
ATOM 4661 O O . ALA A 1 620 ? -10.193 8.231 -16.830 1.00 91.06 620 ALA A O 1
ATOM 4662 N N . ALA A 1 621 ? -9.261 7.122 -15.100 1.00 87.94 621 ALA A N 1
ATOM 4663 C CA . ALA A 1 621 ? -10.495 6.926 -14.354 1.00 87.94 621 ALA A CA 1
ATOM 4664 C C . ALA A 1 621 ? -10.304 7.192 -12.862 1.00 87.94 621 ALA A C 1
ATOM 4666 O O . ALA A 1 621 ? -9.261 6.890 -12.286 1.00 87.94 621 ALA A O 1
ATOM 4667 N N . ILE A 1 622 ? -11.340 7.708 -12.206 1.00 82.06 622 ILE A N 1
ATOM 4668 C CA . ILE A 1 622 ? -11.359 7.816 -10.744 1.00 82.06 622 ILE A CA 1
ATOM 4669 C C . ILE A 1 622 ? -10.245 8.764 -10.208 1.00 82.06 622 ILE A C 1
ATOM 4671 O O . ILE A 1 622 ? -9.828 8.698 -9.058 1.00 82.06 622 ILE A O 1
ATOM 4675 N N . ASN A 1 623 ? -9.784 9.714 -11.030 1.00 81.88 623 ASN A N 1
ATOM 4676 C CA . ASN A 1 623 ? -8.830 10.765 -10.643 1.00 81.88 623 ASN A CA 1
ATOM 4677 C C . ASN A 1 623 ? -9.559 12.106 -10.471 1.00 81.88 623 ASN A C 1
ATOM 4679 O O . ASN A 1 623 ? -10.507 12.330 -11.219 1.00 81.88 623 ASN A O 1
ATOM 4683 N N . SER A 1 624 ? -9.129 13.019 -9.583 1.00 80.50 624 SER A N 1
ATOM 4684 C CA . SER A 1 624 ? -9.748 14.369 -9.512 1.00 80.50 624 SER A CA 1
ATOM 4685 C C . SER A 1 624 ? -9.707 15.085 -10.866 1.00 80.50 624 SER A C 1
ATOM 4687 O O . SER A 1 624 ? -10.692 15.683 -11.288 1.00 80.50 624 SER A O 1
ATOM 4689 N N . TYR A 1 625 ? -8.597 14.941 -11.590 1.00 84.94 625 TYR A N 1
ATOM 4690 C CA . TYR A 1 625 ? -8.509 15.251 -13.011 1.00 84.94 625 TYR A CA 1
ATOM 4691 C C . TYR A 1 625 ? -8.005 14.021 -13.751 1.00 84.94 625 TYR A C 1
ATOM 4693 O O . TYR A 1 625 ? -6.929 13.508 -13.450 1.00 84.94 625 TYR A O 1
ATOM 4701 N N . GLY A 1 626 ? -8.754 13.538 -14.744 1.00 84.81 626 GLY A N 1
ATOM 4702 C CA . GLY A 1 626 ? -8.259 12.469 -15.614 1.00 84.81 626 GLY A CA 1
ATOM 4703 C C . GLY A 1 626 ? -6.994 12.910 -16.355 1.00 84.81 626 GLY A C 1
ATOM 4704 O O . GLY A 1 626 ? -5.997 12.187 -16.376 1.00 84.81 626 GLY A O 1
ATOM 4705 N N . PHE A 1 627 ? -7.024 14.134 -16.890 1.00 88.50 627 PHE A N 1
ATOM 4706 C CA . PHE A 1 627 ? -5.938 14.713 -17.663 1.00 88.50 627 PHE A CA 1
ATOM 4707 C C . PHE A 1 627 ? -5.807 16.222 -17.424 1.00 88.50 627 PHE A C 1
ATOM 4709 O O . PHE A 1 627 ? -6.800 16.944 -17.495 1.00 88.50 627 PHE A O 1
ATOM 4716 N N . PHE A 1 628 ? -4.586 16.690 -17.162 1.00 90.12 628 PHE A N 1
ATOM 4717 C CA . PHE A 1 628 ? -4.246 18.103 -16.990 1.00 90.12 628 PHE A CA 1
ATOM 4718 C C . PHE A 1 628 ? -3.154 18.504 -17.991 1.00 90.12 628 PHE A C 1
ATOM 4720 O O . PHE A 1 628 ? -2.101 17.868 -18.048 1.00 90.12 628 PHE A O 1
ATOM 4727 N N . LEU A 1 629 ? -3.410 19.549 -18.783 1.00 88.56 629 LEU A N 1
ATOM 4728 C CA . LEU A 1 629 ? -2.497 20.080 -19.799 1.00 88.56 629 LEU A CA 1
ATOM 4729 C C . LEU A 1 629 ? -2.236 21.567 -19.548 1.00 88.56 629 LEU A C 1
ATOM 4731 O O . LEU A 1 629 ? -3.168 22.366 -19.619 1.00 88.56 629 LEU A O 1
ATOM 4735 N N . ASP A 1 630 ? -0.974 21.946 -19.353 1.00 90.88 630 ASP A N 1
ATOM 4736 C CA . ASP A 1 630 ? -0.547 23.348 -19.292 1.00 90.88 630 ASP A CA 1
ATOM 4737 C C . ASP A 1 630 ? 0.718 23.578 -20.133 1.00 90.88 630 ASP A C 1
ATOM 4739 O O . ASP A 1 630 ? 1.733 22.907 -19.954 1.00 90.88 630 ASP A O 1
ATOM 4743 N N . GLY A 1 631 ? 0.666 24.536 -21.066 1.00 85.81 631 GLY A N 1
ATOM 4744 C CA . GLY A 1 631 ? 1.827 24.943 -21.867 1.00 85.81 631 GLY A CA 1
ATOM 4745 C C . GLY A 1 631 ? 2.425 23.843 -22.758 1.00 85.81 631 GLY A C 1
ATOM 4746 O O . GLY A 1 631 ? 3.650 23.750 -22.877 1.00 85.81 631 GLY A O 1
ATOM 4747 N N . THR A 1 632 ? 1.580 23.001 -23.363 1.00 87.75 632 THR A N 1
ATOM 4748 C CA . THR A 1 632 ? 1.993 21.874 -24.225 1.00 87.75 632 THR A CA 1
ATOM 4749 C C . THR A 1 632 ? 1.700 22.154 -25.708 1.00 87.75 632 THR A C 1
ATOM 4751 O O . THR A 1 632 ? 0.733 22.850 -26.014 1.00 87.75 632 THR A O 1
ATOM 4754 N N . TYR A 1 633 ? 2.508 21.631 -26.642 1.00 91.94 633 TYR A N 1
ATOM 4755 C CA . TYR A 1 633 ? 2.334 21.863 -28.091 1.00 91.94 633 TYR A CA 1
ATOM 4756 C C . TYR A 1 633 ? 2.638 20.612 -28.929 1.00 91.94 633 TYR A C 1
ATOM 4758 O O . TYR A 1 633 ? 3.535 19.841 -28.608 1.00 91.94 633 TYR A O 1
ATOM 4766 N N . GLY A 1 634 ? 1.898 20.401 -30.021 1.00 93.62 634 GLY A N 1
ATOM 4767 C CA . GLY A 1 634 ? 2.188 19.339 -30.997 1.00 93.62 634 GLY A CA 1
ATOM 4768 C C . GLY A 1 634 ? 1.921 17.902 -30.526 1.00 93.62 634 GLY A C 1
ATOM 4769 O O . GLY A 1 634 ? 2.301 16.961 -31.214 1.00 93.62 634 GLY A O 1
ATOM 4770 N N . ASN A 1 635 ? 1.282 17.699 -29.370 1.00 93.81 635 ASN A N 1
ATOM 4771 C CA . ASN A 1 635 ? 0.956 16.359 -28.871 1.00 93.81 635 ASN A CA 1
ATOM 4772 C C . ASN A 1 635 ? -0.226 15.738 -29.644 1.00 93.81 635 ASN A C 1
ATOM 4774 O O . ASN A 1 635 ? -1.192 16.429 -29.965 1.00 93.81 635 ASN A O 1
ATOM 4778 N N . ILE A 1 636 ? -0.169 14.429 -29.903 1.00 94.88 636 ILE A N 1
ATOM 4779 C CA . ILE A 1 636 ? -1.179 13.667 -30.653 1.00 94.88 636 ILE A CA 1
ATOM 4780 C C . ILE A 1 636 ? -1.852 12.649 -29.728 1.00 94.88 636 ILE A C 1
ATOM 4782 O O . ILE A 1 636 ? -1.171 11.834 -29.111 1.00 94.88 636 ILE A O 1
ATOM 4786 N N . PHE A 1 637 ? -3.186 12.632 -29.698 1.00 93.25 637 PHE A N 1
ATOM 4787 C CA . PHE A 1 637 ? -3.994 11.678 -28.929 1.00 93.25 637 PHE A CA 1
ATOM 4788 C C . PHE A 1 637 ? -4.873 10.876 -29.889 1.00 93.25 637 PHE A C 1
ATOM 4790 O O . PHE A 1 637 ? -5.695 11.466 -30.587 1.00 93.25 637 PHE A O 1
ATOM 4797 N N . LYS A 1 638 ? -4.684 9.552 -29.966 1.00 90.06 638 LYS A N 1
ATOM 4798 C CA . LYS A 1 638 ? -5.364 8.712 -30.971 1.00 90.06 638 LYS A CA 1
ATOM 4799 C C . LYS A 1 638 ? -6.592 7.973 -30.428 1.00 90.06 638 LYS A C 1
ATOM 4801 O O . LYS A 1 638 ? -7.603 7.973 -31.114 1.00 90.06 638 LYS A O 1
ATOM 4806 N N . ASN A 1 639 ? -6.547 7.404 -29.216 1.00 81.31 639 ASN A N 1
ATOM 4807 C CA . ASN A 1 639 ? -7.690 6.708 -28.596 1.00 81.31 639 ASN A CA 1
ATOM 4808 C C . ASN A 1 639 ? -7.725 6.907 -27.068 1.00 81.31 639 ASN A C 1
ATOM 4810 O O . ASN A 1 639 ? -7.132 6.139 -26.311 1.00 81.31 639 ASN A O 1
ATOM 4814 N N . GLY A 1 640 ? -8.406 7.946 -26.587 1.00 70.88 640 GLY A N 1
ATOM 4815 C CA . GLY A 1 640 ? -8.540 8.202 -25.150 1.00 70.88 640 GLY A CA 1
ATOM 4816 C C . GLY A 1 640 ? -9.931 7.863 -24.623 1.00 70.88 640 GLY A C 1
ATOM 4817 O O . GLY A 1 640 ? -10.915 8.431 -25.088 1.00 70.88 640 GLY A O 1
ATOM 4818 N N . ILE A 1 641 ? -10.008 6.978 -23.628 1.00 75.50 641 ILE A N 1
ATOM 4819 C CA . ILE A 1 641 ? -11.177 6.822 -22.760 1.00 75.50 641 ILE A CA 1
ATOM 4820 C C . ILE A 1 641 ? -10.901 7.631 -21.495 1.00 75.50 641 ILE A C 1
ATOM 4822 O O . ILE A 1 641 ? -10.135 7.229 -20.614 1.00 75.50 641 ILE A O 1
ATOM 4826 N N . PHE A 1 642 ? -11.533 8.795 -21.417 1.00 68.81 642 PHE A N 1
ATOM 4827 C CA . PHE A 1 642 ? -11.430 9.683 -20.269 1.00 68.81 642 PHE A CA 1
ATOM 4828 C C . PHE A 1 642 ? -12.717 9.577 -19.461 1.00 68.81 642 PHE A C 1
ATOM 4830 O O . PHE A 1 642 ? -13.762 10.069 -19.883 1.00 68.81 642 PHE A O 1
ATOM 4837 N N . VAL A 1 643 ? -12.644 8.923 -18.305 1.00 64.19 643 VAL A N 1
ATOM 4838 C CA . VAL A 1 643 ? -13.750 8.878 -17.347 1.00 64.19 643 VAL A CA 1
ATOM 4839 C C . VAL A 1 643 ? -13.397 9.840 -16.224 1.00 64.19 643 VAL A C 1
ATOM 4841 O O . VAL A 1 643 ? -12.662 9.504 -15.295 1.00 64.19 643 VAL A O 1
ATOM 4844 N N . GLN A 1 644 ? -13.848 11.085 -16.368 1.00 55.91 644 GLN A N 1
ATOM 4845 C CA . GLN A 1 644 ? -13.617 12.108 -15.356 1.00 55.91 644 GLN A CA 1
ATOM 4846 C C . GLN A 1 644 ? -14.459 11.835 -14.108 1.00 55.91 644 GLN A C 1
ATOM 4848 O O . GLN A 1 644 ? -15.597 11.365 -14.209 1.00 55.91 644 GLN A O 1
ATOM 4853 N N . ASN A 1 645 ? -13.858 12.152 -12.954 1.00 54.94 645 ASN A N 1
ATOM 4854 C CA . ASN A 1 645 ? -14.582 12.397 -11.721 1.00 54.94 645 ASN A CA 1
ATOM 4855 C C . ASN A 1 645 ? -15.174 13.817 -11.686 1.00 54.94 645 ASN A C 1
ATOM 4857 O O . ASN A 1 645 ? -14.718 14.615 -10.846 1.00 54.94 645 ASN A O 1
#

pLDDT: mean 89.33, std 13.01, range [40.97, 98.88]

Sequence (645 aa):
MATLFIDYENGNDNYAGTSFNLLASGIDGRISSTTFSAATANFPNDNSLINQYISVFNGTSYVTYIITAWISSSSLTIGAISGGTALANQSIDRQYYIGGRWKTISSTGASAARLVPGDTIRIMSSPEPTIVGNALWTSLTGTVGAGTSNTNTATNASPIRLTQASTMTTLGISNGSTVMVTTAAGNTNANGVWEVSGVSGNSCDLVNSSGNAAYTGSGFLRNMTHRRILLDNSVTVNIASFGNRGNGRTIWTQASNVTTSFNTTDSKEGDVSDSVAIAASFTTGKAAYKSTGSLNLSSYQQLSFWIKQTSGTIAVSGDISLRLCSDTIGDTVVHTFNIPGLVALNQWIPFTIDLGSLMNSNIQSVALYVDSDKGAQTFLLCNILACKPPSSPDSLNLQSLISKNTGDECWYPIMSINDRRVMIDTGGVNNNTNPLTSSNRGGYYGVTENVTTYKRETIKTNLASAFGTVVQEVQEAGTSSNPFNYEFGWNRTDMSTRTSQTYFDGLNGFGYGLLINTKNYVNINNFGAVRYDRVRFTTSSFQNHGFIESINNTSYGIDLSTQINNVYDVIKTCCNANGIFHDFGSSNNIYNKIITIGNISNGLSNTRGFMNNTFNSILAAINSYGFFLDGTYGNIFKNGIFVQN

Radius of gyration: 27.11 Å; chains: 1; bounding box: 80×61×66 Å